Protein AF-0000000066030050 (afdb_homodimer)

Nearest PDB structures (foldseek):
  6dao-assembly2_A  TM=9.920E-01  e=2.640E-52  Pseudomonas putida
  6daq-assembly1_B  TM=9.754E-01  e=1.242E-34  Mycolicibacterium vanbaalenii
  6daq-assembly1_D  TM=9.740E-01  e=4.116E-34  Mycolicibacterium vanbaalenii
  4bwl-assembly1_D  TM=8.558E-01  e=8.511E-13  Escherichia coli
  3lch-assembly1_C  TM=8.508E-01  e=1.086E-11  Escherichia coli K-12

Foldseek 3Di:
DPPPPPLPAQDFLVLFFAEEEEDAFAFAQCQADPPDPLGGPLVLLLVLLLVCVVLPGAEYEALDVLNPVPFDDLVNLQSSLLSNQVSCVVVHAYAYAQEDQDLVSSLVSQVVSVVSPHSAYAYEHRAPDQDDLVVRLVSVVSSCVSCVRHAYEYEQDCLVRVYNCDLVSLLSLLVRRSDHEYADEDCPCVVSSCVSRVGYQYAYELLCLLVNCVVPVVRSRYHYYLLCLLPVLLSNLLNVLSPVCSVPVDCPVNVVSSVLLCVLCVLLDVVVDVSNCVLQVNVLSQLLSVLSPPGHRHADHPPNRDDDPSNSVSSSSSSVSSNVSNVVRVD/DPPPPPLPAQDFLVLFFAEEEEDAFAFAQCQADPPDPLGGPLVLLLVLLLVCVVLPGAEYEALDVLNPVPFDDLVNLQSSLLSNQVSCVPVHAYAYAQEDQDLVSSLVSQVVSVVSPHSAYAYEHRAPDQDDLVVRLVSVVSSCVSCVRHAYEYEQDCLVRVYNCDLVSLLSLLVRRSDHEYADEDCPCVVSSCVSRVGYQYAYELLCLLVNCVVPVVRSRYHYYLLCLLPVLLSNLLNVLSVVCSVPVDCPVNVVSSVLLCVLCVLLDVVVDVSNCVLQVNVLSQLLSVLSPPGHRHADYPPNRDDDPSNSVSSSSSSVSSNVSNVVRVD

Organism: Pseudomonas putida (NCBI:txid303)

pLDDT: mean 96.38, std 9.46, range [27.38, 98.94]

Secondary structure (DSSP, 8-state):
--------PPP-GGG--EEEEEE---B-TTTTSTT--S-B-HHHHHHHHHHHHHHT-SEEEESSTTTTTTTS-HHHHHHHHHHHHHHHTTSS-EEEE---SSHHHHHHHHHHHHHHT-SEEEE----SSPPPHHHHHHHHHHHHHH-TT-EEEEE--HHHHS----HHHHHHHTT-TTEEEEE----TTHHHHHHH-TT-EEE-BHHHHHHHHHH-TTT--EEEESGGGG-THHHHHHHHHHHHHHHH---HHHHHHHHHHHHHHTTTSGGG-HHHHHHSHHHHHHHHHHHH-SS---PPPTTS----HHHHHHHHHHHHHHHHHHHHH--/------------GGG--EEEEEE---B-TTTTSTT--S-B-HHHHHHHHHHHHHHT-SEEEESSTTTTTTTS-HHHHHHHHHHHHHHHTTSS-EEEE---SSHHHHHHHHHHHHHHT-SEEEE----SSPPPHHHHHHHHHHHHHH-TT-EEEEE--HHHHS----HHHHHHHTT-TTEEEEEE---TTHHHHHHH-TT-EEEEBHHHHHHHHHH-TTT--EEEESGGGG-THHHHHHHHHHHHHHHH---HHHHHHHHHHHHHHTTTSGGG-HHHHHHSHHHHHHHHHHHH-SS---PPPTTS----HHHHHHHHHHHHHHHHHHHHH--

Sequence (662 aa):
MLNKVIKTTRLTAEDINGAWTIMPTPSTPDASDWRSTNTVDLDETARIVEELIAAGVNGILSMGTFGECATLTWEEKRDYVSTVVETIRGRVPYFCGTTALNTREVIRQTRELIDIGANGTMLGVPMWVKMDLPTAVQFYRDVAGAVPEAAIAIYANPEAFKFDFPRPFWAEMSKIPQVVTAKYLGIGMLDLDLKLAPNIRFLPHEDDYYAAARINPERITAFWSSGAMCGPATAIMLRDEVERAKSTGDWIKAKAISDDMRAADSTLFPRGDFSEFSKYNIGLEKARMDAAGWLKAGPCRPPYNLVPEDYLVGAQKSGKAWAALHAKYSKMLNKVIKTTRLTAEDINGAWTIMPTPSTPDASDWRSTNTVDLDETARIVEELIAAGVNGILSMGTFGECATLTWEEKRDYVSTVVETIRGRVPYFCGTTALNTREVIRQTRELIDIGANGTMLGVPMWVKMDLPTAVQFYRDVAGAVPEAAIAIYANPEAFKFDFPRPFWAEMSKIPQVVTAKYLGIGMLDLDLKLAPNIRFLPHEDDYYAAARINPERITAFWSSGAMCGPATAIMLRDEVERAKSTGDWIKAKAISDDMRAADSTLFPRGDFSEFSKYNIGLEKARMDAAGWLKAGPCRPPYNLVPEDYLVGAQKSGKAWAALHAKYSK

Solvent-accessible surface area (backbone atoms only — not comparable to full-atom values): 32807 Å² total; per-residue (Å²): 129,77,75,70,72,73,79,74,78,59,56,45,29,88,70,58,46,38,40,24,36,45,39,64,55,23,23,29,89,55,23,50,41,74,85,56,70,78,37,57,28,59,69,57,44,36,52,52,53,51,52,41,52,73,68,60,51,42,27,40,37,32,28,48,74,54,19,34,43,57,49,50,50,70,68,45,49,53,53,50,50,48,43,48,39,64,59,47,64,78,74,48,55,35,26,41,35,38,55,45,55,20,49,51,59,24,42,54,47,43,49,53,46,43,70,68,54,38,46,24,32,34,35,51,60,43,40,54,48,39,56,54,71,70,36,51,53,48,43,53,51,50,42,43,68,74,35,70,66,38,18,32,26,37,40,58,45,40,84,48,24,55,41,81,76,51,69,70,49,43,37,56,45,44,73,38,76,36,36,15,31,25,52,40,64,79,70,89,56,41,72,60,46,47,69,47,13,76,57,38,31,53,20,31,41,53,80,43,34,61,63,46,25,69,75,37,53,86,66,37,52,32,25,32,27,62,63,33,50,18,32,50,30,42,50,50,47,40,46,54,34,45,56,49,16,68,75,69,68,58,48,64,65,26,48,51,48,39,51,50,51,49,61,27,46,60,42,48,30,47,94,74,29,64,73,60,26,52,48,35,40,42,44,33,51,30,41,12,20,40,50,23,56,64,42,68,30,50,49,37,43,34,52,55,58,69,68,62,66,72,50,43,52,24,9,28,51,18,11,43,41,35,27,51,42,18,60,64,46,64,108,128,81,76,70,72,74,80,74,78,60,58,44,29,87,70,58,46,39,40,24,36,45,40,63,53,23,23,29,88,56,23,52,40,73,85,56,69,79,37,57,27,60,68,57,42,36,51,51,53,50,51,42,54,73,70,61,51,42,28,42,37,31,28,48,71,53,19,34,41,58,50,49,50,69,68,46,49,52,52,50,50,47,44,48,38,65,58,46,67,78,75,46,56,34,27,40,35,37,57,44,55,19,49,50,60,24,41,54,46,42,50,53,44,43,71,69,54,38,46,23,30,35,35,50,61,44,39,55,48,40,55,52,71,70,36,52,51,49,42,54,49,50,43,44,69,74,36,70,67,39,18,31,26,39,41,57,46,41,83,47,25,54,41,82,75,52,71,70,50,43,38,57,46,44,73,38,77,35,38,15,31,23,52,40,64,78,70,88,56,43,73,61,46,46,69,48,12,75,56,38,30,52,19,31,40,54,80,42,32,63,64,47,26,68,73,37,52,87,66,37,52,31,24,33,27,62,64,33,51,17,30,49,31,43,51,50,48,40,45,54,35,45,56,50,15,69,76,69,69,58,48,64,65,24,48,51,49,40,51,49,51,49,62,26,46,60,43,46,29,49,94,73,30,64,74,60,26,50,49,35,41,42,43,34,51,30,41,12,21,40,49,23,55,64,43,69,29,50,48,38,44,36,51,56,58,70,68,61,65,72,50,44,51,23,8,29,51,18,10,43,41,36,27,50,42,17,60,64,46,64,108

Radius of gyration: 26.34 Å; Cα contacts (8 Å, |Δi|>4): 1370; chains: 2; bounding box: 46×82×76 Å

GO terms:
  GO:0016832 aldehyde-lyase activity (F, IDA)
  GO:1901170 naphthalene catabolic process (P, IMP)

InterPro domains:
  IPR002220 DapA-like [PF00701] (35-183)
  IPR002220 DapA-like [PIRSF001365] (19-325)
  IPR002220 DapA-like [PR00146] (56-77)
  IPR002220 DapA-like [PR00146] (92-110)
  IPR002220 DapA-like [PTHR12128] (15-312)
  IPR002220 DapA-like [SM01130] (15-323)
  IPR013785 Aldolase-type TIM barrel [G3DSA:3.20.20.70] (3-314)
  IPR048038 HBPHA/CBPHA [cd00952] (15-325)

Structure (mmCIF, N/CA/C/O backbone):
data_AF-0000000066030050-model_v1
#
loop_
_entity.id
_entity.type
_entity.pdbx_description
1 polymer 'Trans-O-hydroxybenzylidenepyruvate hydratase-aldolase'
#
loop_
_atom_site.group_PDB
_atom_site.id
_atom_site.type_symbol
_atom_site.label_atom_id
_atom_site.label_alt_id
_atom_site.label_comp_id
_atom_site.label_asym_id
_atom_site.label_entity_id
_atom_site.label_seq_id
_atom_site.pdbx_PDB_ins_code
_atom_site.Cartn_x
_atom_site.Cartn_y
_atom_site.Cartn_z
_atom_site.occupancy
_atom_site.B_iso_or_equiv
_atom_site.auth_seq_id
_atom_site.auth_comp_id
_atom_site.auth_asym_id
_atom_site.auth_atom_id
_atom_site.pdbx_PDB_model_num
ATOM 1 N N . MET A 1 1 ? 19.469 -35 19.375 1 28.48 1 MET A N 1
ATOM 2 C CA . MET A 1 1 ? 20.047 -34.812 18.047 1 28.48 1 MET A CA 1
ATOM 3 C C . MET A 1 1 ? 19.078 -34.031 17.156 1 28.48 1 MET A C 1
ATOM 5 O O . MET A 1 1 ? 17.984 -34.531 16.844 1 28.48 1 MET A O 1
ATOM 9 N N . LEU A 1 2 ? 18.938 -32.75 17.359 1 29.72 2 LEU A N 1
ATOM 10 C CA . LEU A 1 2 ? 17.953 -31.922 16.656 1 29.72 2 LEU A CA 1
ATOM 11 C C . LEU A 1 2 ? 18.094 -32.094 15.141 1 29.72 2 LEU A C 1
ATOM 13 O O . LEU A 1 2 ? 19.188 -31.969 14.602 1 29.72 2 LEU A O 1
ATOM 17 N N . ASN A 1 3 ? 17.375 -33.094 14.586 1 27.38 3 ASN A N 1
ATOM 18 C CA . ASN A 1 3 ? 17.453 -33.344 13.148 1 27.38 3 ASN A CA 1
ATOM 19 C C . ASN A 1 3 ? 17.609 -32.062 12.367 1 27.38 3 ASN A C 1
ATOM 21 O O . ASN A 1 3 ? 16.719 -31.203 12.367 1 27.38 3 ASN A O 1
ATOM 25 N N . LYS A 1 4 ? 18.859 -31.594 12.344 1 37.72 4 LYS A N 1
ATOM 26 C CA . LYS A 1 4 ? 19.172 -30.469 11.469 1 37.72 4 LYS A CA 1
ATOM 27 C C . LYS A 1 4 ? 18.469 -30.594 10.125 1 37.72 4 LYS A C 1
ATOM 29 O O . LYS A 1 4 ? 18.703 -31.562 9.383 1 37.72 4 LYS A O 1
ATOM 34 N N . VAL A 1 5 ? 17.234 -30.094 9.953 1 39.41 5 VAL A N 1
ATOM 35 C CA . VAL A 1 5 ? 16.516 -30.078 8.688 1 39.41 5 VAL A CA 1
ATOM 36 C C . VAL A 1 5 ? 17.5 -29.828 7.539 1 39.41 5 VAL A C 1
ATOM 38 O O . VAL A 1 5 ? 18.297 -28.891 7.59 1 39.41 5 VAL A O 1
ATOM 41 N N . ILE A 1 6 ? 18.047 -30.719 6.84 1 40.03 6 ILE A N 1
ATOM 42 C CA . ILE A 1 6 ? 18.844 -30.672 5.621 1 40.03 6 ILE A CA 1
ATOM 43 C C . ILE A 1 6 ? 18.469 -29.422 4.824 1 40.03 6 ILE A C 1
ATOM 45 O O . ILE A 1 6 ? 17.312 -29.234 4.434 1 40.03 6 ILE A O 1
ATOM 49 N N . LYS A 1 7 ? 19.219 -28.406 5.09 1 49.75 7 LYS A N 1
ATOM 50 C CA . LYS A 1 7 ? 19.047 -27.125 4.402 1 49.75 7 LYS A CA 1
ATOM 51 C C . LYS A 1 7 ? 18.812 -27.328 2.91 1 49.75 7 LYS A C 1
ATOM 53 O O . LYS A 1 7 ? 19.688 -27.844 2.203 1 49.75 7 LYS A O 1
ATOM 58 N N . THR A 1 8 ? 17.594 -27.578 2.346 1 60.38 8 THR A N 1
ATOM 59 C CA . THR A 1 8 ? 17.234 -27.703 0.936 1 60.38 8 THR A CA 1
ATOM 60 C C . THR A 1 8 ? 17.891 -26.594 0.12 1 60.38 8 THR A C 1
ATOM 62 O O . THR A 1 8 ? 17.984 -25.453 0.58 1 60.38 8 THR A O 1
ATOM 65 N N . THR A 1 9 ? 18.75 -26.891 -0.955 1 83.19 9 THR A N 1
ATOM 66 C CA . THR A 1 9 ? 19.344 -25.984 -1.932 1 83.19 9 THR A CA 1
ATOM 67 C C . THR A 1 9 ? 18.297 -25.031 -2.488 1 83.19 9 THR A C 1
ATOM 69 O O . THR A 1 9 ? 17.156 -25.438 -2.752 1 83.19 9 THR A O 1
ATOM 72 N N . ARG A 1 10 ? 18.656 -23.719 -2.523 1 94.75 10 ARG A N 1
ATOM 73 C CA . ARG A 1 10 ? 17.75 -22.719 -3.059 1 94.75 10 ARG A CA 1
ATOM 74 C C . ARG A 1 10 ? 17.312 -23.062 -4.477 1 94.75 10 ARG A C 1
ATOM 76 O O . ARG A 1 10 ? 18.141 -23.469 -5.301 1 94.75 10 ARG A O 1
ATOM 83 N N . LEU A 1 11 ? 16.094 -22.938 -4.727 1 97.69 11 LEU A N 1
ATOM 84 C CA . LEU A 1 11 ? 15.555 -23.188 -6.062 1 97.69 11 LEU A CA 1
ATOM 85 C C . LEU A 1 11 ? 16.219 -22.266 -7.086 1 97.69 11 LEU A C 1
ATOM 87 O O . LEU A 1 11 ? 16.625 -21.156 -6.758 1 97.69 11 LEU A O 1
ATOM 91 N N . THR A 1 12 ? 16.359 -22.766 -8.281 1 97.5 12 THR A N 1
ATOM 92 C CA . THR A 1 12 ? 16.812 -21.984 -9.438 1 97.5 12 THR A CA 1
ATOM 93 C C . THR A 1 12 ? 15.727 -21.969 -10.516 1 97.5 12 THR A C 1
ATOM 95 O O . THR A 1 12 ? 14.68 -22.594 -10.375 1 97.5 12 THR A O 1
ATOM 98 N N . ALA A 1 13 ? 15.961 -21.203 -11.547 1 97.75 13 ALA A N 1
ATOM 99 C CA . ALA A 1 13 ? 15.008 -21.109 -12.648 1 97.75 13 ALA A CA 1
ATOM 100 C C . ALA A 1 13 ? 14.734 -22.5 -13.242 1 97.75 13 ALA A C 1
ATOM 102 O O . ALA A 1 13 ? 13.625 -22.766 -13.711 1 97.75 13 ALA A O 1
ATOM 103 N N . GLU A 1 14 ? 15.68 -23.422 -13.172 1 96.56 14 GLU A N 1
ATOM 104 C CA . GLU A 1 14 ? 15.562 -24.75 -13.742 1 96.56 14 GLU A CA 1
ATOM 105 C C . GLU A 1 14 ? 14.562 -25.594 -12.953 1 96.56 14 GLU A C 1
ATOM 107 O O . GLU A 1 14 ? 14.008 -26.562 -13.484 1 96.56 14 GLU A O 1
ATOM 112 N N . ASP A 1 15 ? 14.328 -25.188 -11.766 1 97.5 15 ASP A N 1
ATOM 113 C CA . ASP A 1 15 ? 13.422 -25.922 -10.898 1 97.5 15 ASP A CA 1
ATOM 114 C C . ASP A 1 15 ? 11.969 -25.516 -11.141 1 97.5 15 ASP A C 1
ATOM 116 O O . ASP A 1 15 ? 11.039 -26.141 -10.641 1 97.5 15 ASP A O 1
ATOM 120 N N . ILE A 1 16 ? 11.734 -24.422 -11.883 1 98.31 16 ILE A N 1
ATOM 121 C CA . ILE A 1 16 ? 10.406 -23.875 -12.148 1 98.31 16 ILE A CA 1
ATOM 122 C C . ILE A 1 16 ? 9.852 -24.484 -13.438 1 98.31 16 ILE A C 1
ATOM 124 O O . ILE A 1 16 ? 10.203 -24.047 -14.531 1 98.31 16 ILE A O 1
ATOM 128 N N . ASN A 1 17 ? 8.984 -25.484 -13.297 1 97.56 17 ASN A N 1
ATOM 129 C CA . ASN A 1 17 ? 8.414 -26.172 -14.453 1 97.56 17 ASN A CA 1
ATOM 130 C C . ASN A 1 17 ? 6.945 -26.516 -14.234 1 97.56 17 ASN A C 1
ATOM 132 O O . ASN A 1 17 ? 6.5 -26.656 -13.094 1 97.56 17 ASN A O 1
ATOM 136 N N . GLY A 1 18 ? 6.199 -26.562 -15.281 1 98.62 18 GLY A N 1
ATOM 137 C CA . GLY A 1 18 ? 4.855 -27.109 -15.266 1 98.62 18 GLY A CA 1
ATOM 138 C C . GLY A 1 18 ? 3.812 -26.125 -14.773 1 98.62 18 GLY A C 1
ATOM 139 O O . GLY A 1 18 ? 3.852 -24.953 -15.133 1 98.62 18 GLY A O 1
ATOM 140 N N . ALA A 1 19 ? 2.812 -26.656 -14.117 1 98.88 19 ALA A N 1
ATOM 141 C CA . ALA A 1 19 ? 1.649 -25.875 -13.695 1 98.88 19 ALA A CA 1
ATOM 142 C C . ALA A 1 19 ? 1.814 -25.375 -12.258 1 98.88 19 ALA A C 1
ATOM 144 O O . ALA A 1 19 ? 1.861 -26.172 -11.32 1 98.88 19 ALA A O 1
ATOM 145 N N . TRP A 1 20 ? 1.909 -24.125 -12.094 1 98.88 20 TRP A N 1
ATOM 146 C CA . TRP A 1 20 ? 1.937 -23.469 -10.789 1 98.88 20 TRP A CA 1
ATOM 147 C C . TRP A 1 20 ? 0.581 -22.844 -10.461 1 98.88 20 TRP A C 1
ATOM 149 O O . TRP A 1 20 ? 0.034 -22.078 -11.258 1 98.88 20 TRP A O 1
ATOM 159 N N . THR A 1 21 ? 0.054 -23.266 -9.367 1 98.81 21 THR A N 1
ATOM 160 C CA . THR A 1 21 ? -1.244 -22.719 -8.977 1 98.81 21 THR A CA 1
ATOM 161 C C . THR A 1 21 ? -1.08 -21.609 -7.953 1 98.81 21 THR A C 1
ATOM 163 O O . THR A 1 21 ? -0.087 -21.562 -7.223 1 98.81 21 THR A O 1
ATOM 166 N N . ILE A 1 22 ? -1.966 -20.672 -7.93 1 98.75 22 ILE A N 1
ATOM 167 C CA . ILE A 1 22 ? -2.018 -19.641 -6.895 1 98.75 22 ILE A CA 1
ATOM 168 C C . ILE A 1 22 ? -3.301 -19.797 -6.082 1 98.75 22 ILE A C 1
ATOM 170 O O . ILE A 1 22 ? -4.398 -19.812 -6.645 1 98.75 22 ILE A O 1
ATOM 174 N N . MET A 1 23 ? -3.131 -19.859 -4.809 1 98.75 23 MET A N 1
ATOM 175 C CA . MET A 1 23 ? -4.242 -20.203 -3.93 1 98.75 23 MET A CA 1
ATOM 176 C C . MET A 1 23 ? -4.855 -18.938 -3.312 1 98.75 23 MET A C 1
ATOM 178 O O . MET A 1 23 ? -4.145 -17.984 -3.021 1 98.75 23 MET A O 1
ATOM 182 N N . PRO A 1 24 ? -6.227 -18.984 -3.113 1 98.81 24 PRO A N 1
ATOM 183 C CA . PRO A 1 24 ? -6.789 -18.031 -2.143 1 98.81 24 PRO A CA 1
ATOM 184 C C . PRO A 1 24 ? -6.375 -18.359 -0.707 1 98.81 24 PRO A C 1
ATOM 186 O O . PRO A 1 24 ? -5.668 -19.344 -0.465 1 98.81 24 PRO A O 1
ATOM 189 N N . THR A 1 25 ? -6.688 -17.547 0.166 1 98.94 25 THR A N 1
ATOM 190 C CA . THR A 1 25 ? -6.664 -17.875 1.587 1 98.94 25 THR A CA 1
ATOM 191 C C . THR A 1 25 ? -8.07 -18.125 2.107 1 98.94 25 THR A C 1
ATOM 193 O O . THR A 1 25 ? -8.828 -17.188 2.373 1 98.94 25 THR A O 1
ATOM 196 N N . PRO A 1 26 ? -8.367 -19.406 2.23 1 98.94 26 PRO A N 1
ATOM 197 C CA . PRO A 1 26 ? -9.727 -19.719 2.66 1 98.94 26 PRO A CA 1
ATOM 198 C C . PRO A 1 26 ? -10.117 -19.047 3.971 1 98.94 26 PRO A C 1
ATOM 200 O O . PRO A 1 26 ? -9.289 -18.938 4.887 1 98.94 26 PRO A O 1
ATOM 203 N N . SER A 1 27 ? -11.352 -18.641 4.004 1 98.88 27 SER A N 1
ATOM 204 C CA . SER A 1 27 ? -11.773 -17.812 5.129 1 98.88 27 SER A CA 1
ATOM 205 C C . SER A 1 27 ? -12.812 -18.531 5.98 1 98.88 27 SER A C 1
ATOM 207 O O . SER A 1 27 ? -13.602 -19.328 5.469 1 98.88 27 SER A O 1
ATOM 209 N N . THR A 1 28 ? -12.836 -18.188 7.262 1 98.81 28 THR A N 1
ATOM 210 C CA . THR A 1 28 ? -13.984 -18.547 8.094 1 98.81 28 THR A CA 1
ATOM 211 C C . THR A 1 28 ? -15.203 -17.703 7.727 1 98.81 28 THR A C 1
ATOM 213 O O . THR A 1 28 ? -15.078 -16.672 7.066 1 98.81 28 THR A O 1
ATOM 216 N N . PRO A 1 29 ? -16.375 -18.172 8.148 1 98.5 29 PRO A N 1
ATOM 217 C CA . PRO A 1 29 ? -17.609 -17.516 7.695 1 98.5 29 PRO A CA 1
ATOM 218 C C . PRO A 1 29 ? -17.719 -16.078 8.195 1 98.5 29 PRO A C 1
ATOM 220 O O . PRO A 1 29 ? -18.422 -15.266 7.59 1 98.5 29 PRO A O 1
ATOM 223 N N . ASP A 1 30 ? -16.984 -15.672 9.227 1 98.62 30 ASP A N 1
ATOM 224 C CA . ASP A 1 30 ? -17.125 -14.352 9.836 1 98.62 30 ASP A CA 1
ATOM 225 C C . ASP A 1 30 ? -15.992 -13.43 9.406 1 98.62 30 ASP A C 1
ATOM 227 O O . ASP A 1 30 ? -15.812 -12.352 9.977 1 98.62 30 ASP A O 1
ATOM 231 N N . ALA A 1 31 ? -15.289 -13.828 8.391 1 98.81 31 ALA A N 1
ATOM 232 C CA . ALA A 1 31 ? -14.031 -13.18 8.039 1 98.81 31 ALA A CA 1
ATOM 233 C C . ALA A 1 31 ? -14.258 -11.75 7.551 1 98.81 31 ALA A C 1
ATOM 235 O O . ALA A 1 31 ? -13.336 -10.938 7.539 1 98.81 31 ALA A O 1
ATOM 236 N N . SER A 1 32 ? -15.484 -11.398 7.176 1 98.69 32 SER A N 1
ATOM 237 C CA . SER A 1 32 ? -15.75 -10.055 6.664 1 98.69 32 SER A CA 1
ATOM 238 C C . SER A 1 32 ? -15.977 -9.07 7.805 1 98.69 32 SER A C 1
ATOM 240 O O . SER A 1 32 ? -16.062 -7.859 7.574 1 98.69 32 SER A O 1
ATOM 242 N N . ASP A 1 33 ? -16.125 -9.594 9.055 1 98.62 33 ASP A N 1
ATOM 243 C CA . ASP A 1 33 ? -16.234 -8.75 10.242 1 98.62 33 ASP A CA 1
ATOM 244 C C . ASP A 1 33 ? -14.852 -8.312 10.734 1 98.62 33 ASP A C 1
ATOM 246 O O . ASP A 1 33 ? -14.016 -9.156 11.086 1 98.62 33 ASP A O 1
ATOM 250 N N . TRP A 1 34 ? -14.695 -6.969 10.844 1 98.25 34 TRP A N 1
ATOM 251 C CA . TRP A 1 34 ? -13.383 -6.473 11.258 1 98.25 34 TRP A CA 1
ATOM 252 C C . TRP A 1 34 ? -13.07 -6.887 12.695 1 98.25 34 TRP A C 1
ATOM 254 O O . TRP A 1 34 ? -11.922 -6.797 13.133 1 98.25 34 TRP A O 1
ATOM 264 N N . ARG A 1 35 ? -14.07 -7.391 13.469 1 98.5 35 ARG A N 1
ATOM 265 C CA . ARG A 1 35 ? -13.875 -7.82 14.844 1 98.5 35 ARG A CA 1
ATOM 266 C C . ARG A 1 35 ? -13.344 -9.25 14.906 1 98.5 35 ARG A C 1
ATOM 268 O O . ARG A 1 35 ? -12.852 -9.695 15.945 1 98.5 35 ARG A O 1
ATOM 275 N N . SER A 1 36 ? -13.414 -9.953 13.805 1 98.38 36 SER A N 1
ATOM 276 C CA . SER A 1 36 ? -13.055 -11.367 13.797 1 98.38 36 SER A CA 1
ATOM 277 C C . SER A 1 36 ? -11.539 -11.555 13.805 1 98.38 36 SER A C 1
ATOM 279 O O . SER A 1 36 ? -10.812 -10.758 13.211 1 98.38 36 SER A O 1
ATOM 281 N N . THR A 1 37 ? -11.031 -12.523 14.492 1 97.94 37 THR A N 1
ATOM 282 C CA . THR A 1 37 ? -9.633 -12.938 14.531 1 97.94 37 THR A CA 1
ATOM 283 C C . THR A 1 37 ? -9.492 -14.398 14.102 1 97.94 37 THR A C 1
ATOM 285 O O . THR A 1 37 ? -10.461 -15.156 14.141 1 97.94 37 THR A O 1
ATOM 288 N N . ASN A 1 38 ? -8.281 -14.742 13.664 1 98.5 38 ASN A N 1
ATOM 289 C CA . ASN A 1 38 ? -8.047 -16.109 13.211 1 98.5 38 ASN A CA 1
ATOM 290 C C . ASN A 1 38 ? -9.055 -16.531 12.148 1 98.5 38 ASN A C 1
ATOM 292 O O . ASN A 1 38 ? -9.711 -17.562 12.281 1 98.5 38 ASN A O 1
ATOM 296 N N . THR A 1 39 ? -9.094 -15.758 11.133 1 98.88 39 THR A N 1
ATOM 297 C CA . THR A 1 39 ? -10.18 -15.875 10.164 1 98.88 39 THR A CA 1
ATOM 298 C C . THR A 1 39 ? -9.789 -16.812 9.016 1 98.88 39 THR A C 1
ATOM 300 O O . THR A 1 39 ? -10.492 -16.891 8.008 1 98.88 39 THR A O 1
ATOM 303 N N . VAL A 1 40 ? -8.68 -17.5 9.086 1 98.94 40 VAL A N 1
ATOM 304 C CA . VAL A 1 40 ? -8.258 -18.422 8.039 1 98.94 40 VAL A CA 1
ATOM 305 C C . VAL A 1 40 ? -8.852 -19.812 8.297 1 98.94 40 VAL A C 1
ATOM 307 O O . VAL A 1 40 ? -8.773 -20.328 9.414 1 98.94 40 VAL A O 1
ATOM 310 N N . ASP A 1 41 ? -9.484 -20.359 7.34 1 98.94 41 ASP A N 1
ATOM 311 C CA . ASP A 1 41 ? -9.922 -21.75 7.395 1 98.94 41 ASP A CA 1
ATOM 312 C C . ASP A 1 41 ? -8.758 -22.703 7.098 1 98.94 41 ASP A C 1
ATOM 314 O O . ASP A 1 41 ? -8.531 -23.078 5.945 1 98.94 41 ASP A O 1
ATOM 318 N N . LEU A 1 42 ? -8.117 -23.141 8.164 1 98.94 42 LEU A N 1
ATOM 319 C CA . LEU A 1 42 ? -6.895 -23.922 8.031 1 98.94 42 LEU A CA 1
ATOM 320 C C . LEU A 1 42 ? -7.199 -25.328 7.523 1 98.94 42 LEU A C 1
ATOM 322 O O . LEU A 1 42 ? -6.402 -25.906 6.781 1 98.94 42 LEU A O 1
ATOM 326 N N . ASP A 1 43 ? -8.32 -25.906 7.891 1 98.94 43 ASP A N 1
ATOM 327 C CA . ASP A 1 43 ? -8.711 -27.219 7.391 1 98.94 43 ASP A CA 1
ATOM 328 C C . ASP A 1 43 ? -8.914 -27.188 5.879 1 98.94 43 ASP A C 1
ATOM 330 O O . ASP A 1 43 ? -8.438 -28.078 5.168 1 98.94 43 ASP A O 1
ATOM 334 N N . GLU A 1 44 ? -9.617 -26.234 5.445 1 98.94 44 GLU A N 1
ATOM 335 C CA . GLU A 1 44 ? -9.828 -26.078 4.012 1 98.94 44 GLU A CA 1
ATOM 336 C C . GLU A 1 44 ? -8.508 -25.828 3.283 1 98.94 44 GLU A C 1
ATOM 338 O O . GLU A 1 44 ? -8.312 -26.312 2.164 1 98.94 44 GLU A O 1
ATOM 343 N N . THR A 1 45 ? -7.656 -25.062 3.92 1 98.94 45 THR A N 1
ATOM 344 C CA . THR A 1 45 ? -6.328 -24.828 3.361 1 98.94 45 THR A CA 1
ATOM 345 C C . THR A 1 45 ? -5.594 -26.141 3.129 1 98.94 45 THR A C 1
ATOM 347 O O . THR A 1 45 ? -5.082 -26.391 2.035 1 98.94 45 THR A O 1
ATOM 350 N N . ALA A 1 46 ? -5.566 -26.938 4.098 1 98.94 46 ALA A N 1
ATOM 351 C CA . ALA A 1 46 ? -4.887 -28.234 3.998 1 98.94 46 ALA A CA 1
ATOM 352 C C . ALA A 1 46 ? -5.523 -29.109 2.922 1 98.94 46 ALA A C 1
ATOM 354 O O . ALA A 1 46 ? -4.82 -29.766 2.15 1 98.94 46 ALA A O 1
ATOM 355 N N . ARG A 1 47 ? -6.797 -29.125 2.893 1 98.94 47 ARG A N 1
ATOM 356 C CA . ARG A 1 47 ? -7.504 -29.938 1.911 1 98.94 47 ARG A CA 1
ATOM 357 C C . ARG A 1 47 ? -7.145 -29.516 0.489 1 98.94 47 ARG A C 1
ATOM 359 O O . ARG A 1 47 ? -6.879 -30.359 -0.366 1 98.94 47 ARG A O 1
ATOM 366 N N . ILE A 1 48 ? -7.172 -28.234 0.211 1 98.94 48 ILE A N 1
ATOM 367 C CA . ILE A 1 48 ? -6.867 -27.703 -1.113 1 98.94 48 ILE A CA 1
ATOM 368 C C . ILE A 1 48 ? -5.461 -28.141 -1.527 1 98.94 48 ILE A C 1
ATOM 370 O O . ILE A 1 48 ? -5.258 -28.625 -2.639 1 98.94 48 ILE A O 1
ATOM 374 N N . VAL A 1 49 ? -4.527 -27.938 -0.611 1 98.94 49 VAL A N 1
ATOM 375 C CA . VAL A 1 49 ? -3.127 -28.234 -0.902 1 98.94 49 VAL A CA 1
ATOM 376 C C . VAL A 1 49 ? -2.973 -29.719 -1.234 1 98.94 49 VAL A C 1
ATOM 378 O O . VAL A 1 49 ? -2.342 -30.078 -2.232 1 98.94 49 VAL A O 1
ATOM 381 N N . GLU A 1 50 ? -3.551 -30.547 -0.448 1 98.88 50 GLU A N 1
ATOM 382 C CA . GLU A 1 50 ? -3.465 -31.984 -0.684 1 98.88 50 GLU A CA 1
ATOM 383 C C . GLU A 1 50 ? -4.062 -32.344 -2.039 1 98.88 50 GLU A C 1
ATOM 385 O O . GLU A 1 50 ? -3.482 -33.156 -2.779 1 98.88 50 GLU A O 1
ATOM 390 N N . GLU A 1 51 ? -5.164 -31.812 -2.332 1 98.75 51 GLU A N 1
ATOM 391 C CA . GLU A 1 51 ? -5.852 -32.156 -3.576 1 98.75 51 GLU A CA 1
ATOM 392 C C . GLU A 1 51 ? -5.09 -31.609 -4.785 1 98.75 51 GLU A C 1
ATOM 394 O O . GLU A 1 51 ? -5.105 -32.219 -5.855 1 98.75 51 GLU A O 1
ATOM 399 N N . LEU A 1 52 ? -4.496 -30.422 -4.652 1 98.88 52 LEU A N 1
ATOM 400 C CA . LEU A 1 52 ? -3.676 -29.891 -5.734 1 98.88 52 LEU A CA 1
ATOM 401 C C . LEU A 1 52 ? -2.492 -30.812 -6.023 1 98.88 52 LEU A C 1
ATOM 403 O O . LEU A 1 52 ? -2.188 -31.094 -7.184 1 98.88 52 LEU A O 1
ATOM 407 N N . ILE A 1 53 ? -1.852 -31.266 -4.973 1 98.81 53 ILE A N 1
ATOM 408 C CA . ILE A 1 53 ? -0.7 -32.125 -5.129 1 98.81 53 ILE A CA 1
ATOM 409 C C . ILE A 1 53 ? -1.143 -33.469 -5.762 1 98.81 53 ILE A C 1
ATOM 411 O O . ILE A 1 53 ? -0.486 -33.969 -6.676 1 98.81 53 ILE A O 1
ATOM 415 N N . ALA A 1 54 ? -2.246 -33.969 -5.32 1 98.5 54 ALA A N 1
ATOM 416 C CA . ALA A 1 54 ? -2.785 -35.188 -5.887 1 98.5 54 ALA A CA 1
ATOM 417 C C . ALA A 1 54 ? -3.092 -35.031 -7.375 1 98.5 54 ALA A C 1
ATOM 419 O O . ALA A 1 54 ? -2.939 -35.969 -8.156 1 98.5 54 ALA A O 1
ATOM 420 N N . ALA A 1 55 ? -3.51 -33.844 -7.762 1 98.38 55 ALA A N 1
ATOM 421 C CA . ALA A 1 55 ? -3.869 -33.562 -9.148 1 98.38 55 ALA A CA 1
ATOM 422 C C . ALA A 1 55 ? -2.625 -33.406 -10.023 1 98.38 55 ALA A C 1
ATOM 424 O O . ALA A 1 55 ? -2.715 -33.469 -11.25 1 98.38 55 ALA A O 1
ATOM 425 N N . GLY A 1 56 ? -1.477 -33.219 -9.391 1 98.5 56 GLY A N 1
ATOM 426 C CA . GLY A 1 56 ? -0.233 -33.219 -10.141 1 98.5 56 GLY A CA 1
ATOM 427 C C . GLY A 1 56 ? 0.304 -31.844 -10.43 1 98.5 56 GLY A C 1
ATOM 428 O O . GLY A 1 56 ? 1.062 -31.641 -11.383 1 98.5 56 GLY A O 1
ATOM 429 N N . VAL A 1 57 ? -0.091 -30.859 -9.656 1 98.69 57 VAL A N 1
ATOM 430 C CA . VAL A 1 57 ? 0.468 -29.531 -9.836 1 98.69 57 VAL A CA 1
ATOM 431 C C . VAL A 1 57 ? 1.964 -29.547 -9.531 1 98.69 57 VAL A C 1
ATOM 433 O O . VAL A 1 57 ? 2.441 -30.422 -8.789 1 98.69 57 VAL A O 1
ATOM 436 N N . ASN A 1 58 ? 2.691 -28.594 -10.125 1 98.88 58 ASN A N 1
ATOM 437 C CA . ASN A 1 58 ? 4.148 -28.625 -10.031 1 98.88 58 ASN A CA 1
ATOM 438 C C . ASN A 1 58 ? 4.664 -27.625 -9 1 98.88 58 ASN A C 1
ATOM 440 O O . ASN A 1 58 ? 5.82 -27.703 -8.586 1 98.88 58 ASN A O 1
ATOM 444 N N . GLY A 1 59 ? 3.904 -26.688 -8.57 1 98.81 59 GLY A N 1
ATOM 445 C CA . GLY A 1 59 ? 4.258 -25.672 -7.582 1 98.81 59 GLY A CA 1
ATOM 446 C C . GLY A 1 59 ? 3.059 -24.891 -7.078 1 98.81 59 GLY A C 1
ATOM 447 O O . GLY A 1 59 ? 2 -24.891 -7.711 1 98.81 59 GLY A O 1
ATOM 448 N N . ILE A 1 60 ? 3.217 -24.281 -5.957 1 98.94 60 ILE A N 1
ATOM 449 C CA . ILE A 1 60 ? 2.119 -23.547 -5.34 1 98.94 60 ILE A CA 1
ATOM 450 C C . ILE A 1 60 ? 2.586 -22.141 -4.965 1 98.94 60 ILE A C 1
ATOM 452 O O . ILE A 1 60 ? 3.66 -21.984 -4.383 1 98.94 60 ILE A O 1
ATOM 456 N N . LEU A 1 61 ? 1.884 -21.172 -5.406 1 98.88 61 LEU A N 1
ATOM 457 C CA . LEU A 1 61 ? 1.983 -19.781 -4.973 1 98.88 61 LEU A CA 1
ATOM 458 C C . LEU A 1 61 ? 0.824 -19.406 -4.055 1 98.88 61 LEU A C 1
ATOM 460 O O . LEU A 1 61 ? -0.281 -19.938 -4.199 1 98.88 61 LEU A O 1
ATOM 464 N N . SER A 1 62 ? 1.06 -18.547 -3.127 1 98.88 62 SER A N 1
ATOM 465 C CA . SER A 1 62 ? -0.02 -18.047 -2.277 1 98.88 62 SER A CA 1
ATOM 466 C C . SER A 1 62 ? 0.232 -16.609 -1.846 1 98.88 62 SER A C 1
ATOM 468 O O . SER A 1 62 ? 1.3 -16.062 -2.111 1 98.88 62 SER A O 1
ATOM 470 N N . MET A 1 63 ? -0.788 -16.031 -1.305 1 98.75 63 MET A N 1
ATOM 471 C CA . MET A 1 63 ? -0.736 -14.695 -0.699 1 98.75 63 MET A CA 1
ATOM 472 C C . MET A 1 63 ? -0.342 -13.641 -1.729 1 98.75 63 MET A C 1
ATOM 474 O O . MET A 1 63 ? 0.6 -12.883 -1.511 1 98.75 63 MET A O 1
ATOM 478 N N . GLY A 1 64 ? -0.96 -13.734 -2.922 1 98 64 GLY A N 1
ATOM 479 C CA . GLY A 1 64 ? -1.036 -12.625 -3.861 1 98 64 GLY A CA 1
ATOM 480 C C . GLY A 1 64 ? -2.16 -11.656 -3.549 1 98 64 GLY A C 1
ATOM 481 O O . GLY A 1 64 ? -2.449 -11.391 -2.383 1 98 64 GLY A O 1
ATOM 482 N N . THR A 1 65 ? -2.807 -11.18 -4.566 1 97.88 65 THR A N 1
ATOM 483 C CA . THR A 1 65 ? -3.902 -10.242 -4.355 1 97.88 65 THR A CA 1
ATOM 484 C C . THR A 1 65 ? -5.141 -10.961 -3.834 1 97.88 65 THR A C 1
ATOM 486 O O . THR A 1 65 ? -5.578 -10.719 -2.709 1 97.88 65 THR A O 1
ATOM 489 N N . PHE A 1 66 ? -5.672 -11.961 -4.57 1 98.06 66 PHE A N 1
ATOM 490 C CA . PHE A 1 66 ? -6.863 -12.633 -4.059 1 98.06 66 PHE A CA 1
ATOM 491 C C . PHE A 1 66 ? -6.496 -13.617 -2.953 1 98.06 66 PHE A C 1
ATOM 493 O O . PHE A 1 66 ? -7.371 -14.109 -2.238 1 98.06 66 PHE A O 1
ATOM 500 N N . GLY A 1 67 ? -5.18 -13.922 -2.812 1 98.69 67 GLY A N 1
ATOM 501 C CA . GLY A 1 67 ? -4.695 -14.625 -1.637 1 98.69 67 GLY A CA 1
ATOM 502 C C . GLY A 1 67 ? -4.648 -13.758 -0.395 1 98.69 67 GLY A C 1
ATOM 503 O O . GLY A 1 67 ? -4.297 -14.227 0.688 1 98.69 67 GLY A O 1
ATOM 504 N N . GLU A 1 68 ? -4.945 -12.469 -0.573 1 98.81 68 GLU A N 1
ATOM 505 C CA . GLU A 1 68 ? -5.23 -11.516 0.499 1 98.81 68 GLU A CA 1
ATOM 506 C C . GLU A 1 68 ? -4 -11.273 1.365 1 98.81 68 GLU A C 1
ATOM 508 O O . GLU A 1 68 ? -4.105 -11.156 2.588 1 98.81 68 GLU A O 1
ATOM 513 N N . CYS A 1 69 ? -2.855 -11.219 0.689 1 98.75 69 CYS A N 1
ATOM 514 C CA . CYS A 1 69 ? -1.63 -10.844 1.387 1 98.75 69 CYS A CA 1
ATOM 515 C C . CYS A 1 69 ? -1.817 -9.539 2.156 1 98.75 69 CYS A C 1
ATOM 517 O O . CYS A 1 69 ? -1.349 -9.414 3.289 1 98.75 69 CYS A O 1
ATOM 519 N N . ALA A 1 70 ? -2.555 -8.625 1.675 1 98.44 70 ALA A N 1
ATOM 520 C CA . ALA A 1 70 ? -2.701 -7.27 2.201 1 98.44 70 ALA A CA 1
ATOM 521 C C . ALA A 1 70 ? -3.637 -7.246 3.404 1 98.44 70 ALA A C 1
ATOM 523 O O . ALA A 1 70 ? -3.551 -6.352 4.25 1 98.44 70 ALA A O 1
ATOM 524 N N . THR A 1 71 ? -4.539 -8.242 3.516 1 98.69 71 THR A N 1
ATOM 525 C CA . THR A 1 71 ? -5.602 -8.086 4.5 1 98.69 71 THR A CA 1
ATOM 526 C C . THR A 1 71 ? -5.434 -9.078 5.645 1 98.69 71 THR A C 1
ATOM 528 O O . THR A 1 71 ? -6.117 -8.984 6.668 1 98.69 71 THR A O 1
ATOM 531 N N . LEU A 1 72 ? -4.539 -9.992 5.5 1 98.81 72 LEU A N 1
ATOM 532 C CA . LEU A 1 72 ? -4.246 -10.93 6.578 1 98.81 72 LEU A CA 1
ATOM 533 C C . LEU A 1 72 ? -3.41 -10.266 7.664 1 98.81 72 LEU A C 1
ATOM 535 O O . LEU A 1 72 ? -2.516 -9.469 7.367 1 98.81 72 LEU A O 1
ATOM 539 N N . THR A 1 73 ? -3.727 -10.602 8.93 1 98 73 THR A N 1
ATOM 540 C CA . THR A 1 73 ? -2.824 -10.234 10.016 1 98 73 THR A CA 1
ATOM 541 C C . THR A 1 73 ? -1.582 -11.117 10.016 1 98 73 THR A C 1
ATOM 543 O O . THR A 1 73 ? -1.554 -12.156 9.344 1 98 73 THR A O 1
ATOM 546 N N . TRP A 1 74 ? -0.605 -10.664 10.695 1 97.69 74 TRP A N 1
ATOM 547 C CA . TRP A 1 74 ? 0.635 -11.438 10.711 1 97.69 74 TRP A CA 1
ATOM 548 C C . TRP A 1 74 ? 0.394 -12.836 11.258 1 97.69 74 TRP A C 1
ATOM 550 O O . TRP A 1 74 ? 0.903 -13.82 10.711 1 97.69 74 TRP A O 1
ATOM 560 N N . GLU A 1 75 ? -0.364 -12.938 12.328 1 98.25 75 GLU A N 1
ATOM 561 C CA . GLU A 1 75 ? -0.66 -14.234 12.922 1 98.25 75 GLU A CA 1
ATOM 562 C C . GLU A 1 75 ? -1.383 -15.141 11.93 1 98.25 75 GLU A C 1
ATOM 564 O O . GLU A 1 75 ? -1.087 -16.328 11.844 1 98.25 75 GLU A O 1
ATOM 569 N N . GLU A 1 76 ? -2.254 -14.586 11.227 1 98.88 76 GLU A N 1
ATOM 570 C CA . GLU A 1 76 ? -3.002 -15.344 10.227 1 98.88 76 GLU A CA 1
ATOM 571 C C . GLU A 1 76 ? -2.094 -15.805 9.086 1 98.88 76 GLU A C 1
ATOM 573 O O . GLU A 1 76 ? -2.213 -16.938 8.609 1 98.88 76 GLU A O 1
ATOM 578 N N . LYS A 1 77 ? -1.162 -14.898 8.625 1 98.75 77 LYS A N 1
ATOM 579 C CA . LYS A 1 77 ? -0.194 -15.266 7.594 1 98.75 77 LYS A CA 1
ATOM 580 C C . LYS A 1 77 ? 0.651 -16.453 8.039 1 98.75 77 LYS A C 1
ATOM 582 O O . LYS A 1 77 ? 0.841 -17.406 7.273 1 98.75 77 LYS A O 1
ATOM 587 N N . ARG A 1 78 ? 1.13 -16.344 9.266 1 98.69 78 ARG A N 1
ATOM 588 C CA . ARG A 1 78 ? 2.006 -17.391 9.805 1 98.69 78 ARG A CA 1
ATOM 589 C C . ARG A 1 78 ? 1.283 -18.719 9.891 1 98.69 78 ARG A C 1
ATOM 591 O O . ARG A 1 78 ? 1.827 -19.75 9.484 1 98.69 78 ARG A O 1
ATOM 598 N N . ASP A 1 79 ? 0.072 -18.719 10.422 1 98.88 79 ASP A N 1
ATOM 599 C CA . ASP A 1 79 ? -0.704 -19.953 10.547 1 98.88 79 ASP A CA 1
ATOM 600 C C . ASP A 1 79 ? -1.012 -20.547 9.18 1 98.88 79 ASP A C 1
ATOM 602 O O . ASP A 1 79 ? -0.943 -21.766 9 1 98.88 79 ASP A O 1
ATOM 606 N N . TYR A 1 80 ? -1.368 -19.719 8.281 1 98.94 80 TYR A N 1
ATOM 607 C CA . TYR A 1 80 ? -1.671 -20.156 6.926 1 98.94 80 TYR A CA 1
ATOM 608 C C . TYR A 1 80 ? -0.465 -20.844 6.289 1 98.94 80 TYR A C 1
ATOM 610 O O . TYR A 1 80 ? -0.571 -21.953 5.785 1 98.94 80 TYR A O 1
ATOM 618 N N . VAL A 1 81 ? 0.692 -20.156 6.32 1 98.94 81 VAL A N 1
ATOM 619 C CA . VAL A 1 81 ? 1.9 -20.672 5.68 1 98.94 81 VAL A CA 1
ATOM 620 C C . VAL A 1 81 ? 2.355 -21.953 6.375 1 98.94 81 VAL A C 1
ATOM 622 O O . VAL A 1 81 ? 2.775 -22.906 5.715 1 98.94 81 VAL A O 1
ATOM 625 N N . SER A 1 82 ? 2.268 -21.953 7.688 1 98.94 82 SER A N 1
ATOM 626 C CA . SER A 1 82 ? 2.609 -23.172 8.43 1 98.94 82 SER A CA 1
ATOM 627 C C . SER A 1 82 ? 1.764 -24.344 7.977 1 98.94 82 SER A C 1
ATOM 629 O O . SER A 1 82 ? 2.281 -25.453 7.785 1 98.94 82 SER A O 1
ATOM 631 N N . THR A 1 83 ? 0.484 -24.109 7.816 1 98.94 83 THR A N 1
ATOM 632 C CA . THR A 1 83 ? -0.432 -25.156 7.383 1 98.94 83 THR A CA 1
ATOM 633 C C . THR A 1 83 ? -0.072 -25.656 5.98 1 98.94 83 THR A C 1
ATOM 635 O O . THR A 1 83 ? -0.058 -26.859 5.719 1 98.94 83 THR A O 1
ATOM 638 N N . VAL A 1 84 ? 0.212 -24.734 5.094 1 98.94 84 VAL A N 1
ATOM 639 C CA . VAL A 1 84 ? 0.566 -25.078 3.721 1 98.94 84 VAL A CA 1
ATOM 640 C C . VAL A 1 84 ? 1.844 -25.906 3.713 1 98.94 84 VAL A C 1
ATOM 642 O O . VAL A 1 84 ? 1.896 -26.969 3.078 1 98.94 84 VAL A O 1
ATOM 645 N N . VAL A 1 85 ? 2.861 -25.453 4.441 1 98.88 85 VAL A N 1
ATOM 646 C CA . VAL A 1 85 ? 4.16 -26.125 4.477 1 98.88 85 VAL A CA 1
ATOM 647 C C . VAL A 1 85 ? 4.016 -27.516 5.07 1 98.88 85 VAL A C 1
ATOM 649 O O . VAL A 1 85 ? 4.559 -28.484 4.531 1 98.88 85 VAL A O 1
ATOM 652 N N . GLU A 1 86 ? 3.262 -27.594 6.125 1 98.88 86 GLU A N 1
ATOM 653 C CA . GLU A 1 86 ? 3.053 -28.875 6.789 1 98.88 86 GLU A CA 1
ATOM 654 C C . GLU A 1 86 ? 2.326 -29.859 5.875 1 98.88 86 GLU A C 1
ATOM 656 O O . GLU A 1 86 ? 2.574 -31.062 5.93 1 98.88 86 GLU A O 1
ATOM 661 N N . THR A 1 87 ? 1.434 -29.344 5.113 1 98.94 87 THR A N 1
ATOM 662 C CA . THR A 1 87 ? 0.659 -30.188 4.219 1 98.94 87 THR A CA 1
ATOM 663 C C . THR A 1 87 ? 1.495 -30.609 3.012 1 98.94 87 THR A C 1
ATOM 665 O O . THR A 1 87 ? 1.43 -31.766 2.572 1 98.94 87 THR A O 1
ATOM 668 N N . ILE A 1 88 ? 2.262 -29.703 2.439 1 98.81 88 ILE A N 1
ATOM 669 C CA . ILE A 1 88 ? 3.078 -29.969 1.26 1 98.81 88 ILE A CA 1
ATOM 670 C C . ILE A 1 88 ? 4.121 -31.031 1.579 1 98.81 88 ILE A C 1
ATOM 672 O O . ILE A 1 88 ? 4.375 -31.922 0.766 1 98.81 88 ILE A O 1
ATOM 676 N N . ARG A 1 89 ? 4.785 -30.891 2.744 1 97.94 89 ARG A N 1
ATOM 677 C CA . ARG A 1 89 ? 5.82 -31.812 3.209 1 97.94 89 ARG A CA 1
ATOM 678 C C . ARG A 1 89 ? 6.914 -31.969 2.162 1 97.94 89 ARG A C 1
ATOM 680 O O . ARG A 1 89 ? 7.316 -33.094 1.851 1 97.94 89 ARG A O 1
ATOM 687 N N . GLY A 1 90 ? 7.207 -30.953 1.475 1 97.5 90 GLY A N 1
ATOM 688 C CA . GLY A 1 90 ? 8.352 -30.922 0.576 1 97.5 90 GLY A CA 1
ATOM 689 C C . GLY A 1 90 ? 8.07 -31.578 -0.766 1 97.5 90 GLY A C 1
ATOM 690 O O . GLY A 1 90 ? 8.969 -31.719 -1.595 1 97.5 90 GLY A O 1
ATOM 691 N N . ARG A 1 91 ? 6.855 -31.906 -1.103 1 98.31 91 ARG A N 1
ATOM 692 C CA . ARG A 1 91 ? 6.523 -32.656 -2.309 1 98.31 91 ARG A CA 1
ATOM 693 C C . ARG A 1 91 ? 6.566 -31.75 -3.541 1 98.31 91 ARG A C 1
ATOM 695 O O . ARG A 1 91 ? 6.863 -32.219 -4.645 1 98.31 91 ARG A O 1
ATOM 702 N N . VAL A 1 92 ? 6.18 -30.5 -3.4 1 98.56 92 VAL A N 1
ATOM 703 C CA . VAL A 1 92 ? 6.285 -29.5 -4.469 1 98.56 92 VAL A CA 1
ATOM 704 C C . VAL A 1 92 ? 6.82 -28.188 -3.904 1 98.56 92 VAL A C 1
ATOM 706 O O . VAL A 1 92 ? 6.695 -27.922 -2.707 1 98.56 92 VAL A O 1
ATOM 709 N N . PRO A 1 93 ? 7.473 -27.344 -4.762 1 98.69 93 PRO A N 1
ATOM 710 C CA . PRO A 1 93 ? 7.926 -26.031 -4.289 1 98.69 93 PRO A CA 1
ATOM 711 C C . PRO A 1 93 ? 6.77 -25.109 -3.908 1 98.69 93 PRO A C 1
ATOM 713 O O . PRO A 1 93 ? 5.695 -25.188 -4.512 1 98.69 93 PRO A O 1
ATOM 716 N N . TYR A 1 94 ? 7.07 -24.281 -2.93 1 98.81 94 TYR A N 1
ATOM 717 C CA . TYR A 1 94 ? 6.059 -23.375 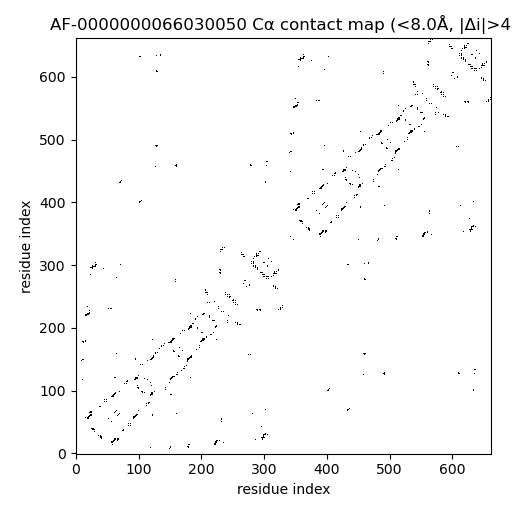-2.408 1 98.81 94 TYR A CA 1
ATOM 718 C C . TYR A 1 94 ? 6.637 -21.969 -2.209 1 98.81 94 TYR A C 1
ATOM 720 O O . TYR A 1 94 ? 7.625 -21.797 -1.494 1 98.81 94 TYR A O 1
ATOM 728 N N . PHE A 1 95 ? 6.027 -20.938 -2.918 1 98.88 95 PHE A N 1
ATOM 729 C CA . PHE A 1 95 ? 6.316 -19.531 -2.697 1 98.88 95 PHE A CA 1
ATOM 730 C C . PHE A 1 95 ? 5.152 -18.844 -1.993 1 98.88 95 PHE A C 1
ATOM 732 O O . PHE A 1 95 ? 4.02 -18.875 -2.479 1 98.88 95 PHE A O 1
ATOM 739 N N . CYS A 1 96 ? 5.379 -18.219 -0.886 1 98.75 96 CYS A N 1
ATOM 740 C CA . CYS A 1 96 ? 4.363 -17.438 -0.197 1 98.75 96 CYS A CA 1
ATOM 741 C C . CYS A 1 96 ? 4.621 -15.938 -0.361 1 98.75 96 CYS A C 1
ATOM 743 O O . CYS A 1 96 ? 5.77 -15.523 -0.54 1 98.75 96 CYS A O 1
ATOM 745 N N . GLY A 1 97 ? 3.559 -15.109 -0.338 1 98.81 97 GLY A N 1
ATOM 746 C CA . GLY A 1 97 ? 3.719 -13.672 -0.459 1 98.81 97 GLY A CA 1
ATOM 747 C C . GLY A 1 97 ? 4.164 -13.008 0.83 1 98.81 97 GLY A C 1
ATOM 748 O O . GLY A 1 97 ? 3.678 -13.352 1.91 1 98.81 97 GLY A O 1
ATOM 749 N N . THR A 1 98 ? 5.098 -12.047 0.696 1 98.88 98 THR A N 1
ATOM 750 C CA . THR A 1 98 ? 5.551 -11.297 1.862 1 98.88 98 THR A CA 1
ATOM 751 C C . THR A 1 98 ? 5.555 -9.805 1.574 1 98.88 98 THR A C 1
ATOM 753 O O . THR A 1 98 ? 6.215 -9.031 2.273 1 98.88 98 THR A O 1
ATOM 756 N N . THR A 1 99 ? 4.855 -9.398 0.515 1 98.88 99 THR A N 1
ATOM 757 C CA . THR A 1 99 ? 4.809 -7.988 0.139 1 98.88 99 THR A CA 1
ATOM 758 C C . THR A 1 99 ? 4.25 -7.145 1.278 1 98.88 99 THR A C 1
ATOM 760 O O . THR A 1 99 ? 3.254 -7.52 1.904 1 98.88 99 THR A O 1
ATOM 763 N N . ALA A 1 100 ? 4.891 -6.086 1.578 1 98.62 100 ALA A N 1
ATOM 764 C CA . ALA A 1 100 ? 4.516 -5.117 2.607 1 98.62 100 ALA A CA 1
ATOM 765 C C . ALA A 1 100 ? 4.891 -3.699 2.188 1 98.62 100 ALA A C 1
ATOM 767 O O . ALA A 1 100 ? 5.137 -3.439 1.007 1 98.62 100 ALA A O 1
ATOM 768 N N . LEU A 1 101 ? 4.875 -2.773 3.137 1 98.62 101 LEU A N 1
ATOM 769 C CA . LEU A 1 101 ? 4.984 -1.367 2.768 1 98.62 101 LEU A CA 1
ATOM 770 C C . LEU A 1 101 ? 6.434 -0.899 2.834 1 98.62 101 LEU A C 1
ATOM 772 O O . LEU A 1 101 ? 6.746 0.222 2.428 1 98.62 101 LEU A O 1
ATOM 776 N N . ASN A 1 102 ? 7.301 -1.707 3.387 1 98.62 102 ASN A N 1
ATOM 777 C CA . ASN A 1 102 ? 8.688 -1.271 3.461 1 98.62 102 ASN A CA 1
ATOM 778 C C . ASN A 1 102 ? 9.648 -2.457 3.475 1 98.62 102 ASN A C 1
ATOM 780 O O . ASN A 1 102 ? 9.234 -3.594 3.699 1 98.62 102 ASN A O 1
ATOM 784 N N . THR A 1 103 ? 10.953 -2.17 3.254 1 98.88 103 THR A N 1
ATOM 785 C CA . THR A 1 103 ? 12 -3.176 3.088 1 98.88 103 THR A CA 1
ATOM 786 C C . THR A 1 103 ? 12.164 -4 4.359 1 98.88 103 THR A C 1
ATOM 788 O O . THR A 1 103 ? 12.273 -5.227 4.301 1 98.88 103 THR A O 1
ATOM 791 N N . ARG A 1 104 ? 12.18 -3.367 5.48 1 98.81 104 ARG A N 1
ATOM 792 C CA . ARG A 1 104 ? 12.477 -4.039 6.738 1 98.81 104 ARG A CA 1
ATOM 793 C C . ARG A 1 104 ? 11.375 -5.023 7.109 1 98.81 104 ARG A C 1
ATOM 795 O O . ARG A 1 104 ? 11.648 -6.133 7.57 1 98.81 104 ARG A O 1
ATOM 802 N N . GLU A 1 105 ? 10.156 -4.59 6.883 1 98.62 105 GLU A N 1
ATOM 803 C CA . GLU A 1 105 ? 9.031 -5.48 7.16 1 98.62 105 GLU A CA 1
ATOM 804 C C . GLU A 1 105 ? 9.016 -6.668 6.199 1 98.62 105 GLU A C 1
ATOM 806 O O . GLU A 1 105 ? 8.742 -7.797 6.605 1 98.62 105 GLU A O 1
ATOM 811 N N . VAL A 1 106 ? 9.289 -6.469 4.945 1 98.88 106 VAL A N 1
ATOM 812 C CA . VAL A 1 106 ? 9.359 -7.539 3.955 1 98.88 106 VAL A CA 1
ATOM 813 C C . VAL A 1 106 ? 10.43 -8.547 4.359 1 98.88 106 VAL A C 1
ATOM 815 O O . VAL A 1 106 ? 10.211 -9.758 4.309 1 98.88 106 VAL A O 1
ATOM 818 N N . ILE A 1 107 ? 11.578 -7.996 4.762 1 98.88 107 ILE A N 1
ATOM 819 C CA . ILE A 1 107 ? 12.688 -8.859 5.16 1 98.88 107 ILE A CA 1
ATOM 820 C C . ILE A 1 107 ? 12.289 -9.68 6.387 1 98.88 107 ILE A C 1
ATOM 822 O O . ILE A 1 107 ? 12.508 -10.891 6.426 1 98.88 107 ILE A O 1
ATOM 826 N N . ARG A 1 108 ? 11.68 -9.031 7.379 1 98.75 108 ARG A N 1
ATOM 827 C CA . ARG A 1 108 ? 11.258 -9.734 8.594 1 98.75 108 ARG A CA 1
ATOM 828 C C . ARG A 1 108 ? 10.297 -10.867 8.258 1 98.75 108 ARG A C 1
ATOM 830 O O . ARG A 1 108 ? 10.484 -12 8.703 1 98.75 108 ARG A O 1
ATOM 837 N N . GLN A 1 109 ? 9.289 -10.594 7.465 1 98.81 109 GLN A N 1
ATOM 838 C CA . GLN A 1 109 ? 8.305 -11.609 7.086 1 98.81 109 GLN A CA 1
ATOM 839 C C . GLN A 1 109 ? 8.961 -12.742 6.305 1 98.81 109 GLN A C 1
ATOM 841 O O . GLN A 1 109 ? 8.695 -13.914 6.566 1 98.81 109 GLN A O 1
ATOM 846 N N . THR A 1 110 ? 9.758 -12.352 5.344 1 98.88 110 THR A N 1
ATOM 847 C CA . THR A 1 110 ? 10.383 -13.344 4.477 1 98.88 110 THR A CA 1
ATOM 848 C C . THR A 1 110 ? 11.266 -14.289 5.281 1 98.88 110 THR A C 1
ATOM 850 O O . THR A 1 110 ? 11.195 -15.508 5.105 1 98.88 110 THR A O 1
ATOM 853 N N . ARG A 1 111 ? 12.078 -13.727 6.199 1 98.69 111 ARG A N 1
ATOM 854 C CA . ARG A 1 111 ? 12.938 -14.547 7.039 1 98.69 111 ARG A CA 1
ATOM 855 C C . ARG A 1 111 ? 12.125 -15.57 7.828 1 98.69 111 ARG A C 1
ATOM 857 O O . ARG A 1 111 ? 12.453 -16.766 7.832 1 98.69 111 ARG A O 1
ATOM 864 N N . GLU A 1 112 ? 11.117 -15.125 8.414 1 98.69 112 GLU A N 1
ATOM 865 C CA . GLU A 1 112 ? 10.328 -16 9.273 1 98.69 112 GLU A CA 1
ATOM 866 C C . GLU A 1 112 ? 9.609 -17.078 8.461 1 98.69 112 GLU A C 1
ATOM 868 O O . GLU A 1 112 ? 9.531 -18.234 8.883 1 98.69 112 GLU A O 1
ATOM 873 N N . LEU A 1 113 ? 9.078 -16.734 7.348 1 98.56 113 LEU A N 1
ATOM 874 C CA . LEU A 1 113 ? 8.305 -17.688 6.566 1 98.56 113 LEU A CA 1
ATOM 875 C C . LEU A 1 113 ? 9.219 -18.703 5.879 1 98.56 113 LEU A C 1
ATOM 877 O O . LEU A 1 113 ? 8.844 -19.859 5.695 1 98.56 113 LEU A O 1
ATOM 881 N N . ILE A 1 114 ? 10.445 -18.266 5.547 1 98.56 114 ILE A N 1
ATOM 882 C CA . ILE A 1 114 ? 11.453 -19.188 5.047 1 98.56 114 ILE A CA 1
ATOM 883 C C . ILE A 1 114 ? 11.852 -20.156 6.156 1 98.56 114 ILE A C 1
ATOM 885 O O . ILE A 1 114 ? 12.016 -21.359 5.914 1 98.56 114 ILE A O 1
ATOM 889 N N . ASP A 1 115 ? 11.93 -19.672 7.387 1 98.25 115 ASP A N 1
ATOM 890 C CA . ASP A 1 115 ? 12.258 -20.5 8.539 1 98.25 115 ASP A CA 1
ATOM 891 C C . ASP A 1 115 ? 11.164 -21.547 8.781 1 98.25 115 ASP A C 1
ATOM 893 O O . ASP A 1 115 ? 11.453 -22.656 9.234 1 98.25 115 ASP A O 1
ATOM 897 N N . ILE A 1 116 ? 9.953 -21.203 8.484 1 98.31 116 ILE A N 1
ATOM 898 C CA . ILE A 1 116 ? 8.828 -22.109 8.656 1 98.31 116 ILE A CA 1
ATOM 899 C C . ILE A 1 116 ? 8.906 -23.234 7.613 1 98.31 116 ILE A C 1
ATOM 901 O O . ILE A 1 116 ? 8.469 -24.359 7.859 1 98.31 116 ILE A O 1
ATOM 905 N N . GLY A 1 117 ? 9.414 -22.891 6.367 1 98.31 117 GLY A N 1
ATOM 906 C CA . GLY A 1 117 ? 9.641 -23.969 5.426 1 98.31 117 GLY A CA 1
ATOM 907 C C . GLY A 1 117 ? 9.289 -23.609 3.994 1 98.31 117 GLY A C 1
ATOM 908 O O . GLY A 1 117 ? 9.438 -24.438 3.086 1 98.31 117 GLY A O 1
ATOM 909 N N . ALA A 1 118 ? 8.828 -22.391 3.744 1 98.62 118 ALA A N 1
ATOM 910 C CA . ALA A 1 118 ? 8.609 -21.984 2.361 1 98.62 118 ALA A CA 1
ATOM 911 C C . ALA A 1 118 ? 9.914 -21.984 1.574 1 98.62 118 ALA A C 1
ATOM 913 O O . ALA A 1 118 ? 10.984 -21.734 2.133 1 98.62 118 ALA A O 1
ATOM 914 N N . ASN A 1 119 ? 9.844 -22.281 0.298 1 98.62 119 ASN A N 1
ATOM 915 C CA . ASN A 1 119 ? 11.031 -22.297 -0.55 1 98.62 119 ASN A CA 1
ATOM 916 C C . ASN A 1 119 ? 11.43 -20.891 -0.996 1 98.62 119 ASN A C 1
ATOM 918 O O . ASN A 1 119 ? 12.586 -20.656 -1.335 1 98.62 119 ASN A O 1
ATOM 922 N N . GLY A 1 120 ? 10.461 -20.047 -1.063 1 98.62 120 GLY A N 1
ATOM 923 C CA . GLY A 1 120 ? 10.695 -18.688 -1.521 1 98.62 120 GLY A CA 1
ATOM 924 C C . GLY A 1 120 ? 9.508 -17.766 -1.293 1 98.62 120 GLY A C 1
ATOM 925 O O . GLY A 1 120 ? 8.562 -18.141 -0.588 1 98.62 120 GLY A O 1
ATOM 926 N N . THR A 1 121 ? 9.641 -16.531 -1.809 1 98.88 121 THR A N 1
ATOM 927 C CA . THR A 1 121 ? 8.578 -15.547 -1.685 1 98.88 121 THR A CA 1
ATOM 928 C C . THR A 1 121 ? 8.141 -15.047 -3.059 1 98.88 121 THR A C 1
ATOM 930 O O . THR A 1 121 ? 8.977 -14.891 -3.957 1 98.88 121 THR A O 1
ATOM 933 N N . MET A 1 122 ? 6.812 -14.938 -3.266 1 98.88 122 MET A N 1
ATOM 934 C CA . MET A 1 122 ? 6.273 -14.125 -4.352 1 98.88 122 MET A CA 1
ATOM 935 C C . MET A 1 122 ? 6.176 -12.656 -3.936 1 98.88 122 MET A C 1
ATOM 937 O O . MET A 1 122 ? 5.355 -12.305 -3.082 1 98.88 122 MET A O 1
ATOM 941 N N . LEU A 1 123 ? 6.902 -11.828 -4.574 1 98.94 123 LEU A N 1
ATOM 942 C CA . LEU A 1 123 ? 7.188 -10.539 -3.949 1 98.94 123 LEU A CA 1
ATOM 943 C C . LEU A 1 123 ? 6.953 -9.391 -4.934 1 98.94 123 LEU A C 1
ATOM 945 O O . LEU A 1 123 ? 7.539 -9.375 -6.02 1 98.94 123 LEU A O 1
ATOM 949 N N . GLY A 1 124 ? 6.023 -8.516 -4.582 1 98.69 124 GLY A N 1
ATOM 950 C CA . GLY A 1 124 ? 5.906 -7.23 -5.246 1 98.69 124 GLY A CA 1
ATOM 951 C C . GLY A 1 124 ? 6.715 -6.137 -4.578 1 98.69 124 GLY A C 1
ATOM 952 O O . GLY A 1 124 ? 7.516 -6.41 -3.684 1 98.69 124 GLY A O 1
ATOM 953 N N . VAL A 1 125 ? 6.598 -4.871 -5.016 1 98.75 125 VAL A N 1
ATOM 954 C CA . VAL A 1 125 ? 7.32 -3.752 -4.422 1 98.75 125 VAL A CA 1
ATOM 955 C C . VAL A 1 125 ? 6.402 -2.998 -3.461 1 98.75 125 VAL A C 1
ATOM 957 O O . VAL A 1 125 ? 5.18 -2.986 -3.641 1 98.75 125 VAL A O 1
ATOM 960 N N . PRO A 1 126 ? 6.992 -2.398 -2.391 1 98.62 126 PRO A N 1
ATOM 961 C CA . PRO A 1 126 ? 6.191 -1.467 -1.595 1 98.62 126 PRO A CA 1
ATOM 962 C C . PRO A 1 126 ? 5.555 -0.364 -2.439 1 98.62 126 PRO A C 1
ATOM 964 O O . PRO A 1 126 ? 6.18 0.139 -3.375 1 98.62 126 PRO A O 1
ATOM 967 N N . MET A 1 127 ? 4.27 0.056 -2.1 1 98.12 127 MET A N 1
ATOM 968 C CA . MET A 1 127 ? 3.562 0.82 -3.123 1 98.12 127 MET A CA 1
ATOM 969 C C . MET A 1 127 ? 2.951 2.084 -2.531 1 98.12 127 MET A C 1
ATOM 971 O O . MET A 1 127 ? 2.051 2.68 -3.125 1 98.12 127 MET A O 1
ATOM 975 N N . TRP A 1 128 ? 3.455 2.484 -1.346 1 98.12 128 TRP A N 1
ATOM 976 C CA . TRP A 1 128 ? 2.984 3.777 -0.86 1 98.12 128 TRP A CA 1
ATOM 977 C C . TRP A 1 128 ? 3.395 4.898 -1.811 1 98.12 128 TRP A C 1
ATOM 979 O O . TRP A 1 128 ? 2.553 5.684 -2.252 1 98.12 128 TRP A O 1
ATOM 989 N N . VAL A 1 129 ? 4.664 4.965 -2.074 1 97.88 129 VAL A N 1
ATOM 990 C CA . VAL A 1 129 ? 5.23 5.895 -3.047 1 97.88 129 VAL A CA 1
ATOM 991 C C . VAL A 1 129 ? 5.586 5.145 -4.328 1 97.88 129 VAL A C 1
ATOM 993 O O . VAL A 1 129 ? 6.148 4.047 -4.277 1 97.88 129 VAL A O 1
ATOM 996 N N . LYS A 1 130 ? 5.168 5.742 -5.453 1 97.5 130 LYS A N 1
ATOM 997 C CA . LYS A 1 130 ? 5.59 5.16 -6.723 1 97.5 130 LYS A CA 1
ATOM 998 C C . LYS A 1 130 ? 7.113 5.09 -6.816 1 97.5 130 LYS A C 1
ATOM 1000 O O . LYS A 1 130 ? 7.805 6.059 -6.508 1 97.5 130 LYS A O 1
ATOM 1005 N N . MET A 1 131 ? 7.602 3.984 -7.277 1 97.31 131 MET A N 1
ATOM 1006 C CA . MET A 1 131 ? 9.055 3.807 -7.301 1 97.31 131 MET A CA 1
ATOM 1007 C C . MET A 1 131 ? 9.602 4.023 -8.703 1 97.31 131 MET A C 1
ATOM 1009 O O . MET A 1 131 ? 8.953 3.678 -9.695 1 97.31 131 MET A O 1
ATOM 1013 N N . ASP A 1 132 ? 10.773 4.551 -8.758 1 97.06 132 ASP A N 1
ATOM 1014 C CA . ASP A 1 132 ? 11.555 4.52 -9.984 1 97.06 132 ASP A CA 1
ATOM 1015 C C . ASP A 1 132 ? 12.375 3.234 -10.086 1 97.06 132 ASP A C 1
ATOM 1017 O O . ASP A 1 132 ? 12.375 2.42 -9.164 1 97.06 132 ASP A O 1
ATOM 1021 N N . LEU A 1 133 ? 13.016 3.031 -11.234 1 98.25 133 LEU A N 1
ATOM 1022 C CA . LEU A 1 133 ? 13.727 1.787 -11.508 1 98.25 133 LEU A CA 1
ATOM 1023 C C . LEU A 1 133 ? 14.844 1.561 -10.5 1 98.25 133 LEU A C 1
ATOM 1025 O O . LEU A 1 133 ? 14.938 0.487 -9.898 1 98.25 133 LEU A O 1
ATOM 1029 N N . PRO A 1 134 ? 15.742 2.58 -10.141 1 98.44 134 PRO A N 1
ATOM 1030 C CA . PRO A 1 134 ? 16.828 2.336 -9.18 1 98.44 134 PRO A CA 1
ATOM 1031 C C . PRO A 1 134 ? 16.312 1.928 -7.805 1 98.44 134 PRO A C 1
ATOM 1033 O O . PRO A 1 134 ? 16.891 1.05 -7.16 1 98.44 134 PRO A O 1
ATOM 1036 N N . THR A 1 135 ? 15.242 2.531 -7.383 1 98.69 135 THR A N 1
ATOM 1037 C CA . THR A 1 135 ? 14.68 2.234 -6.07 1 98.69 135 THR A CA 1
ATOM 1038 C C . THR A 1 135 ? 14.133 0.812 -6.023 1 98.69 135 THR A C 1
ATOM 1040 O O . THR A 1 135 ? 14.367 0.081 -5.059 1 98.69 135 THR A O 1
ATOM 1043 N N . ALA A 1 136 ? 13.414 0.422 -7.059 1 98.88 136 ALA A N 1
ATOM 1044 C CA . ALA A 1 136 ? 12.867 -0.929 -7.129 1 98.88 136 ALA A CA 1
ATOM 1045 C C . ALA A 1 136 ? 13.977 -1.975 -7.145 1 98.88 136 ALA A C 1
ATOM 1047 O O . ALA A 1 136 ? 13.891 -2.994 -6.453 1 98.88 136 ALA A O 1
ATOM 1048 N N . VAL A 1 137 ? 15 -1.718 -7.93 1 98.88 137 VAL A N 1
ATOM 1049 C CA . VAL A 1 137 ? 16.125 -2.646 -8.047 1 98.88 137 VAL A CA 1
ATOM 1050 C C . VAL A 1 137 ? 16.812 -2.791 -6.688 1 98.88 137 VAL A C 1
ATOM 1052 O O . VAL A 1 137 ? 17.094 -3.906 -6.246 1 98.88 137 VAL A O 1
ATOM 1055 N N . GLN A 1 138 ? 17.031 -1.662 -6.02 1 98.88 138 GLN A N 1
ATOM 1056 C CA . GLN A 1 138 ? 17.703 -1.698 -4.719 1 98.88 138 GLN A CA 1
ATOM 1057 C C . GLN A 1 138 ? 16.859 -2.455 -3.697 1 98.88 138 GLN A C 1
ATOM 1059 O O . GLN A 1 138 ? 17.391 -3.182 -2.859 1 98.88 138 GLN A O 1
ATOM 1064 N N . PHE A 1 139 ? 15.578 -2.305 -3.742 1 98.94 139 PHE A N 1
ATOM 1065 C CA . PHE A 1 139 ? 14.664 -3.02 -2.863 1 98.94 139 PHE A CA 1
ATOM 1066 C C . PHE A 1 139 ? 14.875 -4.527 -2.975 1 98.94 139 PHE A C 1
ATOM 1068 O O . PHE A 1 139 ? 15.078 -5.207 -1.968 1 98.94 139 PHE A O 1
ATOM 1075 N N . TYR A 1 140 ? 14.859 -5.047 -4.168 1 98.94 140 TYR A N 1
ATOM 1076 C CA . TYR A 1 140 ? 15.023 -6.484 -4.371 1 98.94 140 TYR A CA 1
ATOM 1077 C C . TYR A 1 140 ? 16.422 -6.938 -3.994 1 98.94 140 TYR A C 1
ATOM 1079 O O . TYR A 1 140 ? 16.609 -8.031 -3.461 1 98.94 140 TYR A O 1
ATOM 1087 N N . ARG A 1 141 ? 17.406 -6.09 -4.277 1 98.88 141 ARG A N 1
ATOM 1088 C CA . ARG A 1 141 ? 18.766 -6.406 -3.861 1 98.88 141 ARG A CA 1
ATOM 1089 C C . ARG A 1 141 ? 18.859 -6.535 -2.344 1 98.88 141 ARG A C 1
ATOM 1091 O O . ARG A 1 141 ? 19.516 -7.449 -1.832 1 98.88 141 ARG A O 1
ATOM 1098 N N . ASP A 1 142 ? 18.219 -5.613 -1.63 1 98.88 142 ASP A N 1
ATOM 1099 C CA . ASP A 1 142 ? 18.234 -5.641 -0.17 1 98.88 142 ASP A CA 1
ATOM 1100 C C . ASP A 1 142 ? 17.578 -6.91 0.363 1 98.88 142 ASP A C 1
ATOM 1102 O O . ASP A 1 142 ? 18.109 -7.559 1.268 1 98.88 142 ASP A O 1
ATOM 1106 N N . VAL A 1 143 ? 16.438 -7.281 -0.183 1 98.94 143 VAL A N 1
ATOM 1107 C CA . VAL A 1 143 ? 15.727 -8.469 0.271 1 98.94 143 VAL A CA 1
ATOM 1108 C C . VAL A 1 143 ? 16.562 -9.719 -0.022 1 98.94 143 VAL A C 1
ATOM 1110 O O . VAL A 1 143 ? 16.719 -10.586 0.84 1 98.94 143 VAL A O 1
ATOM 1113 N N . ALA A 1 144 ? 17.109 -9.82 -1.245 1 98.88 144 ALA A N 1
ATOM 1114 C CA . ALA A 1 144 ? 17.938 -10.953 -1.635 1 98.88 144 ALA A CA 1
ATOM 1115 C C . ALA A 1 144 ? 19.172 -11.078 -0.731 1 98.88 144 ALA A C 1
ATOM 1117 O O . ALA A 1 144 ? 19.562 -12.18 -0.359 1 98.88 144 ALA A O 1
ATOM 1118 N N . GLY A 1 145 ? 19.766 -9.938 -0.435 1 98.56 145 GLY A N 1
ATOM 1119 C CA . GLY A 1 145 ? 20.922 -9.922 0.447 1 98.56 145 GLY A CA 1
ATOM 1120 C C . GLY A 1 145 ? 20.594 -10.305 1.875 1 98.56 145 GLY A C 1
ATOM 1121 O O . GLY A 1 145 ? 21.391 -10.969 2.549 1 98.56 145 GLY A O 1
ATOM 1122 N N . ALA A 1 146 ? 19.438 -9.961 2.354 1 98.75 146 ALA A N 1
ATOM 1123 C CA . ALA A 1 146 ? 19.047 -10.164 3.742 1 98.75 146 ALA A CA 1
ATOM 1124 C C . ALA A 1 146 ? 18.609 -11.609 3.982 1 98.75 146 ALA A C 1
ATOM 1126 O O . ALA A 1 146 ? 18.766 -12.133 5.09 1 98.75 146 ALA A O 1
ATOM 1127 N N . VAL A 1 147 ? 18.016 -12.234 2.934 1 98.56 147 VAL A N 1
ATOM 1128 C CA . VAL A 1 147 ? 17.531 -13.609 3.047 1 98.56 147 VAL A CA 1
ATOM 1129 C C . VAL A 1 147 ? 18.078 -14.445 1.896 1 98.56 147 VAL A C 1
ATOM 1131 O O . VAL A 1 147 ? 17.312 -14.898 1.034 1 98.56 147 VAL A O 1
ATOM 1134 N N . PRO A 1 148 ? 19.25 -14.781 1.932 1 97.62 148 PRO A N 1
ATOM 1135 C CA . PRO A 1 148 ? 19.922 -15.406 0.782 1 97.62 148 PRO A CA 1
ATOM 1136 C C . PRO A 1 148 ? 19.359 -16.797 0.465 1 97.62 148 PRO A C 1
ATOM 1138 O O . PRO A 1 148 ? 19.531 -17.281 -0.653 1 97.62 148 PRO A O 1
ATOM 1141 N N . GLU A 1 149 ? 18.719 -17.391 1.402 1 97.12 149 GLU A N 1
ATOM 1142 C CA . GLU A 1 149 ? 18.203 -18.734 1.211 1 97.12 149 GLU A CA 1
ATOM 1143 C C . GLU A 1 149 ? 16.875 -18.719 0.477 1 97.12 149 GLU A C 1
ATOM 1145 O O . GLU A 1 149 ? 16.391 -19.766 0.03 1 97.12 149 GLU A O 1
ATOM 1150 N N . ALA A 1 150 ? 16.312 -17.594 0.326 1 98.31 150 ALA A N 1
ATOM 1151 C CA . ALA A 1 150 ? 14.984 -17.5 -0.273 1 98.31 150 ALA A CA 1
ATOM 1152 C C . ALA A 1 150 ? 15.07 -17.375 -1.791 1 98.31 150 ALA A C 1
ATOM 1154 O O . ALA A 1 150 ? 15.836 -16.547 -2.309 1 98.31 150 ALA A O 1
ATOM 1155 N N . ALA A 1 151 ? 14.344 -18.234 -2.486 1 98.88 151 ALA A N 1
ATOM 1156 C CA . ALA A 1 151 ? 14.062 -17.938 -3.887 1 98.88 151 ALA A CA 1
ATOM 1157 C C . ALA A 1 151 ? 13.016 -16.844 -4.012 1 98.88 151 ALA A C 1
ATOM 1159 O O . ALA A 1 151 ? 12.141 -16.703 -3.152 1 98.88 151 ALA A O 1
ATOM 1160 N N . ILE A 1 152 ? 13.117 -16.016 -5.055 1 98.94 152 ILE A N 1
ATOM 1161 C CA . ILE A 1 152 ? 12.203 -14.898 -5.227 1 98.94 152 ILE A CA 1
ATOM 1162 C C . ILE A 1 152 ? 11.445 -15.039 -6.547 1 98.94 152 ILE A C 1
ATOM 1164 O O . ILE A 1 152 ? 12.062 -15.219 -7.602 1 98.94 152 ILE A O 1
ATOM 1168 N N . ALA A 1 153 ? 10.164 -15.102 -6.461 1 98.94 153 ALA A N 1
ATOM 1169 C CA . ALA A 1 153 ? 9.266 -14.914 -7.598 1 98.94 153 ALA A CA 1
ATOM 1170 C C . ALA A 1 153 ? 8.773 -13.469 -7.672 1 98.94 153 ALA A C 1
ATOM 1172 O O . ALA A 1 153 ? 8.031 -13.016 -6.793 1 98.94 153 ALA A O 1
ATOM 1173 N N . ILE A 1 154 ? 9.125 -12.789 -8.742 1 98.88 154 ILE A N 1
ATOM 1174 C CA . ILE A 1 154 ? 8.664 -11.414 -8.898 1 98.88 154 ILE A CA 1
ATOM 1175 C C . ILE A 1 154 ? 7.156 -11.406 -9.148 1 98.88 154 ILE A C 1
ATOM 1177 O O . ILE A 1 154 ? 6.66 -12.109 -10.031 1 98.88 154 ILE A O 1
ATOM 1181 N N . TYR A 1 155 ? 6.484 -10.688 -8.312 1 98.69 155 TYR A N 1
ATOM 1182 C CA . TYR A 1 155 ? 5.062 -10.445 -8.516 1 98.69 155 TYR A CA 1
ATOM 1183 C C . TYR A 1 155 ? 4.836 -9.195 -9.352 1 98.69 155 TYR A C 1
ATOM 1185 O O . TYR A 1 155 ? 4.629 -8.102 -8.812 1 98.69 155 TYR A O 1
ATOM 1193 N N . ALA A 1 156 ? 4.766 -9.344 -10.656 1 97.75 156 ALA A N 1
ATOM 1194 C CA . ALA A 1 156 ? 4.711 -8.211 -11.57 1 97.75 156 ALA A CA 1
ATOM 1195 C C . ALA A 1 156 ? 3.268 -7.773 -11.82 1 97.75 156 ALA A C 1
ATOM 1197 O O . ALA A 1 156 ? 2.693 -8.086 -12.867 1 97.75 156 ALA A O 1
ATOM 1198 N N . ASN A 1 157 ? 2.729 -7.07 -10.891 1 96.5 157 ASN A N 1
ATOM 1199 C CA . ASN A 1 157 ? 1.368 -6.547 -10.953 1 96.5 157 ASN A CA 1
ATOM 1200 C C . ASN A 1 157 ? 1.354 -5.02 -10.898 1 96.5 157 ASN A C 1
ATOM 1202 O O . ASN A 1 157 ? 1.307 -4.434 -9.82 1 96.5 157 ASN A O 1
ATOM 1206 N N . PRO A 1 158 ? 1.314 -4.348 -12.07 1 95.38 158 PRO A N 1
ATOM 1207 C CA . PRO A 1 158 ? 1.403 -2.887 -12.094 1 95.38 158 PRO A CA 1
ATOM 1208 C C . PRO A 1 158 ? 0.242 -2.213 -11.367 1 95.38 158 PRO A C 1
ATOM 1210 O O . PRO A 1 158 ? 0.427 -1.172 -10.734 1 95.38 158 PRO A O 1
ATOM 1213 N N . GLU A 1 159 ? -0.927 -2.764 -11.438 1 93.94 159 GLU A N 1
ATOM 1214 C CA . GLU A 1 159 ? -2.096 -2.172 -10.797 1 93.94 159 GLU A CA 1
ATOM 1215 C C . GLU A 1 159 ? -1.939 -2.143 -9.273 1 93.94 159 GLU A C 1
ATOM 1217 O O . GLU A 1 159 ? -2.279 -1.148 -8.633 1 93.94 159 GLU A O 1
ATOM 1222 N N . ALA A 1 160 ? -1.395 -3.217 -8.734 1 96.19 160 ALA A N 1
ATOM 1223 C CA . ALA A 1 160 ? -1.239 -3.312 -7.285 1 96.19 160 ALA A CA 1
ATOM 1224 C C . ALA A 1 160 ? -0.08 -2.449 -6.801 1 96.19 160 ALA A C 1
ATOM 1226 O O . ALA A 1 160 ? -0.163 -1.826 -5.738 1 96.19 160 ALA A O 1
ATOM 1227 N N . PHE A 1 161 ? 1.016 -2.346 -7.625 1 97.69 161 PHE A N 1
ATOM 1228 C CA . PHE A 1 161 ? 2.271 -1.905 -7.031 1 97.69 161 PHE A CA 1
ATOM 1229 C C . PHE A 1 161 ? 2.707 -0.568 -7.613 1 97.69 161 PHE A C 1
ATOM 1231 O O . PHE A 1 161 ? 3.766 -0.044 -7.258 1 97.69 161 PHE A O 1
ATOM 1238 N N . LYS A 1 162 ? 1.96 0.064 -8.484 1 96.25 162 LYS A N 1
ATOM 1239 C CA . LYS A 1 162 ? 2.25 1.36 -9.094 1 96.25 162 LYS A CA 1
ATOM 1240 C C . LYS A 1 162 ? 3.619 1.358 -9.766 1 96.25 162 LYS A C 1
ATOM 1242 O O . LYS A 1 162 ? 4.355 2.342 -9.688 1 96.25 162 LYS A O 1
ATOM 1247 N N . PHE A 1 163 ? 4.016 0.27 -10.297 1 97.62 163 PHE A N 1
ATOM 1248 C CA . PHE A 1 163 ? 5.297 0.076 -10.961 1 97.62 163 PHE A CA 1
ATOM 1249 C C . PHE A 1 163 ? 5.133 -0.769 -12.219 1 97.62 163 PHE A C 1
ATOM 1251 O O . PHE A 1 163 ? 4.52 -1.836 -12.18 1 97.62 163 PHE A O 1
ATOM 1258 N N . ASP A 1 164 ? 5.672 -0.37 -13.328 1 95.38 164 ASP A N 1
ATOM 1259 C CA . ASP A 1 164 ? 5.348 -0.947 -14.633 1 95.38 164 ASP A CA 1
ATOM 1260 C C . ASP A 1 164 ? 6.242 -2.143 -14.938 1 95.38 164 ASP A C 1
ATOM 1262 O O . ASP A 1 164 ? 6.016 -2.861 -15.914 1 95.38 164 ASP A O 1
ATOM 1266 N N . PHE A 1 165 ? 7.285 -2.375 -14.125 1 97.56 165 PHE A N 1
ATOM 1267 C CA . PHE A 1 165 ? 8.242 -3.447 -14.359 1 97.56 165 PHE A CA 1
ATOM 1268 C C . PHE A 1 165 ? 8.82 -3.359 -15.766 1 97.56 165 PHE A C 1
ATOM 1270 O O . PHE A 1 165 ? 8.695 -4.297 -16.547 1 97.56 165 PHE A O 1
ATOM 1277 N N . PRO A 1 166 ? 9.5 -2.242 -16.062 1 97 166 PRO A N 1
ATOM 1278 C CA . PRO A 1 166 ? 9.992 -2.021 -17.422 1 97 166 PRO A CA 1
ATOM 1279 C C . PRO A 1 166 ? 11.094 -2.998 -17.812 1 97 166 PRO A C 1
ATOM 1281 O O . PRO A 1 166 ? 11.672 -3.668 -16.953 1 97 166 PRO A O 1
ATOM 1284 N N . ARG A 1 167 ? 11.477 -3.057 -19.078 1 97.12 167 ARG A N 1
ATOM 1285 C CA . ARG A 1 167 ? 12.422 -4.016 -19.625 1 97.12 167 ARG A CA 1
ATOM 1286 C C . ARG A 1 167 ? 13.758 -3.947 -18.906 1 97.12 167 ARG A C 1
ATOM 1288 O O . ARG A 1 167 ? 14.344 -4.98 -18.562 1 97.12 167 ARG A O 1
ATOM 1295 N N . PRO A 1 168 ? 14.289 -2.723 -18.625 1 98.25 168 PRO A N 1
ATOM 1296 C CA . PRO A 1 168 ? 15.555 -2.672 -17.891 1 98.25 168 PRO A CA 1
ATOM 1297 C C . PRO A 1 168 ? 15.469 -3.307 -16.516 1 98.25 168 PRO A C 1
ATOM 1299 O O . PRO A 1 168 ? 16.469 -3.805 -15.992 1 98.25 168 PRO A O 1
ATOM 1302 N N . PHE A 1 169 ? 14.297 -3.291 -15.922 1 98.69 169 PHE A N 1
ATOM 1303 C CA . PHE A 1 169 ? 14.07 -3.947 -14.641 1 98.69 169 PHE A CA 1
ATOM 1304 C C . PHE A 1 169 ? 14.406 -5.434 -14.727 1 98.69 169 PHE A C 1
ATOM 1306 O O . PHE A 1 169 ? 15.094 -5.969 -13.852 1 98.69 169 PHE A O 1
ATOM 1313 N N . TRP A 1 170 ? 13.953 -6.102 -15.75 1 98.56 170 TRP A N 1
ATOM 1314 C CA . TRP A 1 170 ? 14.195 -7.531 -15.93 1 98.56 170 TRP A CA 1
ATOM 1315 C C . T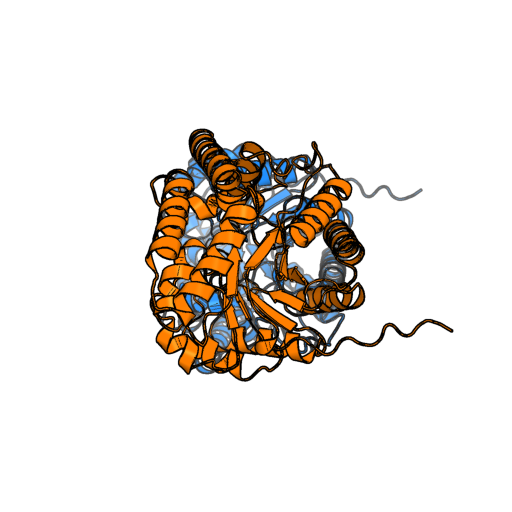RP A 1 170 ? 15.68 -7.812 -16.094 1 98.56 170 TRP A C 1
ATOM 1317 O O . TRP A 1 170 ? 16.188 -8.805 -15.57 1 98.56 170 TRP A O 1
ATOM 1327 N N . ALA A 1 171 ? 16.344 -6.93 -16.812 1 98.75 171 ALA A N 1
ATOM 1328 C CA . ALA A 1 171 ? 17.797 -7.066 -16.953 1 98.75 171 ALA A CA 1
ATOM 1329 C C . ALA A 1 171 ? 18.484 -6.984 -15.586 1 98.75 171 ALA A C 1
ATOM 1331 O O . ALA A 1 171 ? 19.406 -7.758 -15.305 1 98.75 171 ALA A O 1
ATOM 1332 N N . GLU A 1 172 ? 18.047 -6.074 -14.758 1 98.88 172 GLU A N 1
ATOM 1333 C CA . GLU A 1 172 ? 18.641 -5.914 -13.43 1 98.88 172 GLU A CA 1
ATOM 1334 C C . GLU A 1 172 ? 18.297 -7.105 -12.531 1 98.88 172 GLU A C 1
ATOM 1336 O O . GLU A 1 172 ? 19.156 -7.578 -11.773 1 98.88 172 GLU A O 1
ATOM 1341 N N . MET A 1 173 ? 17.031 -7.57 -12.609 1 98.81 173 MET A N 1
ATOM 1342 C CA . MET A 1 173 ? 16.625 -8.711 -11.789 1 98.81 173 MET A CA 1
ATOM 1343 C C . MET A 1 173 ? 17.406 -9.961 -12.156 1 98.81 173 MET A C 1
ATOM 1345 O O . MET A 1 173 ? 17.672 -10.805 -11.305 1 98.81 173 MET A O 1
ATOM 1349 N N . SER A 1 174 ? 17.797 -10.062 -13.422 1 98.38 174 SER A N 1
ATOM 1350 C CA . SER A 1 174 ? 18.547 -11.219 -13.898 1 98.38 174 SER A CA 1
ATOM 1351 C C . SER A 1 174 ? 19.906 -11.32 -13.219 1 98.38 174 SER A C 1
ATOM 1353 O O . SER A 1 174 ? 20.516 -12.398 -13.188 1 98.38 174 SER A O 1
ATOM 1355 N N . LYS A 1 175 ? 20.406 -10.227 -12.641 1 98.56 175 LYS A N 1
ATOM 1356 C CA . LYS A 1 175 ? 21.703 -10.195 -11.977 1 98.56 175 LYS A CA 1
ATOM 1357 C C . LYS A 1 175 ? 21.594 -10.664 -10.531 1 98.56 175 LYS A C 1
ATOM 1359 O O . LYS A 1 175 ? 22.609 -10.859 -9.859 1 98.56 175 LYS A O 1
ATOM 1364 N N . ILE A 1 176 ? 20.422 -10.891 -10 1 98.75 176 ILE A N 1
ATOM 1365 C CA . ILE A 1 176 ? 20.172 -11.375 -8.641 1 98.75 176 ILE A CA 1
ATOM 1366 C C . ILE A 1 176 ? 19.844 -12.867 -8.68 1 98.75 176 ILE A C 1
ATOM 1368 O O . ILE A 1 176 ? 18.719 -13.258 -8.992 1 98.75 176 ILE A O 1
ATOM 1372 N N . PRO A 1 177 ? 20.734 -13.711 -8.273 1 98 177 PRO A N 1
ATOM 1373 C CA . PRO A 1 177 ? 20.562 -15.156 -8.438 1 98 177 PRO A CA 1
ATOM 1374 C C . PRO A 1 177 ? 19.312 -15.688 -7.738 1 98 177 PRO A C 1
ATOM 1376 O O . PRO A 1 177 ? 18.75 -16.688 -8.164 1 98 177 PRO A O 1
ATOM 1379 N N . GLN A 1 178 ? 18.891 -14.969 -6.719 1 98.75 178 GLN A N 1
ATOM 1380 C CA . GLN A 1 178 ? 17.734 -15.414 -5.949 1 98.75 178 GLN A CA 1
ATOM 1381 C C . GLN A 1 178 ? 16.438 -15.234 -6.742 1 98.75 178 GLN A C 1
ATOM 1383 O O . GLN A 1 178 ? 15.422 -15.859 -6.426 1 98.75 178 GLN A O 1
ATOM 1388 N N . VAL A 1 179 ? 16.422 -14.359 -7.707 1 98.88 179 VAL A N 1
ATOM 1389 C CA . VAL A 1 179 ? 15.242 -14.164 -8.547 1 98.88 179 VAL A CA 1
ATOM 1390 C C . VAL A 1 179 ? 15.164 -15.281 -9.586 1 98.88 179 VAL A C 1
ATOM 1392 O O . VAL A 1 179 ? 15.898 -15.266 -10.578 1 98.88 179 VAL A O 1
ATOM 1395 N N . VAL A 1 180 ? 14.211 -16.188 -9.391 1 98.81 180 VAL A N 1
ATOM 1396 C CA . VAL A 1 180 ? 14.281 -17.391 -10.195 1 98.81 180 VAL A CA 1
ATOM 1397 C C . VAL A 1 180 ? 13.07 -17.469 -11.125 1 98.81 180 VAL A C 1
ATOM 1399 O O . VAL A 1 180 ? 13.078 -18.203 -12.109 1 98.81 180 VAL A O 1
ATOM 1402 N N . THR A 1 181 ? 12.016 -16.734 -10.781 1 98.81 181 THR A N 1
ATOM 1403 C CA . THR A 1 181 ? 10.797 -16.766 -11.586 1 98.81 181 THR A CA 1
ATOM 1404 C C . THR A 1 181 ? 10 -15.477 -11.406 1 98.81 181 THR A C 1
ATOM 1406 O O . THR A 1 181 ? 10.414 -14.586 -10.664 1 98.81 181 THR A O 1
ATOM 1409 N N . ALA A 1 182 ? 8.945 -15.305 -12.211 1 98.62 182 ALA A N 1
ATOM 1410 C CA . ALA A 1 182 ? 8.094 -14.117 -12.164 1 98.62 182 ALA A CA 1
ATOM 1411 C C . ALA A 1 182 ? 6.664 -14.453 -12.57 1 98.62 182 ALA A C 1
ATOM 1413 O O . ALA A 1 182 ? 6.438 -15.109 -13.594 1 98.62 182 ALA A O 1
ATOM 1414 N N . LYS A 1 183 ? 5.766 -14.148 -11.641 1 98 183 LYS A N 1
ATOM 1415 C CA . LYS A 1 183 ? 4.383 -14.047 -12.102 1 98 183 LYS A CA 1
ATOM 1416 C C . LYS A 1 183 ? 4.223 -12.914 -13.117 1 98 183 LYS A C 1
ATOM 1418 O O . LYS A 1 183 ? 3.984 -11.766 -12.734 1 98 183 LYS A O 1
ATOM 1423 N N . TYR A 1 184 ? 4.242 -13.266 -14.32 1 94.56 184 TYR A N 1
ATOM 1424 C CA . TYR A 1 184 ? 4.426 -12.375 -15.461 1 94.56 184 TYR A CA 1
ATOM 1425 C C . TYR A 1 184 ? 3.09 -12.07 -16.125 1 94.56 184 TYR A C 1
ATOM 1427 O O . TYR A 1 184 ? 2.271 -12.969 -16.344 1 94.56 184 TYR A O 1
ATOM 1435 N N . LEU A 1 185 ? 2.812 -10.734 -16.266 1 87 185 LEU A N 1
ATOM 1436 C CA . LEU A 1 185 ? 1.559 -10.336 -16.906 1 87 185 LEU A CA 1
ATOM 1437 C C . LEU A 1 185 ? 1.808 -9.789 -18.297 1 87 185 LEU A C 1
ATOM 1439 O O . LEU A 1 185 ? 2.752 -9.023 -18.516 1 87 185 LEU A O 1
ATOM 1443 N N . GLY A 1 186 ? 1.03 -10.125 -19.266 1 86.56 186 GLY A N 1
ATOM 1444 C CA . GLY A 1 186 ? 1.137 -9.648 -20.641 1 86.56 186 GLY A CA 1
ATOM 1445 C C . GLY A 1 186 ? 2.355 -10.188 -21.375 1 86.56 186 GLY A C 1
ATOM 1446 O O . GLY A 1 186 ? 3.48 -10.055 -20.875 1 86.56 186 GLY A O 1
ATOM 1447 N N . ILE A 1 187 ? 2.168 -10.82 -22.516 1 93.06 187 ILE A N 1
ATOM 1448 C CA . ILE A 1 187 ? 3.281 -11.5 -23.172 1 93.06 187 ILE A CA 1
ATOM 1449 C C . ILE A 1 187 ? 3.688 -10.734 -24.422 1 93.06 187 ILE A C 1
ATOM 1451 O O . ILE A 1 187 ? 4.352 -11.281 -25.312 1 93.06 187 ILE A O 1
ATOM 1455 N N . GLY A 1 188 ? 3.262 -9.438 -24.484 1 92.75 188 GLY A N 1
ATOM 1456 C CA . GLY A 1 188 ? 3.557 -8.641 -25.672 1 92.75 188 GLY A CA 1
ATOM 1457 C C . GLY A 1 188 ? 5.043 -8.438 -25.906 1 92.75 188 GLY A C 1
ATOM 1458 O O . GLY A 1 188 ? 5.488 -8.312 -27.047 1 92.75 188 GLY A O 1
ATOM 1459 N N . MET A 1 189 ? 5.809 -8.406 -24.828 1 94.75 189 MET A N 1
ATOM 1460 C CA . MET A 1 189 ? 7.246 -8.172 -24.938 1 94.75 189 MET A CA 1
ATOM 1461 C C . MET A 1 189 ? 8.031 -9.359 -24.391 1 94.75 189 MET A C 1
ATOM 1463 O O . MET A 1 189 ? 9.172 -9.203 -23.953 1 94.75 189 MET A O 1
ATOM 1467 N N . LEU A 1 190 ? 7.426 -10.492 -24.406 1 96.38 190 LEU A N 1
ATOM 1468 C CA . LEU A 1 190 ? 7.984 -11.695 -23.781 1 96.38 190 LEU A CA 1
ATOM 1469 C C . LEU A 1 190 ? 9.336 -12.039 -24.391 1 96.38 190 LEU A C 1
ATOM 1471 O O . LEU A 1 190 ? 10.297 -12.328 -23.672 1 96.38 190 LEU A O 1
ATOM 1475 N N . ASP A 1 191 ? 9.438 -11.977 -25.703 1 95.69 191 ASP A N 1
ATOM 1476 C CA . ASP A 1 191 ? 10.672 -12.359 -26.391 1 95.69 191 ASP A CA 1
ATOM 1477 C C . ASP A 1 191 ? 11.844 -11.492 -25.922 1 95.69 191 ASP A C 1
ATOM 1479 O O . ASP A 1 191 ? 12.938 -12 -25.672 1 95.69 191 ASP A O 1
ATOM 1483 N N . LEU A 1 192 ? 11.625 -10.242 -25.828 1 96.38 192 LEU A N 1
ATOM 1484 C CA . LEU A 1 192 ? 12.664 -9.312 -25.375 1 96.38 192 LEU A CA 1
ATOM 1485 C C . LEU A 1 192 ? 13.016 -9.547 -23.922 1 96.38 192 LEU A C 1
ATOM 1487 O O . LEU A 1 192 ? 14.188 -9.531 -23.547 1 96.38 192 LEU A O 1
ATOM 1491 N N . ASP A 1 193 ? 12.016 -9.734 -23.094 1 97.38 193 ASP A N 1
ATOM 1492 C CA . ASP A 1 193 ? 12.25 -9.945 -21.672 1 97.38 193 ASP A CA 1
ATOM 1493 C C . ASP A 1 193 ? 13.023 -11.242 -21.422 1 97.38 193 ASP A C 1
ATOM 1495 O O . ASP A 1 193 ? 13.883 -11.297 -20.547 1 97.38 193 ASP A O 1
ATOM 1499 N N . LEU A 1 194 ? 12.75 -12.273 -22.25 1 97.56 194 LEU A N 1
ATOM 1500 C CA . LEU A 1 194 ? 13.461 -13.547 -22.141 1 97.56 194 LEU A CA 1
ATOM 1501 C C . LEU A 1 194 ? 14.938 -13.367 -22.469 1 97.56 194 LEU A C 1
ATOM 1503 O O . LEU A 1 194 ? 15.797 -14.023 -21.859 1 97.56 194 LEU A O 1
ATOM 1507 N N . LYS A 1 195 ? 15.219 -12.516 -23.391 1 97.62 195 LYS A N 1
ATOM 1508 C CA . LYS A 1 195 ? 16.609 -12.25 -23.75 1 97.62 195 LYS A CA 1
ATOM 1509 C C . LYS A 1 195 ? 17.328 -11.477 -22.656 1 97.62 195 LYS A C 1
ATOM 1511 O O . LYS A 1 195 ? 18.5 -11.719 -22.391 1 97.62 195 LYS A O 1
ATOM 1516 N N . LEU A 1 196 ? 16.641 -10.586 -22.031 1 98 196 LEU A N 1
ATOM 1517 C CA . LEU A 1 196 ? 17.219 -9.719 -21.016 1 98 196 LEU A CA 1
ATOM 1518 C C . LEU A 1 196 ? 17.422 -10.477 -19.703 1 98 196 LEU A C 1
ATOM 1520 O O . LEU A 1 196 ? 18.297 -10.133 -18.906 1 98 196 LEU A O 1
ATOM 1524 N N . ALA A 1 197 ? 16.625 -11.492 -19.469 1 98.19 197 ALA A N 1
ATOM 1525 C CA . ALA A 1 197 ? 16.641 -12.227 -18.219 1 98.19 197 ALA A CA 1
ATOM 1526 C C . ALA A 1 197 ? 16.703 -13.734 -18.453 1 98.19 197 ALA A C 1
ATOM 1528 O O . ALA A 1 197 ? 15.766 -14.461 -18.109 1 98.19 197 ALA A O 1
ATOM 1529 N N . PRO A 1 198 ? 17.797 -14.234 -18.906 1 96.81 198 PRO A N 1
ATOM 1530 C CA . PRO A 1 198 ? 17.906 -15.641 -19.297 1 96.81 198 PRO A CA 1
ATOM 1531 C C . PRO A 1 198 ? 17.812 -16.594 -18.109 1 96.81 198 PRO A C 1
ATOM 1533 O O . PRO A 1 198 ? 17.516 -17.781 -18.281 1 96.81 198 PRO A O 1
ATOM 1536 N N . ASN A 1 199 ? 18.016 -16.125 -16.938 1 97.31 199 ASN A N 1
ATOM 1537 C CA . ASN A 1 199 ? 18.031 -17.016 -15.773 1 97.31 199 ASN A CA 1
ATOM 1538 C C . ASN A 1 199 ? 16.766 -16.844 -14.938 1 97.31 199 ASN A C 1
ATOM 1540 O O . ASN A 1 199 ? 16.75 -17.188 -13.75 1 97.31 199 ASN A O 1
ATOM 1544 N N . ILE A 1 200 ? 15.742 -16.25 -15.469 1 98.5 200 ILE A N 1
ATOM 1545 C CA . ILE A 1 200 ? 14.438 -16.125 -14.828 1 98.5 200 ILE A CA 1
ATOM 1546 C C . ILE A 1 200 ? 13.391 -16.906 -15.625 1 98.5 200 ILE A C 1
ATOM 1548 O O . ILE A 1 200 ? 13.289 -16.734 -16.844 1 98.5 200 ILE A O 1
ATOM 1552 N N . ARG A 1 201 ? 12.695 -17.828 -14.992 1 98.31 201 ARG A N 1
ATOM 1553 C CA . ARG A 1 201 ? 11.555 -18.484 -15.609 1 98.31 201 ARG A CA 1
ATOM 1554 C C . ARG A 1 201 ? 10.305 -17.625 -15.531 1 98.31 201 ARG A C 1
ATOM 1556 O O . ARG A 1 201 ? 9.711 -17.484 -14.453 1 98.31 201 ARG A O 1
ATOM 1563 N N . PHE A 1 202 ? 9.883 -17.078 -16.641 1 98.25 202 PHE A N 1
ATOM 1564 C CA . PHE A 1 202 ? 8.656 -16.281 -16.641 1 98.25 202 PHE A CA 1
ATOM 1565 C C . PHE A 1 202 ? 7.43 -17.203 -16.656 1 98.25 202 PHE A C 1
ATOM 1567 O O . PHE A 1 202 ? 7.34 -18.125 -17.469 1 98.25 202 PHE A O 1
ATOM 1574 N N . LEU A 1 203 ? 6.547 -16.953 -15.734 1 98.56 203 LEU A N 1
ATOM 1575 C CA . LEU A 1 203 ? 5.27 -17.656 -15.68 1 98.56 203 LEU A CA 1
ATOM 1576 C C . LEU A 1 203 ? 4.16 -16.812 -16.312 1 98.56 203 LEU A C 1
ATOM 1578 O O . LEU A 1 203 ? 3.564 -15.969 -15.633 1 98.56 203 LEU A O 1
ATOM 1582 N N . PRO A 1 204 ? 3.822 -17.125 -17.562 1 98.19 204 PRO A N 1
ATOM 1583 C CA . PRO A 1 204 ? 2.621 -16.453 -18.078 1 98.19 204 PRO A CA 1
ATOM 1584 C C . PRO A 1 204 ? 1.341 -16.953 -17.406 1 98.19 204 PRO A C 1
ATOM 1586 O O . PRO A 1 204 ? 1.312 -18.062 -16.859 1 98.19 204 PRO A O 1
ATOM 1589 N N . HIS A 1 205 ? 0.328 -16.125 -17.422 1 97.56 205 HIS A N 1
ATOM 1590 C CA . HIS A 1 205 ? -0.993 -16.578 -17 1 97.56 205 HIS A CA 1
ATOM 1591 C C . HIS A 1 205 ? -1.464 -17.75 -17.844 1 97.56 205 HIS A C 1
ATOM 1593 O O . HIS A 1 205 ? -1.099 -17.859 -19.031 1 97.56 205 HIS A O 1
ATOM 1599 N N . GLU A 1 206 ? -2.271 -18.547 -17.328 1 98.12 206 GLU A N 1
ATOM 1600 C CA . GLU A 1 206 ? -2.75 -19.75 -18.016 1 98.12 206 GLU A CA 1
ATOM 1601 C C . GLU A 1 206 ? -3.412 -19.391 -19.344 1 98.12 206 GLU A C 1
ATOM 1603 O O . GLU A 1 206 ? -3.297 -20.125 -20.328 1 98.12 206 GLU A O 1
ATOM 1608 N N . ASP A 1 207 ? -4.062 -18.219 -19.406 1 96.56 207 ASP A N 1
ATOM 1609 C CA . ASP A 1 207 ? -4.727 -17.781 -20.625 1 96.56 207 ASP A CA 1
ATOM 1610 C C . ASP A 1 207 ? -3.709 -17.5 -21.734 1 96.56 207 ASP A C 1
ATOM 1612 O O . ASP A 1 207 ? -4.047 -17.516 -22.922 1 96.56 207 ASP A O 1
ATOM 1616 N N . ASP A 1 208 ? -2.51 -17.25 -21.328 1 97.69 208 ASP A N 1
ATOM 1617 C CA . ASP A 1 208 ? -1.494 -16.828 -22.281 1 97.69 208 ASP A CA 1
ATOM 1618 C C . ASP A 1 208 ? -0.457 -17.922 -22.5 1 97.69 208 ASP A C 1
ATOM 1620 O O . ASP A 1 208 ? 0.445 -17.781 -23.328 1 97.69 208 ASP A O 1
ATOM 1624 N N . TYR A 1 209 ? -0.586 -19.047 -21.828 1 98.56 209 TYR A N 1
ATOM 1625 C CA . TYR A 1 209 ? 0.468 -20.047 -21.812 1 98.56 209 TYR A CA 1
ATOM 1626 C C . TYR A 1 209 ? 0.646 -20.672 -23.188 1 98.56 209 TYR A C 1
ATOM 1628 O O . TYR A 1 209 ? 1.772 -20.828 -23.672 1 98.56 209 TYR A O 1
ATOM 1636 N N . TYR A 1 210 ? -0.476 -21.016 -23.891 1 98.31 210 TYR A N 1
ATOM 1637 C CA . TYR A 1 210 ? -0.419 -21.594 -25.234 1 98.31 210 TYR A CA 1
ATOM 1638 C C . TYR A 1 210 ? 0.348 -20.672 -26.172 1 98.31 210 TYR A C 1
ATOM 1640 O O . TYR A 1 210 ? 1.3 -21.094 -26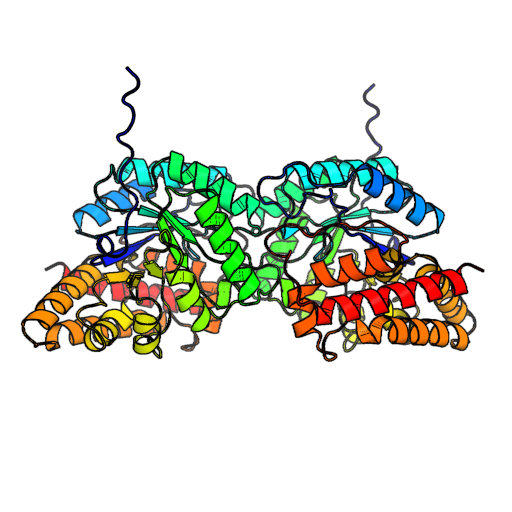.828 1 98.31 210 TYR A O 1
ATOM 1648 N N . ALA A 1 211 ? -0.019 -19.453 -26.203 1 98.06 211 ALA A N 1
ATOM 1649 C CA . ALA A 1 211 ? 0.61 -18.484 -27.094 1 98.06 211 ALA A CA 1
ATOM 1650 C C . ALA A 1 211 ? 2.066 -18.234 -26.703 1 98.06 211 ALA A C 1
ATOM 1652 O O . ALA A 1 211 ? 2.941 -18.172 -27.578 1 98.06 211 ALA A O 1
ATOM 1653 N N . ALA A 1 212 ? 2.324 -18.125 -25.406 1 98.44 212 ALA A N 1
ATOM 1654 C CA . ALA A 1 212 ? 3.68 -17.875 -24.922 1 98.44 212 ALA A CA 1
ATOM 1655 C C . ALA A 1 212 ? 4.605 -19.031 -25.266 1 98.44 212 ALA A C 1
ATOM 1657 O O . ALA A 1 212 ? 5.754 -18.828 -25.672 1 98.44 212 ALA A O 1
ATOM 1658 N N . ALA A 1 213 ? 4.09 -20.25 -25.078 1 98 213 ALA A N 1
ATOM 1659 C CA . ALA A 1 213 ? 4.883 -21.438 -25.359 1 98 213 ALA A CA 1
ATOM 1660 C C . ALA A 1 213 ? 5.23 -21.531 -26.844 1 98 213 ALA A C 1
ATOM 1662 O O . ALA A 1 213 ? 6.289 -22.047 -27.219 1 98 213 ALA A O 1
ATOM 1663 N N . ARG A 1 214 ? 4.406 -21.047 -27.688 1 97 214 ARG A N 1
ATOM 1664 C CA . ARG A 1 214 ? 4.684 -21.016 -29.125 1 97 214 ARG A CA 1
ATOM 1665 C C . ARG A 1 214 ? 5.746 -19.984 -29.453 1 97 214 ARG A C 1
ATOM 1667 O O . ARG A 1 214 ? 6.52 -20.156 -30.406 1 97 214 ARG A O 1
ATOM 1674 N N . ILE A 1 215 ? 5.754 -18.891 -28.719 1 95.94 215 ILE A N 1
ATOM 1675 C CA . ILE A 1 215 ? 6.758 -17.859 -28.906 1 95.94 215 ILE A CA 1
ATOM 1676 C C . ILE A 1 215 ? 8.141 -18.406 -28.578 1 95.94 215 ILE A C 1
ATOM 1678 O O . ILE A 1 215 ? 9.102 -18.172 -29.312 1 95.94 215 ILE A O 1
ATOM 1682 N N . ASN A 1 216 ? 8.242 -19.062 -27.5 1 96.44 216 ASN A N 1
ATOM 1683 C CA . ASN A 1 216 ? 9.508 -19.641 -27.078 1 96.44 216 ASN A CA 1
ATOM 1684 C C . ASN A 1 216 ? 9.297 -20.953 -26.328 1 96.44 216 ASN A C 1
ATOM 1686 O O . ASN A 1 216 ? 9.336 -20.984 -25.094 1 96.44 216 ASN A O 1
ATOM 1690 N N . PRO A 1 217 ? 9.18 -22.047 -27.031 1 95.69 217 PRO A N 1
ATOM 1691 C CA . PRO A 1 217 ? 8.844 -23.328 -26.422 1 95.69 217 PRO A CA 1
ATOM 1692 C C . PRO A 1 217 ? 9.922 -23.828 -25.469 1 95.69 217 PRO A C 1
ATOM 1694 O O . PRO A 1 217 ? 9.625 -24.578 -24.531 1 95.69 217 PRO A O 1
ATOM 1697 N N . GLU A 1 218 ? 11.148 -23.438 -25.641 1 94.56 218 GLU A N 1
ATOM 1698 C CA . GLU A 1 218 ? 12.258 -23.938 -24.828 1 94.56 218 GLU A CA 1
ATOM 1699 C C . GLU A 1 218 ? 12.289 -23.25 -23.469 1 94.56 218 GLU A C 1
ATOM 1701 O O . GLU A 1 218 ? 12.609 -23.891 -22.453 1 94.56 218 GLU A O 1
ATOM 1706 N N . ARG A 1 219 ? 11.859 -21.969 -23.438 1 96.31 219 ARG A N 1
ATOM 1707 C CA . ARG A 1 219 ? 12.008 -21.203 -22.203 1 96.31 219 ARG A CA 1
ATOM 1708 C C . ARG A 1 219 ? 10.688 -21.078 -21.469 1 96.31 219 ARG A C 1
ATOM 1710 O O . ARG A 1 219 ? 10.664 -20.828 -20.266 1 96.31 219 ARG A O 1
ATOM 1717 N N . ILE A 1 220 ? 9.625 -21.156 -22.25 1 97.81 220 ILE A N 1
ATOM 1718 C CA . ILE A 1 220 ? 8.312 -21.125 -21.609 1 97.81 220 ILE A CA 1
ATOM 1719 C C . ILE A 1 220 ? 7.863 -22.547 -21.297 1 97.81 220 ILE A C 1
ATOM 1721 O O . ILE A 1 220 ? 7.227 -23.203 -22.125 1 97.81 220 ILE A O 1
ATOM 1725 N N . THR A 1 221 ? 8.203 -23.016 -20.078 1 97.06 221 THR A N 1
ATOM 1726 C CA . THR A 1 221 ? 7.969 -24.391 -19.688 1 97.06 221 THR A CA 1
ATOM 1727 C C . THR A 1 221 ? 7.059 -24.469 -18.469 1 97.06 221 THR A C 1
ATOM 1729 O O . THR A 1 221 ? 6.844 -25.547 -17.922 1 97.06 221 THR A O 1
ATOM 1732 N N . ALA A 1 222 ? 6.578 -23.328 -18.016 1 98.56 222 ALA A N 1
ATOM 1733 C CA . ALA A 1 222 ? 5.715 -23.234 -16.844 1 98.56 222 ALA A CA 1
ATOM 1734 C C . ALA A 1 222 ? 4.75 -22.062 -16.953 1 98.56 222 ALA A C 1
ATOM 1736 O O . ALA A 1 222 ? 4.973 -21.141 -17.766 1 98.56 222 ALA A O 1
ATOM 1737 N N . PHE A 1 223 ? 3.691 -22.094 -16.25 1 98.81 223 PHE A N 1
ATOM 1738 C CA . PHE A 1 223 ? 2.688 -21.031 -16.188 1 98.81 223 PHE A CA 1
ATOM 1739 C C . PHE A 1 223 ? 2.006 -21 -14.82 1 98.81 223 PHE A C 1
ATOM 1741 O O . PHE A 1 223 ? 2.145 -21.953 -14.039 1 98.81 223 PHE A O 1
ATOM 1748 N N . TRP A 1 224 ? 1.424 -19.891 -14.492 1 98.62 224 TRP A N 1
ATOM 1749 C CA . TRP A 1 224 ? 0.619 -19.844 -13.281 1 98.62 224 TRP A CA 1
ATOM 1750 C C . TRP A 1 224 ? -0.87 -19.891 -13.609 1 98.62 224 TRP A C 1
ATOM 1752 O O . TRP A 1 224 ? -1.283 -19.453 -14.688 1 98.62 224 TRP A O 1
ATOM 1762 N N . SER A 1 225 ? -1.646 -20.422 -12.68 1 98.5 225 SER A N 1
ATOM 1763 C CA . SER A 1 225 ? -3.066 -20.641 -12.945 1 98.5 225 SER A CA 1
ATOM 1764 C C . SER A 1 225 ? -3.914 -20.266 -11.727 1 98.5 225 SER A C 1
ATOM 1766 O O . SER A 1 225 ? -3.732 -20.828 -10.648 1 98.5 225 SER A O 1
ATOM 1768 N N . SER A 1 226 ? -4.785 -19.344 -11.898 1 97.62 226 SER A N 1
ATOM 1769 C CA . SER A 1 226 ? -5.836 -19.094 -10.914 1 97.62 226 SER A CA 1
ATOM 1770 C C . SER A 1 226 ? -7.047 -19.984 -11.156 1 97.62 226 SER A C 1
ATOM 1772 O O . SER A 1 226 ? -7.766 -20.344 -10.219 1 97.62 226 SER A O 1
ATOM 1774 N N . GLY A 1 227 ? -7.25 -20.375 -12.406 1 98.25 227 GLY A N 1
ATOM 1775 C CA . GLY A 1 227 ? -8.367 -21.219 -12.773 1 98.25 227 GLY A CA 1
ATOM 1776 C C . GLY A 1 227 ? -8.297 -22.594 -12.133 1 98.25 227 GLY A C 1
ATOM 1777 O O . GLY A 1 227 ? -9.328 -23.25 -11.945 1 98.25 227 GLY A O 1
ATOM 1778 N N . ALA A 1 228 ? -7.105 -23.062 -11.844 1 98.62 228 ALA A N 1
ATOM 1779 C CA . ALA A 1 228 ? -6.922 -24.344 -11.172 1 98.62 228 ALA A CA 1
ATOM 1780 C C . ALA A 1 228 ? -7.672 -24.391 -9.844 1 98.62 228 ALA A C 1
ATOM 1782 O O . ALA A 1 228 ? -8.016 -25.453 -9.352 1 98.62 228 ALA A O 1
ATOM 1783 N N . MET A 1 229 ? -7.977 -23.219 -9.266 1 98.75 229 MET A N 1
ATOM 1784 C CA . MET A 1 229 ? -8.695 -23.141 -7.996 1 98.75 229 MET A CA 1
ATOM 1785 C C . MET A 1 229 ? -10.188 -23.391 -8.203 1 98.75 229 MET A C 1
ATOM 1787 O O . MET A 1 229 ? -10.93 -23.547 -7.23 1 98.75 229 MET A O 1
ATOM 1791 N N . CYS A 1 230 ? -10.602 -23.484 -9.438 1 98.81 230 CYS A N 1
ATOM 1792 C CA . CYS A 1 230 ? -11.961 -23.891 -9.781 1 98.81 230 CYS A CA 1
ATOM 1793 C C . CYS A 1 230 ? -12 -25.375 -10.156 1 98.81 230 CYS A C 1
ATOM 1795 O O . CYS A 1 230 ? -13.055 -25.891 -10.539 1 98.81 230 CYS A O 1
ATOM 1797 N N . GLY A 1 231 ? -10.938 -26.047 -10.039 1 98.5 231 GLY A N 1
ATOM 1798 C CA . GLY A 1 231 ? -10.656 -27.406 -10.461 1 98.5 231 GLY A CA 1
ATOM 1799 C C . GLY A 1 231 ? -9.391 -27.531 -11.281 1 98.5 231 GLY A C 1
ATOM 1800 O O . GLY A 1 231 ? -9.266 -26.922 -12.344 1 98.5 231 GLY A O 1
ATOM 1801 N N . PRO A 1 232 ? -8.461 -28.375 -10.852 1 98.56 232 PRO A N 1
ATOM 1802 C CA . PRO A 1 232 ? -7.109 -28.312 -11.406 1 98.56 232 PRO A CA 1
ATOM 1803 C C . PRO A 1 232 ? -6.984 -29.047 -12.742 1 98.56 232 PRO A C 1
ATOM 1805 O O . PRO A 1 232 ? -5.977 -28.906 -13.438 1 98.56 232 PRO A O 1
ATOM 1808 N N . ALA A 1 233 ? -7.984 -29.797 -13.211 1 98.75 233 ALA A N 1
ATOM 1809 C CA . ALA A 1 233 ? -7.852 -30.703 -14.359 1 98.75 233 ALA A CA 1
ATOM 1810 C C . ALA A 1 233 ? -7.535 -29.922 -15.633 1 98.75 233 ALA A C 1
ATOM 1812 O O . ALA A 1 233 ? -6.734 -30.375 -16.453 1 98.75 233 ALA A O 1
ATOM 1813 N N . THR A 1 234 ? -8.219 -28.828 -15.812 1 98.75 234 THR A N 1
ATOM 1814 C CA . THR A 1 234 ? -8.047 -28.031 -17.031 1 98.75 234 THR A CA 1
ATOM 1815 C C . THR A 1 234 ? -6.605 -27.547 -17.156 1 98.75 234 THR A C 1
ATOM 1817 O O . THR A 1 234 ? -6 -27.656 -18.219 1 98.75 234 THR A O 1
ATOM 1820 N N . ALA A 1 235 ? -6.066 -27.016 -16.062 1 98.69 235 ALA A N 1
ATOM 1821 C CA . ALA A 1 235 ? -4.691 -26.531 -16.062 1 98.69 235 ALA A CA 1
ATOM 1822 C C . ALA A 1 235 ? -3.699 -27.656 -16.297 1 98.69 235 ALA A C 1
ATOM 1824 O O . ALA A 1 235 ? -2.719 -27.5 -17.031 1 98.69 235 ALA A O 1
ATOM 1825 N N . ILE A 1 236 ? -3.977 -28.812 -15.688 1 98.75 236 ILE A N 1
ATOM 1826 C CA . ILE A 1 236 ? -3.098 -29.969 -15.836 1 98.75 236 ILE A CA 1
ATOM 1827 C C . ILE A 1 236 ? -3.125 -30.469 -17.281 1 98.75 236 ILE A C 1
ATOM 1829 O O . ILE A 1 236 ? -2.08 -30.781 -17.859 1 98.75 236 ILE A O 1
ATOM 1833 N N . MET A 1 237 ? -4.293 -30.5 -17.859 1 98.75 237 MET A N 1
ATOM 1834 C CA . MET A 1 237 ? -4.422 -30.922 -19.25 1 98.75 237 MET A CA 1
ATOM 1835 C C . MET A 1 237 ? -3.715 -29.953 -20.188 1 98.75 237 MET A C 1
ATOM 1837 O O . MET A 1 237 ? -3.057 -30.359 -21.141 1 98.75 237 MET A O 1
ATOM 1841 N N . LEU A 1 238 ? -3.891 -28.641 -19.938 1 98.88 238 LEU A N 1
ATOM 1842 C CA . LEU A 1 238 ? -3.184 -27.656 -20.734 1 98.88 238 LEU A CA 1
ATOM 1843 C C . LEU A 1 238 ? -1.677 -27.875 -20.688 1 98.88 238 LEU A C 1
ATOM 1845 O O . LEU A 1 238 ? -0.999 -27.844 -21.703 1 98.88 238 LEU A O 1
ATOM 1849 N N . ARG A 1 239 ? -1.175 -28.062 -19.453 1 98.75 239 ARG A N 1
ATOM 1850 C CA . ARG A 1 239 ? 0.244 -28.328 -19.266 1 98.75 239 ARG A CA 1
ATOM 1851 C C . ARG A 1 239 ? 0.707 -29.484 -20.141 1 98.75 239 ARG A C 1
ATOM 1853 O O . ARG A 1 239 ? 1.67 -29.344 -20.906 1 98.75 239 ARG A O 1
ATOM 1860 N N . ASP A 1 240 ? 0.001 -30.609 -20.094 1 98.5 240 ASP A N 1
ATOM 1861 C CA . ASP A 1 240 ? 0.4 -31.844 -20.781 1 98.5 240 ASP A CA 1
ATOM 1862 C C . ASP A 1 240 ? 0.32 -31.672 -22.297 1 98.5 240 ASP A C 1
ATOM 1864 O O . ASP A 1 240 ? 1.211 -32.125 -23.016 1 98.5 240 ASP A O 1
ATOM 1868 N N . GLU A 1 241 ? -0.716 -31.016 -22.75 1 98.56 241 GLU A N 1
ATOM 1869 C CA . GLU A 1 241 ? -0.916 -30.875 -24.188 1 98.56 241 GLU A CA 1
ATOM 1870 C C . GLU A 1 241 ? 0.069 -29.859 -24.781 1 98.56 241 GLU A C 1
ATOM 1872 O O . GLU A 1 241 ? 0.498 -30.016 -25.938 1 98.56 241 GLU A O 1
ATOM 1877 N N . VAL A 1 242 ? 0.427 -28.797 -24.031 1 98.69 242 VAL A N 1
ATOM 1878 C CA . VAL A 1 242 ? 1.456 -27.875 -24.5 1 98.69 242 VAL A CA 1
ATOM 1879 C C . VAL A 1 242 ? 2.795 -28.609 -24.609 1 98.69 242 VAL A C 1
ATOM 1881 O O . VAL A 1 242 ? 3.529 -28.438 -25.578 1 98.69 242 VAL A O 1
ATOM 1884 N N . GLU A 1 243 ? 3.137 -29.438 -23.562 1 98.06 243 GLU A N 1
ATOM 1885 C CA . GLU A 1 243 ? 4.379 -30.203 -23.594 1 98.06 243 GLU A CA 1
ATOM 1886 C C . GLU A 1 243 ? 4.406 -31.141 -24.797 1 98.06 243 GLU A C 1
ATOM 1888 O O . GLU A 1 243 ? 5.418 -31.234 -25.5 1 98.06 243 GLU A O 1
ATOM 1893 N N . ARG A 1 244 ? 3.34 -31.828 -25.047 1 98.12 244 ARG A N 1
ATOM 1894 C CA . ARG A 1 244 ? 3.229 -32.719 -26.203 1 98.12 244 ARG A CA 1
ATOM 1895 C C . ARG A 1 244 ? 3.404 -31.938 -27.5 1 98.12 244 ARG A C 1
ATOM 1897 O O . ARG A 1 244 ? 4.109 -32.375 -28.406 1 98.12 244 ARG A O 1
ATOM 1904 N N . ALA A 1 245 ? 2.736 -30.781 -27.531 1 98.25 245 ALA A N 1
ATOM 1905 C CA . ALA A 1 245 ? 2.768 -29.969 -28.734 1 98.25 245 ALA A CA 1
ATOM 1906 C C . ALA A 1 245 ? 4.188 -29.5 -29.047 1 98.25 245 ALA A C 1
ATOM 1908 O O . ALA A 1 245 ? 4.574 -29.406 -30.219 1 98.25 245 ALA A O 1
ATOM 1909 N N . LYS A 1 246 ? 4.934 -29.203 -28.031 1 97.19 246 LYS A N 1
ATOM 1910 C CA . LYS A 1 246 ? 6.316 -28.781 -28.219 1 97.19 246 LYS A CA 1
ATOM 1911 C C . LYS A 1 246 ? 7.145 -29.859 -28.891 1 97.19 246 LYS A C 1
ATOM 1913 O O . LYS A 1 246 ? 8.031 -29.562 -29.688 1 97.19 246 LYS A O 1
ATOM 1918 N N . SER A 1 247 ? 6.852 -31.094 -28.578 1 96.06 247 SER A N 1
ATOM 1919 C CA . SER A 1 247 ? 7.633 -32.219 -29.109 1 96.06 247 SER A CA 1
ATOM 1920 C C . SER A 1 247 ? 7.102 -32.688 -30.453 1 96.06 247 SER A C 1
ATOM 1922 O O . SER A 1 247 ? 7.867 -33.125 -31.312 1 96.06 247 SER A O 1
ATOM 1924 N N . THR A 1 248 ? 5.863 -32.5 -30.75 1 97.5 248 THR A N 1
ATOM 1925 C CA . THR A 1 248 ? 5.242 -33.094 -31.922 1 97.5 248 THR A CA 1
ATOM 1926 C C . THR A 1 248 ? 4.957 -32.031 -32.969 1 97.5 248 THR A C 1
ATOM 1928 O O . THR A 1 248 ? 4.73 -32.344 -34.156 1 97.5 248 THR A O 1
ATOM 1931 N N . GLY A 1 249 ? 4.773 -30.766 -32.531 1 97.19 249 GLY A N 1
ATOM 1932 C CA . GLY A 1 249 ? 4.395 -29.703 -33.438 1 97.19 249 GLY A CA 1
ATOM 1933 C C . GLY A 1 249 ? 2.893 -29.562 -33.594 1 97.19 249 GLY A C 1
ATOM 1934 O O . GLY A 1 249 ? 2.416 -28.625 -34.219 1 97.19 249 GLY A O 1
ATOM 1935 N N . ASP A 1 250 ? 2.164 -30.5 -33.062 1 98.12 250 ASP A N 1
ATOM 1936 C CA . ASP A 1 250 ? 0.709 -30.469 -33.156 1 98.12 250 ASP A CA 1
ATOM 1937 C C . ASP A 1 250 ? 0.096 -29.703 -31.984 1 98.12 250 ASP A C 1
ATOM 1939 O O . ASP A 1 250 ? -0.061 -30.234 -30.891 1 98.12 250 ASP A O 1
ATOM 1943 N N . TRP A 1 251 ? -0.356 -28.484 -32.219 1 98.44 251 TRP A N 1
ATOM 1944 C CA . TRP A 1 251 ? -0.804 -27.562 -31.203 1 98.44 251 TRP A CA 1
ATOM 1945 C C . TRP A 1 251 ? -2.326 -27.531 -31.109 1 98.44 251 TRP A C 1
ATOM 1947 O O . TRP A 1 251 ? -2.898 -26.766 -30.328 1 98.44 251 TRP A O 1
ATOM 1957 N N . ILE A 1 252 ? -3.043 -28.344 -31.812 1 98.56 252 ILE A N 1
ATOM 1958 C CA . ILE A 1 252 ? -4.488 -28.266 -32 1 98.56 252 ILE A CA 1
ATOM 1959 C C . ILE A 1 252 ? -5.191 -28.422 -30.641 1 98.56 252 ILE A C 1
ATOM 1961 O O . ILE A 1 252 ? -6.035 -27.609 -30.281 1 98.56 252 ILE A O 1
ATOM 1965 N N . LYS A 1 253 ? -4.816 -29.422 -29.922 1 98.44 253 LYS A N 1
ATOM 1966 C CA . LYS A 1 253 ? -5.473 -29.688 -28.641 1 98.44 253 LYS A CA 1
ATOM 1967 C C . LYS A 1 253 ? -5.145 -28.594 -27.625 1 98.44 253 LYS A C 1
ATOM 1969 O O . LYS A 1 253 ? -6.016 -28.156 -26.859 1 98.44 253 LYS A O 1
ATOM 1974 N N . ALA A 1 254 ? -3.896 -28.203 -27.562 1 98.62 254 ALA A N 1
ATOM 1975 C CA . ALA A 1 254 ? -3.496 -27.125 -26.672 1 98.62 254 ALA A CA 1
ATOM 1976 C C . ALA A 1 254 ? -4.289 -25.859 -26.953 1 98.62 254 ALA A C 1
ATOM 1978 O O . ALA A 1 254 ? -4.734 -25.172 -26.016 1 98.62 254 ALA A O 1
ATOM 1979 N N . LYS A 1 255 ? -4.457 -25.516 -28.203 1 98.69 255 LYS A N 1
ATOM 1980 C CA . LYS A 1 255 ? -5.23 -24.344 -28.594 1 98.69 255 LYS A CA 1
ATOM 1981 C C . LYS A 1 255 ? -6.691 -24.484 -28.156 1 98.69 255 LYS A C 1
ATOM 1983 O O . LYS A 1 255 ? -7.305 -23.516 -27.719 1 98.69 255 LYS A O 1
ATOM 1988 N N . ALA A 1 256 ? -7.238 -25.656 -28.359 1 98.69 256 ALA A N 1
ATOM 1989 C CA . ALA A 1 256 ? -8.633 -25.891 -28 1 98.69 256 ALA A CA 1
ATOM 1990 C C . ALA A 1 256 ? -8.867 -25.672 -26.5 1 98.69 256 ALA A C 1
ATOM 1992 O O . ALA A 1 256 ? -9.867 -25.062 -26.109 1 98.69 256 ALA A O 1
ATOM 1993 N N . ILE A 1 257 ? -7.957 -26.172 -25.688 1 98.69 257 ILE A N 1
ATOM 1994 C CA . ILE A 1 257 ? -8.055 -25.984 -24.234 1 98.69 257 ILE A CA 1
ATOM 1995 C C . ILE A 1 257 ? -7.941 -24.516 -23.891 1 98.69 257 ILE A C 1
ATOM 1997 O O . ILE A 1 257 ? -8.719 -23.984 -23.094 1 98.69 257 ILE A O 1
ATOM 2001 N N . SER A 1 258 ? -6.965 -23.844 -24.5 1 98.56 258 SER A N 1
ATOM 2002 C CA . SER A 1 258 ? -6.773 -22.406 -24.297 1 98.56 258 SER A CA 1
ATOM 2003 C C . SER A 1 258 ? -8.031 -21.625 -24.656 1 98.56 258 SER A C 1
ATOM 2005 O O . S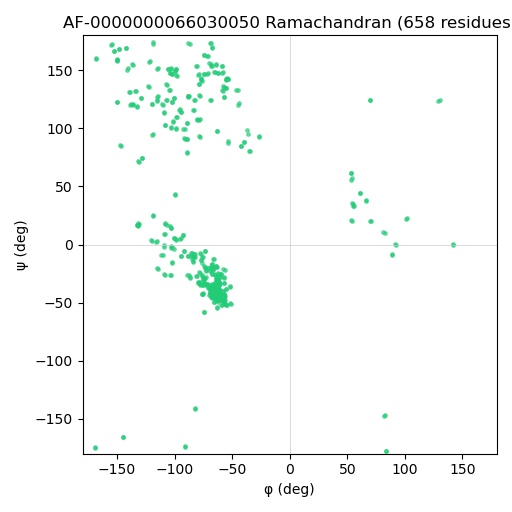ER A 1 258 ? -8.422 -20.703 -23.953 1 98.56 258 SER A O 1
ATOM 2007 N N . ASP A 1 259 ? -8.672 -21.953 -25.781 1 98.62 259 ASP A N 1
ATOM 2008 C CA . ASP A 1 259 ? -9.906 -21.297 -26.219 1 98.62 259 ASP A CA 1
ATOM 2009 C C . ASP A 1 259 ? -11.039 -21.531 -25.219 1 98.62 259 ASP A C 1
ATOM 2011 O O . ASP A 1 259 ? -11.828 -20.625 -24.938 1 98.62 259 ASP A O 1
ATOM 2015 N N . ASP A 1 260 ? -11.125 -22.766 -24.719 1 98.62 260 ASP A N 1
ATOM 2016 C CA . ASP A 1 260 ? -12.125 -23.094 -23.719 1 98.62 260 ASP A CA 1
ATOM 2017 C C . ASP A 1 260 ? -11.938 -22.25 -22.453 1 98.62 260 ASP A C 1
ATOM 2019 O O . ASP A 1 260 ? -12.914 -21.75 -21.891 1 98.62 260 ASP A O 1
ATOM 2023 N N . MET A 1 261 ? -10.711 -22.141 -22.047 1 98.31 261 MET A N 1
ATOM 2024 C CA . MET A 1 261 ? -10.391 -21.359 -20.859 1 98.31 261 MET A CA 1
ATOM 2025 C C . MET A 1 261 ? -10.789 -19.891 -21.062 1 98.31 261 MET A C 1
ATOM 2027 O O . MET A 1 261 ? -11.391 -19.297 -20.172 1 98.31 261 MET A O 1
ATOM 2031 N N . ARG A 1 262 ? -10.461 -19.312 -22.172 1 97.12 262 ARG A N 1
ATOM 2032 C CA . ARG A 1 262 ? -10.797 -17.922 -22.469 1 97.12 262 ARG A CA 1
ATOM 2033 C C . ARG A 1 262 ? -12.305 -17.719 -22.469 1 97.12 262 ARG A C 1
ATOM 2035 O O . ARG A 1 262 ? -12.797 -16.688 -21.984 1 97.12 262 ARG A O 1
ATOM 2042 N N . ALA A 1 263 ? -13.008 -18.672 -23.047 1 97.88 263 ALA A N 1
ATOM 2043 C CA . ALA A 1 263 ? -14.469 -18.609 -23.062 1 97.88 263 ALA A CA 1
ATOM 2044 C C . ALA A 1 263 ? -15.023 -18.641 -21.641 1 97.88 263 ALA A C 1
ATOM 2046 O O . ALA A 1 263 ? -15.961 -17.906 -21.312 1 97.88 263 ALA A O 1
ATOM 2047 N N . ALA A 1 264 ? -14.445 -19.469 -20.781 1 98.25 264 ALA A N 1
ATOM 2048 C CA . ALA A 1 264 ? -14.891 -19.594 -19.391 1 98.25 264 ALA A CA 1
ATOM 2049 C C . ALA A 1 264 ? -14.609 -18.312 -18.609 1 98.25 264 ALA A C 1
ATOM 2051 O O . ALA A 1 264 ? -15.328 -17.984 -17.656 1 98.25 264 ALA A O 1
ATOM 2052 N N . ASP A 1 265 ? -13.594 -17.531 -19.047 1 97.25 265 ASP A N 1
ATOM 2053 C CA . ASP A 1 265 ? -13.188 -16.328 -18.328 1 97.25 265 ASP A CA 1
ATOM 2054 C C . ASP A 1 265 ? -13.93 -15.094 -18.844 1 97.25 265 ASP A C 1
ATOM 2056 O O . ASP A 1 265 ? -13.812 -14.008 -18.281 1 97.25 265 ASP A O 1
ATOM 2060 N N . SER A 1 266 ? -14.703 -15.188 -19.875 1 95.38 266 SER A N 1
ATOM 2061 C CA . SER A 1 266 ? -15.266 -14.062 -20.625 1 95.38 266 SER A CA 1
ATOM 2062 C C . SER A 1 266 ? -16.172 -13.211 -19.734 1 95.38 266 SER A C 1
ATOM 2064 O O . SER A 1 266 ? -16.281 -12 -19.953 1 95.38 266 SER A O 1
ATOM 2066 N N . THR A 1 267 ? -16.75 -13.797 -18.672 1 96.12 267 THR A N 1
ATOM 2067 C CA . THR A 1 267 ? -17.703 -13.062 -17.844 1 96.12 267 THR A CA 1
ATOM 2068 C C . THR A 1 267 ? -17.047 -12.602 -16.547 1 96.12 267 THR A C 1
ATOM 2070 O O . THR A 1 267 ? -17.672 -11.914 -15.742 1 96.12 267 THR A O 1
ATOM 2073 N N . LEU A 1 268 ? -15.805 -12.977 -16.406 1 96.94 268 LEU A N 1
ATOM 2074 C CA . LEU A 1 268 ? -15.109 -12.672 -15.156 1 96.94 268 LEU A CA 1
ATOM 2075 C C . LEU A 1 268 ? -14.734 -11.195 -15.094 1 96.94 268 LEU A C 1
ATOM 2077 O O . LEU A 1 268 ? -14.656 -10.617 -14 1 96.94 268 LEU A O 1
ATOM 2081 N N . PHE A 1 269 ? -14.508 -10.586 -16.234 1 95.19 269 PHE A N 1
ATOM 2082 C CA . PHE A 1 269 ? -14.047 -9.203 -16.344 1 95.19 269 PHE A CA 1
ATOM 2083 C C . PHE A 1 269 ? -15.219 -8.266 -16.609 1 95.19 269 PHE A C 1
ATOM 2085 O O . PHE A 1 269 ? -15.742 -8.227 -17.719 1 95.19 269 PHE A O 1
ATOM 2092 N N . PRO A 1 270 ? -15.508 -7.512 -15.609 1 91.81 270 PRO A N 1
ATOM 2093 C CA . PRO A 1 270 ? -16.625 -6.598 -15.844 1 91.81 270 PRO A CA 1
ATOM 2094 C C . PRO A 1 270 ? -16.406 -5.684 -17.047 1 91.81 270 PRO A C 1
ATOM 2096 O O . PRO A 1 270 ? -15.391 -4.98 -17.109 1 91.81 270 PRO A O 1
ATOM 2099 N N . ARG A 1 271 ? -17.391 -5.684 -17.984 1 87 271 ARG A N 1
ATOM 2100 C CA . ARG A 1 271 ? -17.375 -4.898 -19.203 1 87 271 ARG A CA 1
ATOM 2101 C C . ARG A 1 271 ? -16.094 -5.145 -20 1 87 271 ARG A C 1
ATOM 2103 O O . ARG A 1 271 ? -15.633 -4.262 -20.719 1 87 271 ARG A O 1
ATOM 2110 N N . GLY A 1 272 ? -15.453 -6.262 -19.719 1 86.62 272 GLY A N 1
ATOM 2111 C CA . GLY A 1 272 ? -14.227 -6.629 -20.406 1 86.62 272 GLY A CA 1
ATOM 2112 C C . GLY A 1 272 ? -13.039 -5.758 -20.016 1 86.62 272 GLY A C 1
ATOM 2113 O O . GLY A 1 272 ? -12.055 -5.68 -20.766 1 86.62 272 GLY A O 1
ATOM 2114 N N . ASP A 1 273 ? -13.094 -5.098 -18.906 1 88.5 273 ASP A N 1
ATOM 2115 C CA . ASP A 1 273 ? -12.117 -4.105 -18.469 1 88.5 273 ASP A CA 1
ATOM 2116 C C . ASP A 1 273 ? -11.281 -4.633 -17.297 1 88.5 273 ASP A C 1
ATOM 2118 O O . ASP A 1 273 ? -11.781 -4.746 -16.172 1 88.5 273 ASP A O 1
ATOM 2122 N N . PHE A 1 274 ? -10.039 -4.812 -17.562 1 86.56 274 PHE A N 1
ATOM 2123 C CA . PHE A 1 274 ? -9.133 -5.355 -16.562 1 86.56 274 PHE A CA 1
ATOM 2124 C C . PHE A 1 274 ? -8.977 -4.387 -15.391 1 86.56 274 PHE A C 1
ATOM 2126 O O . PHE A 1 274 ? -8.844 -4.809 -14.242 1 86.56 274 PHE A O 1
ATOM 2133 N N . SER A 1 275 ? -8.953 -3.137 -15.703 1 88.81 275 SER A N 1
ATOM 2134 C CA . SER A 1 275 ? -8.812 -2.137 -14.648 1 88.81 275 SER A CA 1
ATOM 2135 C C . SER A 1 275 ? -10 -2.168 -13.695 1 88.81 275 SER A C 1
ATOM 2137 O O . SER A 1 275 ? -9.836 -1.987 -12.492 1 88.81 275 SER A O 1
ATOM 2139 N N . GLU A 1 276 ? -11.172 -2.379 -14.289 1 92.56 276 GLU A N 1
ATOM 2140 C CA . GLU A 1 276 ? -12.359 -2.498 -13.453 1 92.56 276 GLU A CA 1
ATOM 2141 C C . GLU A 1 276 ? -12.344 -3.789 -12.641 1 92.56 276 GLU A C 1
ATOM 2143 O O . GLU A 1 276 ? -12.672 -3.787 -11.453 1 92.56 276 GLU A O 1
ATOM 2148 N N . PHE A 1 277 ? -11.938 -4.863 -13.266 1 95.81 277 PHE A N 1
ATOM 2149 C CA . PHE A 1 277 ? -11.766 -6.137 -12.586 1 95.81 277 PHE A CA 1
ATOM 2150 C C . PHE A 1 277 ? -10.828 -5.992 -11.391 1 95.81 277 PHE A C 1
ATOM 2152 O O . PHE A 1 277 ? -11.094 -6.531 -10.32 1 95.81 277 PHE A O 1
ATOM 2159 N N . SER A 1 278 ? -9.812 -5.195 -11.531 1 95.06 278 SER A N 1
ATOM 2160 C CA . SER A 1 278 ? -8.742 -5.082 -10.539 1 95.06 278 SER A CA 1
ATOM 2161 C C . SER A 1 278 ? -9.25 -4.422 -9.258 1 95.06 278 SER A C 1
ATOM 2163 O O . SER A 1 278 ? -8.695 -4.645 -8.18 1 95.06 278 SER A O 1
ATOM 2165 N N . LYS A 1 279 ? -10.336 -3.656 -9.336 1 96.25 279 LYS A N 1
ATOM 2166 C CA . LYS A 1 279 ? -10.906 -2.996 -8.164 1 96.25 279 LYS A CA 1
ATOM 2167 C C . LYS A 1 279 ? -11.617 -3.998 -7.262 1 96.25 279 LYS A C 1
ATOM 2169 O O . LYS A 1 279 ? -11.812 -3.742 -6.07 1 96.25 279 LYS A O 1
ATOM 2174 N N . TYR A 1 280 ? -11.945 -5.156 -7.883 1 97.88 280 TYR A N 1
ATOM 2175 C CA . TYR A 1 280 ? -12.781 -6.109 -7.16 1 97.88 280 TYR A CA 1
ATOM 2176 C C . TYR A 1 280 ? -12.203 -7.516 -7.25 1 97.88 280 TYR A C 1
ATOM 2178 O O . TYR A 1 280 ? -12.906 -8.5 -6.988 1 97.88 280 TYR A O 1
ATOM 2186 N N . ASN A 1 281 ? -10.945 -7.633 -7.621 1 97.88 281 ASN A N 1
ATOM 2187 C CA . ASN A 1 281 ? -10.352 -8.898 -8.023 1 97.88 281 ASN A CA 1
ATOM 2188 C C . ASN A 1 281 ? -10.398 -9.922 -6.887 1 97.88 281 ASN A C 1
ATOM 2190 O O . ASN A 1 281 ? -10.602 -11.117 -7.129 1 97.88 281 ASN A O 1
ATOM 2194 N N . ILE A 1 282 ? -10.297 -9.5 -5.59 1 98.69 282 ILE A N 1
ATOM 2195 C CA . ILE A 1 282 ? -10.352 -10.438 -4.477 1 98.69 282 ILE A CA 1
ATOM 2196 C C . ILE A 1 282 ? -11.734 -11.078 -4.398 1 98.69 282 ILE A C 1
ATOM 2198 O O . ILE A 1 282 ? -11.859 -12.305 -4.402 1 98.69 282 ILE A O 1
ATOM 2202 N N . GLY A 1 283 ? -12.734 -10.227 -4.43 1 98.62 283 GLY A N 1
ATOM 2203 C CA . GLY A 1 283 ? -14.102 -10.719 -4.324 1 98.62 283 GLY A CA 1
ATOM 2204 C C . GLY A 1 283 ? -14.547 -11.508 -5.543 1 98.62 283 GLY A C 1
ATOM 2205 O O . GLY A 1 283 ? -15.25 -12.508 -5.414 1 98.62 283 GLY A O 1
ATOM 2206 N N . LEU A 1 284 ? -14.164 -11.078 -6.684 1 98.75 284 LEU A N 1
ATOM 2207 C CA . LEU A 1 284 ? -14.578 -11.742 -7.922 1 98.75 284 LEU A CA 1
ATOM 2208 C C . LEU A 1 284 ? -13.945 -13.125 -8.031 1 98.75 284 LEU A C 1
ATOM 2210 O O . LEU A 1 284 ? -14.625 -14.094 -8.391 1 98.75 284 LEU A O 1
ATOM 2214 N N . GLU A 1 285 ? -12.664 -13.227 -7.715 1 98.69 285 GLU A N 1
ATOM 2215 C CA . GLU A 1 285 ? -11.984 -14.516 -7.773 1 98.69 285 GLU A CA 1
ATOM 2216 C C . GLU A 1 285 ? -12.562 -15.484 -6.746 1 98.69 285 GLU A C 1
ATOM 2218 O O . GLU A 1 285 ? -12.805 -16.656 -7.055 1 98.69 285 GLU A O 1
ATOM 2223 N N . LYS A 1 286 ? -12.797 -15.008 -5.527 1 98.81 286 LYS A N 1
ATOM 2224 C CA . LYS A 1 286 ? -13.328 -15.891 -4.496 1 98.81 286 LYS A CA 1
ATOM 2225 C C . LYS A 1 286 ? -14.75 -16.328 -4.828 1 98.81 286 LYS A C 1
ATOM 2227 O O . LYS A 1 286 ? -15.125 -17.469 -4.586 1 98.81 286 LYS A O 1
ATOM 2232 N N . ALA A 1 287 ? -15.516 -15.414 -5.418 1 98.81 287 ALA A N 1
ATOM 2233 C CA . ALA A 1 287 ? -16.859 -15.773 -5.848 1 98.81 287 ALA A CA 1
ATOM 2234 C C . ALA A 1 287 ? -16.828 -16.828 -6.953 1 98.81 287 ALA A C 1
ATOM 2236 O O . ALA A 1 287 ? -17.641 -17.75 -6.969 1 98.81 287 ALA A O 1
ATOM 2237 N N . ARG A 1 288 ? -15.93 -16.609 -7.891 1 98.81 288 ARG A N 1
ATOM 2238 C CA . ARG A 1 288 ? -15.727 -17.562 -8.977 1 98.81 288 ARG A CA 1
ATOM 2239 C C . ARG A 1 288 ? -15.391 -18.938 -8.43 1 98.81 288 ARG A C 1
ATOM 2241 O O . ARG A 1 288 ? -15.961 -19.938 -8.867 1 98.81 288 ARG A O 1
ATOM 2248 N N . MET A 1 289 ? -14.531 -19.016 -7.484 1 98.94 289 MET A N 1
ATOM 2249 C CA . MET A 1 289 ? -14.07 -20.266 -6.898 1 98.94 289 MET A CA 1
ATOM 2250 C C . MET A 1 289 ? -15.18 -20.938 -6.109 1 98.94 289 MET A C 1
ATOM 2252 O O . MET A 1 289 ? -15.383 -22.156 -6.227 1 98.94 289 MET A O 1
ATOM 2256 N N . ASP A 1 290 ? -15.859 -20.156 -5.324 1 98.94 290 ASP A N 1
ATOM 2257 C CA . ASP A 1 290 ? -16.969 -20.703 -4.551 1 98.94 290 ASP A CA 1
ATOM 2258 C C . ASP A 1 290 ? -18.047 -21.266 -5.473 1 98.94 290 ASP A C 1
ATOM 2260 O O . ASP A 1 290 ? -18.625 -22.328 -5.191 1 98.94 290 ASP A O 1
ATOM 2264 N N . ALA A 1 291 ? -18.328 -20.578 -6.535 1 98.88 291 ALA A N 1
ATOM 2265 C CA . ALA A 1 291 ? -19.344 -21.016 -7.484 1 98.88 291 ALA A CA 1
ATOM 2266 C C . ALA A 1 291 ? -18.922 -22.297 -8.188 1 98.88 291 ALA A C 1
ATOM 2268 O O . ALA A 1 291 ? -19.75 -23.156 -8.5 1 98.88 291 ALA A O 1
ATOM 2269 N N . ALA A 1 292 ? -17.641 -22.406 -8.523 1 98.88 292 ALA A N 1
ATOM 2270 C CA . ALA A 1 292 ? -17.125 -23.625 -9.148 1 98.88 292 ALA A CA 1
ATOM 2271 C C . ALA A 1 292 ? -17.312 -24.828 -8.242 1 98.88 292 ALA A C 1
ATOM 2273 O O . ALA A 1 292 ? -17.531 -25.938 -8.719 1 98.88 292 ALA A O 1
ATOM 2274 N N . GLY A 1 293 ? -17.062 -24.562 -6.914 1 98.81 293 GLY A N 1
ATOM 2275 C CA . GLY A 1 293 ? -17.438 -25.562 -5.93 1 98.81 293 GLY A CA 1
ATOM 2276 C C . GLY A 1 293 ? -16.297 -26.531 -5.617 1 98.81 293 GLY A C 1
ATOM 2277 O O . GLY A 1 293 ? -16.453 -27.422 -4.777 1 98.81 293 GLY A O 1
ATOM 2278 N N . TRP A 1 294 ? -15.148 -26.391 -6.238 1 98.75 294 TRP A N 1
ATOM 2279 C CA . TRP A 1 294 ? -14.023 -27.281 -5.984 1 98.75 294 TRP A CA 1
ATOM 2280 C C . TRP A 1 294 ? -13.398 -27 -4.625 1 98.75 294 TRP A C 1
ATOM 2282 O O . TRP A 1 294 ? -12.852 -27.891 -3.984 1 98.75 294 TRP A O 1
ATOM 2292 N N . LEU A 1 295 ? -13.484 -25.812 -4.152 1 98.81 295 LEU A N 1
ATOM 2293 C CA . LEU A 1 295 ? -13.047 -25.375 -2.832 1 98.81 295 LEU A CA 1
ATOM 2294 C C . LEU A 1 295 ? -14.008 -24.344 -2.248 1 98.81 295 LEU A C 1
ATOM 2296 O O . LEU A 1 295 ? -14.938 -23.906 -2.93 1 98.81 295 LEU A O 1
ATOM 2300 N N . LYS A 1 296 ? -13.805 -24.078 -0.976 1 98.81 296 LYS A N 1
ATOM 2301 C CA . LYS A 1 296 ? -14.492 -22.984 -0.294 1 98.81 296 LYS A CA 1
ATOM 2302 C C . LYS A 1 296 ? -13.531 -21.844 0.013 1 98.81 296 LYS A C 1
ATOM 2304 O O . LYS A 1 296 ? -12.742 -21.922 0.96 1 98.81 296 LYS A O 1
ATOM 2309 N N . ALA A 1 297 ? -13.609 -20.781 -0.788 1 98.88 297 ALA A N 1
ATOM 2310 C CA . ALA A 1 297 ? -12.758 -19.625 -0.561 1 98.88 297 ALA A CA 1
ATOM 2311 C C . ALA A 1 297 ? -13.258 -18.797 0.619 1 98.88 297 ALA A C 1
ATOM 2313 O O . ALA A 1 297 ? -12.469 -18.391 1.479 1 98.88 297 ALA A O 1
ATOM 2314 N N . GLY A 1 298 ? -14.609 -18.625 0.652 1 98.81 298 GLY A N 1
ATOM 2315 C CA . GLY A 1 298 ? -15.227 -17.922 1.759 1 98.81 298 GLY A CA 1
ATOM 2316 C C . GLY A 1 298 ? -15.203 -16.406 1.582 1 98.81 298 GLY A C 1
ATOM 2317 O O . GLY A 1 298 ? -14.82 -15.906 0.523 1 98.81 298 GLY A O 1
ATOM 2318 N N . PRO A 1 299 ? -15.711 -15.68 2.59 1 98.69 299 PRO A N 1
ATOM 2319 C CA . PRO A 1 299 ? -15.867 -14.227 2.488 1 98.69 299 PRO A CA 1
ATOM 2320 C C . PRO A 1 299 ? -14.523 -13.492 2.447 1 98.69 299 PRO A C 1
ATOM 2322 O O . PRO A 1 299 ? -13.523 -14.008 2.947 1 98.69 299 PRO A O 1
ATOM 2325 N N . CYS A 1 300 ? -14.57 -12.336 1.84 1 98.75 300 CYS A N 1
ATOM 2326 C CA . CYS A 1 300 ? -13.391 -11.484 1.786 1 98.75 300 CYS A CA 1
ATOM 2327 C C . CYS A 1 300 ? -13.195 -10.734 3.1 1 98.75 300 CYS A C 1
ATOM 2329 O O . CYS A 1 300 ? -14.172 -10.375 3.76 1 98.75 300 CYS A O 1
ATOM 2331 N N . ARG A 1 301 ? -12.008 -10.531 3.422 1 98.88 301 ARG A N 1
ATOM 2332 C CA . ARG A 1 301 ? -11.672 -9.727 4.59 1 98.88 301 ARG A CA 1
ATOM 2333 C C . ARG A 1 301 ? -11.742 -8.234 4.262 1 98.88 301 ARG A C 1
ATOM 2335 O O . ARG A 1 301 ? -11.492 -7.836 3.123 1 98.88 301 ARG A O 1
ATOM 2342 N N . PRO A 1 302 ? -12 -7.348 5.258 1 98.75 302 PRO A N 1
ATOM 2343 C CA . PRO A 1 302 ? -12.047 -5.906 5 1 98.75 302 PRO A CA 1
ATOM 2344 C C . PRO A 1 302 ? -10.664 -5.312 4.719 1 98.75 302 PRO A C 1
ATOM 2346 O O . PRO A 1 302 ? -9.664 -5.797 5.246 1 98.75 302 PRO A O 1
ATOM 2349 N N . PRO A 1 303 ? -10.664 -4.316 3.885 1 98.69 303 PRO A N 1
ATOM 2350 C CA . PRO A 1 303 ? -11.805 -3.518 3.434 1 98.69 303 PRO A CA 1
ATOM 2351 C C . PRO A 1 303 ? -12.398 -4.02 2.119 1 98.69 303 PRO A C 1
ATOM 2353 O O . PRO A 1 303 ? -13.328 -3.416 1.587 1 98.69 303 PRO A O 1
ATOM 2356 N N . TYR A 1 304 ? -11.961 -5.117 1.565 1 98.56 304 TYR A N 1
ATOM 2357 C CA . TYR A 1 304 ? -12.281 -5.48 0.189 1 98.56 304 TYR A CA 1
ATOM 2358 C C . TYR A 1 304 ? -13.422 -6.496 0.142 1 98.56 304 TYR A C 1
ATOM 2360 O O . TYR A 1 304 ? -13.352 -7.477 -0.604 1 98.56 304 TYR A O 1
ATOM 2368 N N . ASN A 1 305 ? -14.438 -6.289 0.947 1 98 305 ASN A N 1
ATOM 2369 C CA . ASN A 1 305 ? -15.523 -7.262 1.05 1 98 305 ASN A CA 1
ATOM 2370 C C . ASN A 1 305 ? -16.797 -6.742 0.406 1 98 305 ASN A C 1
ATOM 2372 O O . ASN A 1 305 ? -17.875 -7.34 0.564 1 98 305 ASN A O 1
ATOM 2376 N N . LEU A 1 306 ? -16.781 -5.613 -0.314 1 98.19 306 LEU A N 1
ATOM 2377 C CA . LEU A 1 306 ? -17.938 -5.09 -1.046 1 98.19 306 LEU A CA 1
ATOM 2378 C C . LEU A 1 306 ? -17.719 -5.203 -2.551 1 98.19 306 LEU A C 1
ATOM 2380 O O . LEU A 1 306 ? -16.734 -4.68 -3.082 1 98.19 306 LEU A O 1
ATOM 2384 N N . VAL A 1 307 ? -18.594 -5.922 -3.271 1 97.94 307 VAL A N 1
ATOM 2385 C CA . VAL A 1 307 ? -18.531 -6.117 -4.719 1 97.94 307 VAL A CA 1
ATOM 2386 C C . VAL A 1 307 ? -19.922 -5.906 -5.32 1 97.94 307 VAL A C 1
ATOM 2388 O O . VAL A 1 307 ? -20.922 -6.391 -4.781 1 97.94 307 VAL A O 1
ATOM 2391 N N . PRO A 1 308 ? -20.016 -5.125 -6.391 1 97.38 308 PRO A N 1
ATOM 2392 C CA . PRO A 1 308 ? -21.312 -4.98 -7.039 1 97.38 308 PRO A CA 1
ATOM 2393 C C . PRO A 1 308 ? -21.938 -6.32 -7.434 1 97.38 308 PRO A C 1
ATOM 2395 O O . PRO A 1 308 ? -21.234 -7.211 -7.91 1 97.38 308 PRO A O 1
ATOM 2398 N N . GLU A 1 309 ? -23.188 -6.422 -7.312 1 97.56 309 GLU A N 1
ATOM 2399 C CA . GLU A 1 309 ? -23.906 -7.684 -7.508 1 97.56 309 GLU A CA 1
ATOM 2400 C C . GLU A 1 309 ? -23.766 -8.18 -8.945 1 97.56 309 GLU A C 1
ATOM 2402 O O . GLU A 1 309 ? -23.594 -9.375 -9.188 1 97.56 309 GLU A O 1
ATOM 2407 N N . ASP A 1 310 ? -23.906 -7.324 -9.859 1 97 310 ASP A N 1
ATOM 2408 C CA . ASP A 1 310 ? -23.812 -7.715 -11.266 1 97 310 ASP A CA 1
ATOM 2409 C C . ASP A 1 310 ? -22.438 -8.266 -11.602 1 97 310 ASP A C 1
ATOM 2411 O O . ASP A 1 310 ? -22.297 -9.164 -12.438 1 97 310 ASP A O 1
ATOM 2415 N N . TYR A 1 311 ? -21.359 -7.734 -10.984 1 98 311 TYR A N 1
ATOM 2416 C CA . TYR A 1 311 ? -20.016 -8.266 -11.18 1 98 311 TYR A CA 1
ATOM 2417 C C . TYR A 1 311 ? -19.891 -9.664 -10.586 1 98 311 TYR A C 1
ATOM 2419 O O . TYR A 1 311 ? -19.266 -10.539 -11.18 1 98 311 TYR A O 1
ATOM 2427 N N . LEU A 1 312 ? -20.562 -9.859 -9.445 1 98.25 312 LEU A N 1
ATOM 2428 C CA . LEU A 1 312 ? -20.547 -11.172 -8.805 1 98.25 312 LEU A CA 1
ATOM 2429 C C . LEU A 1 312 ? -21.219 -12.219 -9.688 1 98.25 312 LEU A C 1
ATOM 2431 O O . LEU A 1 312 ? -20.75 -13.352 -9.773 1 98.25 312 LEU A O 1
ATOM 2435 N N . VAL A 1 313 ? -22.25 -11.836 -10.32 1 98.44 313 VAL A N 1
ATOM 2436 C CA . VAL A 1 313 ? -22.969 -12.75 -11.211 1 98.44 313 VAL A CA 1
ATOM 2437 C C . VAL A 1 313 ? -22.031 -13.211 -12.328 1 98.44 313 VAL A C 1
ATOM 2439 O O . VAL A 1 313 ? -22.016 -14.391 -12.688 1 98.44 313 VAL A O 1
ATOM 2442 N N . GLY A 1 314 ? -21.297 -12.242 -12.859 1 98.31 314 GLY A N 1
ATOM 2443 C CA . GLY A 1 314 ? -20.328 -12.594 -13.883 1 98.31 314 GLY A CA 1
ATOM 2444 C C . GLY A 1 314 ? -19.266 -13.555 -13.398 1 98.31 314 GLY A C 1
ATOM 2445 O O . GLY A 1 314 ? -18.891 -14.5 -14.102 1 98.31 314 GLY A O 1
ATOM 2446 N N . ALA A 1 315 ? -18.797 -13.359 -12.203 1 98.75 315 ALA A N 1
ATOM 2447 C CA . ALA A 1 315 ? -17.766 -14.219 -11.609 1 98.75 315 ALA A CA 1
ATOM 2448 C C . ALA A 1 315 ? -18.312 -15.625 -11.367 1 98.75 315 ALA A C 1
ATOM 2450 O O . ALA A 1 315 ? -17.625 -16.609 -11.609 1 98.75 315 ALA A O 1
ATOM 2451 N N . GLN A 1 316 ? -19.547 -15.688 -10.891 1 98.81 316 GLN A N 1
ATOM 2452 C CA . GLN A 1 316 ? -20.172 -16.969 -10.617 1 98.81 316 GLN A CA 1
ATOM 2453 C C . GLN A 1 316 ? -20.391 -17.766 -11.906 1 98.81 316 GLN A C 1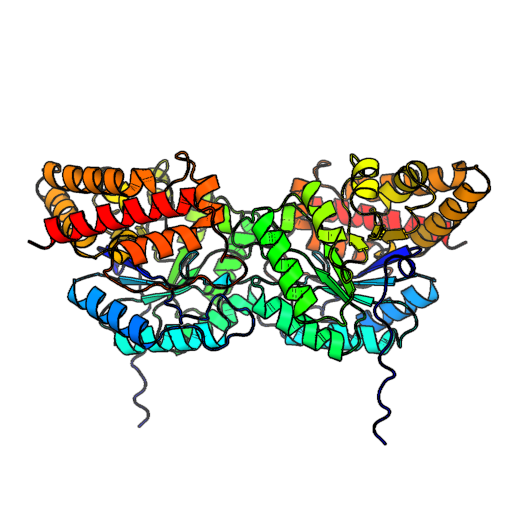
ATOM 2455 O O . GLN A 1 316 ? -20.172 -18.969 -11.938 1 98.81 316 GLN A O 1
ATOM 2460 N N . LYS A 1 317 ? -20.766 -17.047 -12.945 1 98.75 317 LYS A N 1
ATOM 2461 C CA . LYS A 1 317 ? -20.906 -17.688 -14.242 1 98.75 317 LYS A CA 1
ATOM 2462 C C . LYS A 1 317 ? -19.578 -18.25 -14.727 1 98.75 317 LYS A C 1
ATOM 2464 O O . LYS A 1 317 ? -19.516 -19.359 -15.258 1 98.75 317 LYS A O 1
ATOM 2469 N N . SER A 1 318 ? -18.547 -17.5 -14.555 1 98.69 318 SER A N 1
ATOM 2470 C CA . SER A 1 318 ? -17.219 -17.969 -14.898 1 98.69 318 SER A CA 1
ATOM 2471 C C . SER A 1 318 ? -16.844 -19.219 -14.102 1 98.69 318 SER A C 1
ATOM 2473 O O . SER A 1 318 ? -16.297 -20.172 -14.656 1 98.69 318 SER A O 1
ATOM 2475 N N . GLY A 1 319 ? -17.141 -19.203 -12.797 1 98.88 319 GLY A N 1
ATOM 2476 C CA . GLY A 1 319 ? -16.859 -20.344 -11.953 1 98.88 319 GLY A CA 1
ATOM 2477 C C . GLY A 1 319 ? -17.547 -21.609 -12.422 1 98.88 319 GLY A C 1
ATOM 2478 O O . GLY A 1 319 ? -16.938 -22.688 -12.461 1 98.88 319 GLY A O 1
ATOM 2479 N N . LYS A 1 320 ? -18.781 -21.469 -12.781 1 98.88 320 LYS A N 1
ATOM 2480 C CA . LYS A 1 320 ? -19.547 -22.625 -13.266 1 98.88 320 LYS A CA 1
ATOM 2481 C C . LYS A 1 320 ? -18.984 -23.141 -14.586 1 98.88 320 LYS A C 1
ATOM 2483 O O . LYS A 1 320 ? -18.953 -24.359 -14.812 1 98.88 320 LYS A O 1
ATOM 2488 N N . ALA A 1 321 ? -18.609 -22.203 -15.422 1 98.81 321 ALA A N 1
ATOM 2489 C CA . ALA A 1 321 ? -17.984 -22.594 -16.672 1 98.81 321 ALA A CA 1
ATOM 2490 C C . ALA A 1 321 ? -16.688 -23.359 -16.438 1 98.81 321 ALA A C 1
ATOM 2492 O O . ALA A 1 321 ? -16.406 -24.359 -17.109 1 98.81 321 ALA A O 1
ATOM 2493 N N . TRP A 1 322 ? -15.906 -22.938 -15.469 1 98.75 322 TRP A N 1
ATOM 2494 C CA . TRP A 1 322 ? -14.656 -23.594 -15.133 1 98.75 322 TRP A CA 1
ATOM 2495 C C . TRP A 1 322 ? -14.914 -24.969 -14.523 1 98.75 322 TRP A C 1
ATOM 2497 O O . TRP A 1 322 ? -14.156 -25.922 -14.758 1 98.75 322 TRP A O 1
ATOM 2507 N N . ALA A 1 323 ? -15.953 -25.062 -13.695 1 98.75 323 ALA A N 1
ATOM 2508 C CA . ALA A 1 323 ? -16.344 -26.359 -13.156 1 98.75 323 ALA A CA 1
ATOM 2509 C C . ALA A 1 323 ? -16.656 -27.344 -14.281 1 98.75 323 ALA A C 1
ATOM 2511 O O . ALA A 1 323 ? -16.297 -28.516 -14.195 1 98.75 323 ALA A O 1
ATOM 2512 N N . ALA A 1 324 ? -17.328 -26.859 -15.328 1 98.75 324 ALA A N 1
ATOM 2513 C CA . ALA A 1 324 ? -17.641 -27.703 -16.484 1 98.75 324 ALA A CA 1
ATOM 2514 C C . ALA A 1 324 ? -16.375 -28.156 -17.203 1 98.75 324 ALA A C 1
ATOM 2516 O O . ALA A 1 324 ? -16.266 -29.297 -17.641 1 98.75 324 ALA A O 1
ATOM 2517 N N . LEU A 1 325 ? -15.445 -27.234 -17.328 1 98.75 325 LEU A N 1
ATOM 2518 C CA . LEU A 1 325 ? -14.172 -27.578 -17.953 1 98.75 325 LEU A CA 1
ATOM 2519 C C . LEU A 1 325 ? -13.422 -28.625 -17.125 1 98.75 325 LEU A C 1
ATOM 2521 O O . LEU A 1 325 ? -12.805 -29.531 -17.688 1 98.75 325 LEU A O 1
ATOM 2525 N N . HIS A 1 326 ? -13.438 -28.422 -15.812 1 98.69 326 HIS A N 1
ATOM 2526 C CA . HIS A 1 326 ? -12.797 -29.391 -14.945 1 98.69 326 HIS A CA 1
ATOM 2527 C C . HIS A 1 326 ? -13.391 -30.781 -15.148 1 98.69 326 HIS A C 1
ATOM 2529 O O . HIS A 1 326 ? -12.648 -31.766 -15.219 1 98.69 326 HIS A O 1
ATOM 2535 N N . ALA A 1 327 ? -14.664 -30.875 -15.266 1 98.38 327 ALA A N 1
ATOM 2536 C CA . ALA A 1 327 ? -15.328 -32.156 -15.516 1 98.38 327 ALA A CA 1
ATOM 2537 C C . ALA A 1 327 ? -14.945 -32.719 -16.875 1 98.38 327 ALA A C 1
ATOM 2539 O O . ALA A 1 327 ? -14.695 -33.906 -17.016 1 98.38 327 ALA A O 1
ATOM 2540 N N . LYS A 1 328 ? -14.883 -31.859 -17.859 1 98.19 328 LYS A N 1
ATOM 2541 C CA . LYS A 1 328 ? -14.562 -32.25 -19.234 1 98.19 328 LYS A CA 1
ATOM 2542 C C . LYS A 1 328 ? -13.148 -32.812 -19.312 1 98.19 328 LYS A C 1
ATOM 2544 O O . LYS A 1 328 ? -12.93 -33.812 -20 1 98.19 328 LYS A O 1
ATOM 2549 N N . TYR A 1 329 ? -12.227 -32.219 -18.578 1 97.69 329 TYR A N 1
ATOM 2550 C CA . TYR A 1 329 ? -10.82 -32.531 -18.797 1 97.69 329 TYR A CA 1
ATOM 2551 C C . TYR A 1 329 ? -10.312 -33.469 -17.703 1 97.69 329 TYR A C 1
ATOM 2553 O O . TYR A 1 329 ? -9.141 -33.875 -17.703 1 97.69 329 TYR A O 1
ATOM 2561 N N . SER A 1 330 ? -11.148 -33.812 -16.703 1 92.69 330 SER A N 1
ATOM 2562 C CA . SER A 1 330 ? -10.812 -34.844 -15.711 1 92.69 330 SER A CA 1
ATOM 2563 C C . SER A 1 330 ? -10.938 -36.25 -16.281 1 92.69 330 SER A C 1
ATOM 2565 O O . SER A 1 330 ? -10.477 -37.219 -15.68 1 92.69 330 SER A O 1
ATOM 2567 N N . LYS A 1 331 ? -11.516 -36.5 -17.469 1 77.88 331 LYS A N 1
ATOM 2568 C CA . LYS A 1 331 ? -11.734 -37.781 -18.094 1 77.88 331 LYS A CA 1
ATOM 2569 C C . LYS A 1 331 ? -10.508 -38.25 -18.891 1 77.88 331 LYS A C 1
ATOM 2571 O O . LYS A 1 331 ? -9.742 -37.406 -19.375 1 77.88 331 LYS A O 1
ATOM 2576 N N . MET B 1 1 ? -4.574 5.516 43.656 1 28.31 1 MET B N 1
ATOM 2577 C CA . MET B 1 1 ? -5.648 6.188 42.938 1 28.31 1 MET B CA 1
ATOM 2578 C C . MET B 1 1 ? -5.219 6.516 41.5 1 28.31 1 MET B C 1
ATOM 2580 O O . MET B 1 1 ? -4.27 7.273 41.281 1 28.31 1 MET B O 1
ATOM 2584 N N . LEU B 1 2 ? -5.25 5.523 40.625 1 29.67 2 LEU B N 1
ATOM 2585 C CA . LEU B 1 2 ? -4.777 5.668 39.25 1 29.67 2 LEU B CA 1
ATOM 2586 C C . LEU B 1 2 ? -5.445 6.855 38.562 1 29.67 2 LEU B C 1
ATOM 2588 O O . LEU B 1 2 ? -6.672 6.969 38.562 1 29.67 2 LEU B O 1
ATOM 2592 N N . ASN B 1 3 ? -4.855 8.062 38.719 1 28.38 3 ASN B N 1
ATOM 2593 C CA . ASN B 1 3 ? -5.406 9.273 38.125 1 28.38 3 ASN B CA 1
ATOM 2594 C C . ASN B 1 3 ? -6.043 8.977 36.781 1 28.38 3 ASN B C 1
ATOM 2596 O O . ASN B 1 3 ? -5.355 8.578 35.844 1 28.38 3 ASN B O 1
ATOM 2600 N N . LYS B 1 4 ? -7.277 8.461 36.844 1 36.91 4 LYS B N 1
ATOM 2601 C CA . LYS B 1 4 ? -8.07 8.305 35.625 1 36.91 4 LYS B CA 1
ATOM 2602 C C . LYS B 1 4 ? -7.883 9.5 34.688 1 36.91 4 LYS B C 1
ATOM 2604 O O . LYS B 1 4 ? -8.211 10.633 35.062 1 36.91 4 LYS B O 1
ATOM 2609 N N . VAL B 1 5 ? -6.883 9.469 33.812 1 38.88 5 VAL B N 1
ATOM 2610 C CA . VAL B 1 5 ? -6.684 10.531 32.844 1 38.88 5 VAL B CA 1
ATOM 2611 C C . VAL B 1 5 ? -8.039 11.031 32.344 1 38.88 5 VAL B C 1
ATOM 2613 O O . VAL B 1 5 ? -8.898 10.234 31.953 1 38.88 5 VAL B O 1
ATOM 2616 N N . ILE B 1 6 ? -8.641 12.07 32.781 1 40.34 6 ILE B N 1
ATOM 2617 C CA . ILE B 1 6 ? -9.82 12.781 32.281 1 40.34 6 ILE B CA 1
ATOM 2618 C C . ILE B 1 6 ? -9.977 12.578 30.797 1 40.34 6 ILE B C 1
ATOM 2620 O O . ILE B 1 6 ? -9.086 12.922 30.016 1 40.34 6 ILE B O 1
ATOM 2624 N N . LYS B 1 7 ? -10.75 11.602 30.484 1 49.91 7 LYS B N 1
ATOM 2625 C CA . LYS B 1 7 ? -11.062 11.273 29.094 1 49.91 7 LYS B CA 1
ATOM 2626 C C . LYS B 1 7 ? -11.336 12.531 28.281 1 49.91 7 LYS B C 1
ATOM 2628 O O . LYS B 1 7 ? -12.289 13.258 28.547 1 49.91 7 LYS B O 1
ATOM 2633 N N . THR B 1 8 ? -10.352 13.297 27.688 1 60.47 8 THR B N 1
ATOM 2634 C CA . THR B 1 8 ? -10.5 14.461 26.828 1 60.47 8 THR B CA 1
ATOM 2635 C C . THR B 1 8 ? -11.578 14.219 25.766 1 60.47 8 THR B C 1
ATOM 2637 O O . THR B 1 8 ? -11.703 13.109 25.25 1 60.47 8 THR B O 1
ATOM 2640 N N . THR B 1 9 ? -12.719 15.07 25.719 1 83.44 9 THR B N 1
ATOM 2641 C CA . THR B 1 9 ? -13.766 15.094 24.703 1 83.44 9 THR B CA 1
ATOM 2642 C C . THR B 1 9 ? -13.164 15.039 23.297 1 83.44 9 THR B C 1
ATOM 2644 O O . THR B 1 9 ? -12.141 15.68 23.031 1 83.44 9 THR B O 1
ATOM 2647 N N . ARG B 1 10 ? -13.742 14.148 22.438 1 94.94 10 ARG B N 1
ATOM 2648 C CA . ARG B 1 10 ? -13.266 14.023 21.062 1 94.94 10 ARG B CA 1
ATOM 2649 C C . ARG B 1 10 ? -13.312 15.375 20.359 1 94.94 10 ARG B C 1
ATOM 2651 O O . ARG B 1 10 ? -14.297 16.109 20.469 1 94.94 10 ARG B O 1
ATOM 2658 N N . LEU B 1 11 ? -12.297 15.688 19.688 1 97.69 11 LEU B N 1
ATOM 2659 C CA . LEU B 1 11 ? -12.234 16.922 18.906 1 97.69 11 LEU B CA 1
ATOM 2660 C C . LEU B 1 11 ? -13.367 16.969 17.891 1 97.69 11 LEU B C 1
ATOM 2662 O O . LEU B 1 11 ? -13.812 15.93 17.391 1 97.69 11 LEU B O 1
ATOM 2666 N N . THR B 1 12 ? -13.828 18.141 17.609 1 97.44 12 THR B N 1
ATOM 2667 C CA . THR B 1 12 ? -14.781 18.422 16.547 1 97.44 12 THR B CA 1
ATOM 2668 C C . THR B 1 12 ? -14.172 19.375 15.516 1 97.44 12 THR B C 1
ATOM 2670 O O . THR B 1 12 ? -13.055 19.859 15.695 1 97.44 12 THR B O 1
ATOM 2673 N N . ALA B 1 13 ? -14.875 19.594 14.438 1 97.69 13 ALA B N 1
ATOM 2674 C CA . ALA B 1 13 ? -14.406 20.5 13.406 1 97.69 13 ALA B CA 1
ATOM 2675 C C . ALA B 1 13 ? -14.141 21.891 13.984 1 97.69 13 ALA B C 1
ATOM 2677 O O . ALA B 1 13 ? -13.234 22.594 13.523 1 97.69 13 ALA B O 1
ATOM 2678 N N . GLU B 1 14 ? -14.828 22.297 15.047 1 96.5 14 GLU B N 1
ATOM 2679 C CA . GLU B 1 14 ? -14.695 23.609 15.664 1 96.5 14 GLU B CA 1
ATOM 2680 C C . GLU B 1 14 ? -13.359 23.75 16.391 1 96.5 14 GLU B C 1
ATOM 2682 O O . GLU B 1 14 ? -12.867 24.859 16.594 1 96.5 14 GLU B O 1
ATOM 2687 N N . ASP B 1 15 ? -12.781 22.641 16.688 1 97.44 15 ASP B N 1
ATOM 2688 C CA . ASP B 1 15 ? -11.516 22.641 17.406 1 97.44 15 ASP B CA 1
ATOM 2689 C C . ASP 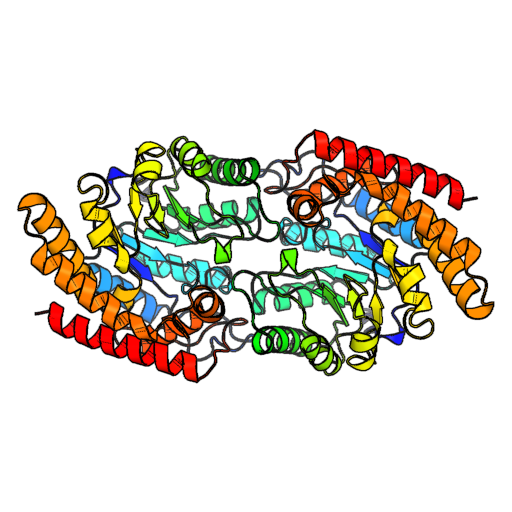B 1 15 ? -10.336 22.781 16.453 1 97.44 15 ASP B C 1
ATOM 2691 O O . ASP B 1 15 ? -9.203 22.984 16.875 1 97.44 15 ASP B O 1
ATOM 2695 N N . ILE B 1 16 ? -10.578 22.672 15.133 1 98.31 16 ILE B N 1
ATOM 2696 C CA . ILE B 1 16 ? -9.539 22.719 14.117 1 98.31 16 ILE B CA 1
ATOM 2697 C C . ILE B 1 16 ? -9.375 24.156 13.617 1 98.31 16 ILE B C 1
ATOM 2699 O O . ILE B 1 16 ? -10.148 24.609 12.781 1 98.31 16 ILE B O 1
ATOM 2703 N N . ASN B 1 17 ? -8.367 24.859 14.141 1 97.56 17 ASN B N 1
ATOM 2704 C CA . ASN B 1 17 ? -8.133 26.25 13.773 1 97.56 17 ASN B CA 1
ATOM 2705 C C . ASN B 1 17 ? -6.645 26.547 13.633 1 97.56 17 ASN B C 1
ATOM 2707 O O . ASN B 1 17 ? -5.809 25.875 14.234 1 97.56 17 ASN B O 1
ATOM 2711 N N . GLY B 1 18 ? -6.32 27.484 12.812 1 98.62 18 GLY B N 1
ATOM 2712 C CA . GLY B 1 18 ? -4.98 28.047 12.758 1 98.62 18 GLY B CA 1
ATOM 2713 C C . GLY B 1 18 ? -4.016 27.219 11.945 1 98.62 18 GLY B C 1
ATOM 2714 O O . GLY B 1 18 ? -4.371 26.703 10.883 1 98.62 18 GLY B O 1
ATOM 2715 N N . ALA B 1 19 ? -2.77 27.234 12.359 1 98.88 19 ALA B N 1
ATOM 2716 C CA . ALA B 1 19 ? -1.679 26.609 11.625 1 98.88 19 ALA B CA 1
ATOM 2717 C C . ALA B 1 19 ? -1.412 25.188 12.133 1 98.88 19 ALA B C 1
ATOM 2719 O O . ALA B 1 19 ? -0.994 25.016 13.281 1 98.88 19 ALA B O 1
ATOM 2720 N N . TRP B 1 20 ? -1.646 24.234 11.328 1 98.88 20 TRP B N 1
ATOM 2721 C CA . TRP B 1 20 ? -1.322 22.828 11.602 1 98.88 20 TRP B CA 1
ATOM 2722 C C . TRP B 1 20 ? -0.061 22.406 10.852 1 98.88 20 TRP B C 1
ATOM 2724 O O . TRP B 1 20 ? 0.035 22.578 9.633 1 98.88 20 TRP B O 1
ATOM 2734 N N . THR B 1 21 ? 0.883 21.953 11.602 1 98.81 21 THR B N 1
ATOM 2735 C CA . THR B 1 21 ? 2.127 21.531 10.969 1 98.81 21 THR B CA 1
ATOM 2736 C C . THR B 1 21 ? 2.154 20.016 10.789 1 98.81 21 THR B C 1
ATOM 2738 O O . THR B 1 21 ? 1.491 19.297 11.531 1 98.81 21 THR B O 1
ATOM 2741 N N . ILE B 1 22 ? 2.824 19.531 9.812 1 98.75 22 ILE B N 1
ATOM 2742 C CA . ILE B 1 22 ? 3.068 18.109 9.633 1 98.75 22 ILE B CA 1
ATOM 2743 C C . ILE B 1 22 ? 4.562 17.812 9.758 1 98.75 22 ILE B C 1
ATOM 2745 O O . ILE B 1 22 ? 5.375 18.422 9.055 1 98.75 22 ILE B O 1
ATOM 2749 N N . MET B 1 23 ? 4.867 16.906 10.602 1 98.75 23 MET B N 1
ATOM 2750 C CA . MET B 1 23 ? 6.258 16.656 10.969 1 98.75 23 MET B CA 1
ATOM 2751 C C . MET B 1 23 ? 6.832 15.484 10.18 1 98.75 23 MET B C 1
ATOM 2753 O O . MET B 1 23 ? 6.121 14.523 9.875 1 98.75 23 MET B O 1
ATOM 2757 N N . PRO B 1 24 ? 8.172 15.586 9.844 1 98.81 24 PRO B N 1
ATOM 2758 C CA . PRO B 1 24 ? 8.875 14.352 9.5 1 98.81 24 PRO B CA 1
ATOM 2759 C C . PRO B 1 24 ? 9.047 13.422 10.703 1 98.81 24 PRO B C 1
ATOM 2761 O O . PRO B 1 24 ? 8.648 13.766 11.82 1 98.81 24 PRO B O 1
ATOM 2764 N N . THR B 1 25 ? 9.508 12.305 10.492 1 98.94 25 THR B N 1
ATOM 2765 C CA . THR B 1 25 ? 10.039 11.461 11.555 1 98.94 25 THR B CA 1
ATOM 2766 C C . THR B 1 25 ? 11.57 11.477 11.547 1 98.94 25 THR B C 1
ATOM 2768 O O . THR B 1 25 ? 12.195 10.789 10.742 1 98.94 25 THR B O 1
ATOM 2771 N N . PRO B 1 26 ? 12.094 12.266 12.453 1 98.94 26 PRO B N 1
ATOM 2772 C CA . PRO B 1 26 ? 13.555 12.391 12.461 1 98.94 26 PRO B CA 1
ATOM 2773 C C . PRO B 1 26 ? 14.258 11.039 12.578 1 98.94 26 PRO B C 1
ATOM 2775 O O . PRO B 1 26 ? 13.805 10.164 13.32 1 98.94 26 PRO B O 1
ATOM 2778 N N . SER B 1 27 ? 15.344 10.945 11.859 1 98.88 27 SER B N 1
ATOM 2779 C CA . SER B 1 27 ? 15.992 9.648 11.75 1 98.88 27 SER B CA 1
ATOM 2780 C C . SER B 1 27 ? 17.375 9.656 12.398 1 98.88 27 SER B C 1
ATOM 2782 O O . SER B 1 27 ? 18.047 10.688 12.414 1 98.88 27 SER B O 1
ATOM 2784 N N . THR B 1 28 ? 17.781 8.5 12.875 1 98.81 28 THR B N 1
ATOM 2785 C CA . THR B 1 28 ? 19.188 8.305 13.219 1 98.81 28 THR B CA 1
ATOM 2786 C C . THR B 1 28 ? 20.047 8.234 11.961 1 98.81 28 THR B C 1
ATOM 2788 O O . THR B 1 28 ? 19.531 8.023 10.859 1 98.81 28 THR B O 1
ATOM 2791 N N . PRO B 1 29 ? 21.359 8.43 12.141 1 98.5 29 PRO B N 1
ATOM 2792 C CA . PRO B 1 29 ? 22.219 8.531 10.961 1 98.5 29 PRO B CA 1
ATOM 2793 C C . PRO B 1 29 ? 22.266 7.242 10.148 1 98.5 29 PRO B C 1
ATOM 2795 O O . PRO B 1 29 ? 22.562 7.27 8.953 1 98.5 29 PRO B O 1
ATOM 2798 N N . ASP B 1 30 ? 21.891 6.094 10.703 1 98.62 30 ASP B N 1
ATOM 2799 C CA . ASP B 1 30 ? 22.016 4.801 10.031 1 98.62 30 ASP B CA 1
ATOM 2800 C C . ASP B 1 30 ? 20.672 4.324 9.5 1 98.62 30 ASP B C 1
ATOM 2802 O O . ASP B 1 30 ? 20.531 3.168 9.109 1 98.62 30 ASP B O 1
ATOM 2806 N N . ALA B 1 31 ? 19.734 5.215 9.453 1 98.81 31 ALA B N 1
ATOM 2807 C CA . ALA B 1 31 ? 18.344 4.84 9.219 1 98.81 31 ALA B CA 1
ATOM 2808 C C . ALA B 1 31 ? 18.141 4.301 7.809 1 98.81 31 ALA B C 1
ATOM 2810 O O . ALA B 1 31 ? 17.156 3.621 7.527 1 98.81 31 ALA B O 1
ATOM 2811 N N . SER B 1 32 ? 19.078 4.551 6.902 1 98.69 32 SER B N 1
ATOM 2812 C CA . SER B 1 32 ? 18.922 4.094 5.527 1 98.69 32 SER B CA 1
ATOM 2813 C C . SER B 1 32 ? 19.375 2.645 5.371 1 98.69 32 SER B C 1
ATOM 2815 O O . SER B 1 32 ? 19.172 2.033 4.32 1 98.69 32 SER B O 1
ATOM 2817 N N . ASP B 1 33 ? 20.031 2.09 6.43 1 98.62 33 ASP B N 1
ATOM 2818 C CA . ASP B 1 33 ? 20.422 0.681 6.453 1 98.62 33 ASP B CA 1
ATOM 2819 C C . ASP B 1 33 ? 19.25 -0.198 6.906 1 98.62 33 ASP B C 1
ATOM 2821 O O . ASP B 1 33 ? 18.75 -0.044 8.023 1 98.62 33 ASP B O 1
ATOM 2825 N N . TRP B 1 34 ? 18.922 -1.188 6.027 1 98.25 34 TRP B N 1
ATOM 2826 C CA . TRP B 1 34 ? 17.781 -2.035 6.363 1 98.25 34 TRP B CA 1
ATOM 2827 C C . TRP B 1 34 ? 18.078 -2.877 7.602 1 98.25 34 TRP B C 1
ATOM 2829 O O . TRP B 1 34 ? 17.156 -3.457 8.195 1 98.25 34 TRP B O 1
ATOM 2839 N N . ARG B 1 35 ? 19.344 -2.945 8.055 1 98.5 35 ARG B N 1
ATOM 2840 C CA . ARG B 1 35 ? 19.734 -3.717 9.234 1 98.5 35 ARG B CA 1
ATOM 2841 C C . ARG B 1 35 ? 19.5 -2.914 10.516 1 98.5 35 ARG B C 1
ATOM 2843 O O . ARG B 1 35 ? 19.484 -3.475 11.609 1 98.5 35 ARG B O 1
ATOM 2850 N N . SER B 1 36 ? 19.297 -1.625 10.375 1 98.38 36 SER B N 1
ATOM 2851 C CA . SER B 1 36 ? 19.203 -0.758 11.547 1 98.38 36 SER B CA 1
ATOM 2852 C C . SER B 1 36 ? 17.844 -0.903 12.227 1 98.38 36 SER B C 1
ATOM 2854 O O . SER B 1 36 ? 16.828 -1.12 11.562 1 98.38 36 SER B O 1
ATOM 2856 N N . THR B 1 37 ? 17.766 -0.848 13.516 1 97.88 37 THR B N 1
ATOM 2857 C CA . THR B 1 37 ? 16.562 -0.842 14.344 1 97.88 37 THR B CA 1
ATOM 2858 C C . THR B 1 37 ? 16.516 0.409 15.219 1 97.88 37 THR B C 1
ATOM 2860 O O . THR B 1 37 ? 17.547 1.042 15.461 1 97.88 37 THR B O 1
ATOM 2863 N N . ASN B 1 38 ? 15.305 0.768 15.641 1 98.5 38 ASN B N 1
ATOM 2864 C CA . ASN B 1 38 ? 15.141 1.961 16.469 1 98.5 38 ASN B CA 1
ATOM 2865 C C . ASN B 1 38 ? 15.766 3.188 15.805 1 98.5 38 ASN B C 1
ATOM 2867 O O . ASN B 1 38 ? 16.578 3.883 16.422 1 98.5 38 ASN B O 1
ATOM 2871 N N . THR B 1 39 ? 15.305 3.438 14.633 1 98.88 39 THR B N 1
ATOM 2872 C CA . THR B 1 39 ? 15.984 4.406 13.773 1 98.88 39 THR B CA 1
ATOM 2873 C C . THR B 1 39 ? 15.375 5.793 13.945 1 98.88 39 THR B C 1
ATOM 2875 O O . THR B 1 39 ? 15.672 6.707 13.172 1 98.88 39 THR B O 1
ATOM 2878 N N . VAL B 1 40 ? 14.492 6.02 14.891 1 98.94 40 VAL B N 1
ATOM 2879 C CA . VAL B 1 40 ? 13.883 7.328 15.125 1 98.94 40 VAL B CA 1
ATOM 2880 C C . VAL B 1 40 ? 14.758 8.141 16.078 1 98.94 40 VAL B C 1
ATOM 2882 O O . VAL B 1 40 ? 15.156 7.648 17.141 1 98.94 40 VAL B O 1
ATOM 2885 N N . ASP B 1 41 ? 15.094 9.32 15.711 1 98.94 41 ASP B N 1
ATOM 2886 C CA . ASP B 1 41 ? 15.742 10.266 16.609 1 98.94 41 ASP B CA 1
ATOM 2887 C C . ASP B 1 41 ? 14.727 10.906 17.562 1 98.94 41 ASP B C 1
ATOM 2889 O O . ASP B 1 41 ? 14.172 11.969 17.25 1 98.94 41 ASP B O 1
ATOM 2893 N N . LEU B 1 42 ? 14.578 10.305 18.719 1 98.94 42 LEU B N 1
ATOM 2894 C CA . LEU B 1 42 ? 13.531 10.711 19.656 1 98.94 42 LEU B CA 1
ATOM 2895 C C . LEU B 1 42 ? 13.859 12.055 20.281 1 98.94 42 LEU B C 1
ATOM 2897 O O . LEU B 1 42 ? 12.961 12.852 20.562 1 98.94 42 LEU B O 1
ATOM 2901 N N . ASP B 1 43 ? 15.125 12.344 20.516 1 98.94 43 ASP B N 1
ATOM 2902 C CA . ASP B 1 43 ? 15.523 13.633 21.062 1 98.94 43 ASP B CA 1
ATOM 2903 C C . ASP B 1 43 ? 15.172 14.773 20.109 1 98.94 43 ASP B C 1
ATOM 2905 O O . ASP B 1 43 ? 14.633 15.797 20.516 1 98.94 43 ASP B O 1
ATOM 2909 N N . GLU B 1 44 ? 15.516 14.57 18.906 1 98.94 44 GLU B N 1
ATOM 2910 C CA . GLU B 1 44 ? 15.172 15.57 17.891 1 98.94 44 GLU B CA 1
ATOM 2911 C C . GLU B 1 44 ? 13.664 15.727 17.75 1 98.94 44 GLU B C 1
ATOM 2913 O O . GLU B 1 44 ? 13.164 16.828 17.547 1 98.94 44 GLU B O 1
ATOM 2918 N N . THR B 1 45 ? 12.969 14.609 17.859 1 98.94 45 THR B N 1
ATOM 2919 C CA . THR B 1 45 ? 11.508 14.648 17.828 1 98.94 45 THR B CA 1
ATOM 2920 C C . THR B 1 45 ? 10.969 15.562 18.922 1 98.94 45 THR B C 1
ATOM 2922 O O . THR B 1 45 ? 10.148 16.438 18.656 1 98.94 45 THR B O 1
ATOM 2925 N N . ALA B 1 46 ? 11.422 15.367 20.078 1 98.94 46 ALA B N 1
ATOM 2926 C CA . ALA B 1 46 ? 10.977 16.172 21.219 1 98.94 46 ALA B CA 1
ATOM 2927 C C . ALA B 1 46 ? 11.32 17.641 21.016 1 98.94 46 ALA B C 1
ATOM 2929 O O . ALA B 1 46 ? 10.508 18.531 21.312 1 98.94 46 ALA B O 1
ATOM 2930 N N . ARG B 1 47 ? 12.484 17.891 20.562 1 98.94 47 ARG B N 1
ATOM 2931 C CA . ARG B 1 47 ? 12.922 19.266 20.344 1 98.94 47 ARG B CA 1
ATOM 2932 C C . ARG B 1 47 ? 12.023 19.984 19.344 1 98.94 47 ARG B C 1
ATOM 2934 O O . ARG B 1 47 ? 11.617 21.125 19.578 1 98.94 47 ARG B O 1
ATOM 2941 N N . ILE B 1 48 ? 11.742 19.344 18.219 1 98.94 48 ILE B N 1
ATOM 2942 C CA . ILE B 1 48 ? 10.898 19.922 17.188 1 98.94 48 ILE B CA 1
ATOM 2943 C C . ILE B 1 48 ? 9.531 20.281 17.75 1 98.94 48 ILE B C 1
ATOM 2945 O O . ILE B 1 48 ? 9.031 21.391 17.547 1 98.94 48 ILE B O 1
ATOM 2949 N N . VAL B 1 49 ? 8.961 19.328 18.469 1 98.94 49 VAL B N 1
ATOM 2950 C CA . VAL B 1 49 ? 7.621 19.5 19.016 1 98.94 49 VAL B CA 1
ATOM 2951 C C . VAL B 1 49 ? 7.605 20.688 19.969 1 98.94 49 VAL B C 1
ATOM 2953 O O . VAL B 1 49 ? 6.734 21.562 19.875 1 98.94 49 VAL B O 1
ATOM 2956 N N . GLU B 1 50 ? 8.555 20.75 20.828 1 98.88 50 GLU B N 1
ATOM 2957 C CA . GLU B 1 50 ? 8.633 21.859 21.781 1 98.88 50 GLU B CA 1
ATOM 2958 C C . GLU B 1 50 ? 8.766 23.203 21.078 1 98.88 50 GLU B C 1
ATOM 2960 O O . GLU B 1 50 ? 8.102 24.172 21.438 1 98.88 50 GLU B O 1
ATOM 2965 N N . GLU B 1 51 ? 9.586 23.234 20.109 1 98.75 51 GLU B N 1
ATOM 2966 C CA . GLU B 1 51 ? 9.836 24.484 19.391 1 98.75 51 GLU B CA 1
ATOM 2967 C C . GLU B 1 51 ? 8.617 24.906 18.578 1 98.75 51 GLU B C 1
ATOM 2969 O O . GLU B 1 51 ? 8.352 26.094 18.406 1 98.75 51 GLU B O 1
ATOM 2974 N N . LEU B 1 52 ? 7.918 23.922 17.984 1 98.88 52 LEU B N 1
ATOM 2975 C CA . LEU B 1 52 ? 6.691 24.234 17.266 1 98.88 52 LEU B CA 1
ATOM 2976 C C . LEU B 1 52 ? 5.648 24.844 18.188 1 98.88 52 LEU B C 1
ATOM 2978 O O . LEU B 1 52 ? 5.004 25.844 17.828 1 98.88 52 LEU B O 1
ATOM 2982 N N . ILE B 1 53 ? 5.508 24.266 19.344 1 98.81 53 ILE B N 1
ATOM 2983 C CA . ILE B 1 53 ? 4.539 24.781 20.312 1 98.81 53 ILE B CA 1
ATOM 2984 C C . ILE B 1 53 ? 4.941 26.172 20.766 1 98.81 53 ILE B C 1
ATOM 2986 O O . ILE B 1 53 ? 4.102 27.078 20.844 1 98.81 53 ILE B O 1
ATOM 2990 N N . ALA B 1 54 ? 6.195 26.359 21 1 98.5 54 ALA B N 1
ATOM 2991 C CA . ALA B 1 54 ? 6.699 27.672 21.391 1 98.5 54 ALA B CA 1
ATOM 2992 C C . ALA B 1 54 ? 6.43 28.703 20.297 1 98.5 54 ALA B C 1
ATOM 2994 O O . ALA B 1 54 ? 6.176 29.875 20.594 1 98.5 54 ALA B O 1
ATOM 2995 N N . ALA B 1 55 ? 6.48 28.297 19.062 1 98.38 55 ALA B N 1
ATOM 2996 C CA . ALA B 1 55 ? 6.273 29.188 17.922 1 98.38 55 ALA B CA 1
ATOM 2997 C C . ALA B 1 55 ? 4.801 29.547 17.766 1 98.38 55 ALA B C 1
ATOM 2999 O O . ALA B 1 55 ? 4.457 30.5 17.062 1 98.38 55 ALA B O 1
ATOM 3000 N N . GLY B 1 56 ? 3.932 28.75 18.375 1 98.5 56 GLY B N 1
ATOM 3001 C CA . GLY B 1 56 ? 2.521 29.109 18.391 1 98.5 56 GLY B CA 1
ATOM 3002 C C . GLY B 1 56 ? 1.698 28.328 17.391 1 98.5 56 GLY B C 1
ATOM 3003 O O . GLY B 1 56 ? 0.632 28.766 16.969 1 98.5 56 GLY B O 1
ATOM 3004 N N . VAL B 1 57 ? 2.17 27.172 16.984 1 98.69 57 VAL B N 1
ATOM 3005 C CA . VAL B 1 57 ? 1.368 26.328 16.094 1 98.69 57 VAL B CA 1
ATOM 3006 C C . VAL B 1 57 ? 0.103 25.875 16.812 1 98.69 57 VAL B C 1
ATOM 3008 O O . VAL B 1 57 ? 0.066 25.828 18.047 1 98.69 57 VAL B O 1
ATOM 3011 N N . ASN B 1 58 ? -0.933 25.578 16.031 1 98.81 58 ASN B N 1
ATOM 3012 C CA . ASN B 1 58 ? -2.234 25.297 16.625 1 98.81 58 ASN B CA 1
ATOM 3013 C C . ASN B 1 58 ? -2.512 23.797 16.656 1 98.81 58 ASN B C 1
ATOM 3015 O O . ASN B 1 58 ? -3.418 23.344 17.359 1 98.81 58 ASN B O 1
ATOM 3019 N N . GLY B 1 59 ? -1.82 22.969 15.953 1 98.81 59 GLY B N 1
ATOM 3020 C CA . GLY B 1 59 ? -1.96 21.531 15.898 1 98.81 59 GLY B CA 1
ATOM 3021 C C . GLY B 1 59 ? -0.809 20.844 15.188 1 98.81 59 GLY B C 1
ATOM 3022 O O . GLY B 1 59 ? -0.057 21.484 14.453 1 98.81 59 GLY B O 1
ATOM 3023 N N . ILE B 1 60 ? -0.654 19.594 15.445 1 98.94 60 ILE B N 1
ATOM 3024 C CA . ILE B 1 60 ? 0.454 18.828 14.875 1 98.94 60 ILE B CA 1
ATOM 3025 C C . ILE B 1 60 ? -0.075 17.562 14.219 1 98.94 60 ILE B C 1
ATOM 3027 O O . ILE B 1 60 ? -0.883 16.844 14.812 1 98.94 60 ILE B O 1
ATOM 3031 N N . LEU B 1 61 ? 0.253 17.359 12.992 1 98.88 61 LEU B N 1
ATOM 3032 C CA . LEU B 1 61 ? 0.087 16.109 12.25 1 98.88 61 LEU B CA 1
ATOM 3033 C C . LEU B 1 61 ? 1.42 15.391 12.102 1 98.88 61 LEU B C 1
ATOM 3035 O O . LEU B 1 61 ? 2.473 16.031 12.023 1 98.88 61 LEU B O 1
ATOM 3039 N N . SER B 1 62 ? 1.39 14.109 12.078 1 98.88 62 SER B N 1
ATOM 3040 C CA . SER B 1 62 ? 2.602 13.336 11.82 1 98.88 62 SER B CA 1
ATOM 3041 C C . SER B 1 62 ? 2.281 12.031 11.094 1 98.88 62 SER B C 1
ATOM 3043 O O . SER B 1 62 ? 1.112 11.688 10.906 1 98.88 62 SER B O 1
ATOM 3045 N N . MET B 1 63 ? 3.32 11.414 10.625 1 98.75 63 MET B N 1
ATOM 3046 C CA . MET B 1 63 ? 3.266 10.086 10.016 1 98.75 63 MET B CA 1
ATOM 3047 C C . MET B 1 63 ? 2.365 10.094 8.781 1 98.75 63 MET B C 1
ATOM 3049 O O . MET B 1 63 ? 1.447 9.273 8.68 1 98.75 63 MET B O 1
ATOM 3053 N N . GLY B 1 64 ? 2.52 11.133 7.938 1 98 64 GLY B N 1
ATOM 3054 C CA . GLY B 1 64 ? 2.074 11.117 6.551 1 98 64 GLY B CA 1
ATOM 3055 C C . GLY B 1 64 ? 3.064 10.445 5.617 1 98 64 GLY B C 1
ATOM 3056 O O . GLY B 1 64 ? 3.711 9.461 5.988 1 98 64 GLY B O 1
ATOM 3057 N N . THR B 1 65 ? 3.217 10.992 4.449 1 97.88 65 THR B N 1
ATOM 3058 C CA . THR B 1 65 ? 4.145 10.406 3.49 1 97.88 65 THR B CA 1
ATOM 3059 C C . THR B 1 65 ? 5.59 10.703 3.885 1 97.88 65 THR B C 1
ATOM 3061 O O . THR B 1 65 ? 6.355 9.781 4.195 1 97.88 65 THR B O 1
ATOM 3064 N N . PHE B 1 66 ? 5.984 11.984 4.012 1 98 66 PHE B N 1
ATOM 3065 C CA . PHE B 1 66 ? 7.371 12.25 4.383 1 98 66 PHE B CA 1
ATOM 3066 C C . PHE B 1 66 ? 7.586 12.008 5.871 1 98 66 PHE B C 1
ATOM 3068 O O . PHE B 1 66 ? 8.727 11.953 6.34 1 98 66 PHE B O 1
ATOM 3075 N N . GLY B 1 67 ? 6.469 11.883 6.641 1 98.69 67 GLY B N 1
ATOM 3076 C CA . GLY B 1 67 ? 6.555 11.391 8.008 1 98.69 67 GLY B CA 1
ATOM 3077 C C . GLY B 1 67 ? 6.812 9.898 8.094 1 98.69 67 GLY B C 1
ATOM 3078 O O . GLY B 1 67 ? 6.949 9.344 9.188 1 98.69 67 GLY B O 1
ATOM 3079 N N . GLU B 1 68 ? 6.812 9.242 6.945 1 98.81 68 GLU B N 1
ATOM 3080 C CA . GLU B 1 68 ? 7.305 7.879 6.758 1 98.81 68 GLU B CA 1
ATOM 3081 C C . GLU B 1 68 ? 6.434 6.871 7.504 1 98.81 68 GLU B C 1
ATOM 3083 O O . GLU B 1 68 ? 6.941 5.906 8.07 1 98.81 68 GLU B O 1
ATOM 3088 N N . CYS B 1 69 ? 5.133 7.145 7.484 1 98.75 69 CYS B N 1
ATOM 3089 C CA . CYS B 1 69 ? 4.188 6.184 8.039 1 98.75 69 CYS B CA 1
ATOM 3090 C C . CYS B 1 69 ? 4.418 4.797 7.457 1 98.75 69 CYS B C 1
ATOM 3092 O O . CYS B 1 69 ? 4.375 3.799 8.18 1 98.75 69 CYS B O 1
ATOM 3094 N N . ALA B 1 70 ? 4.762 4.672 6.246 1 98.44 70 ALA B N 1
ATOM 3095 C CA . ALA B 1 70 ? 4.859 3.418 5.5 1 98.44 70 ALA B CA 1
ATOM 3096 C C . ALA B 1 70 ? 6.141 2.67 5.852 1 98.44 70 ALA B C 1
ATOM 3098 O O . ALA B 1 70 ? 6.207 1.444 5.727 1 98.44 70 ALA B O 1
ATOM 3099 N N . THR B 1 71 ? 7.184 3.398 6.316 1 98.69 71 THR B N 1
ATOM 3100 C CA . THR B 1 71 ? 8.484 2.742 6.395 1 98.69 71 THR B CA 1
ATOM 3101 C C . THR B 1 71 ? 8.891 2.518 7.848 1 98.69 71 THR B C 1
ATOM 3103 O O . THR B 1 71 ? 9.859 1.811 8.125 1 98.69 71 THR B O 1
ATOM 3106 N N . LEU B 1 72 ? 8.156 3.072 8.75 1 98.81 72 LEU B N 1
ATOM 3107 C CA . LEU B 1 72 ? 8.422 2.842 10.164 1 98.81 72 LEU B CA 1
ATOM 3108 C C . LEU B 1 72 ? 7.922 1.467 10.594 1 98.81 72 LEU B C 1
ATOM 3110 O O . LEU B 1 72 ? 6.863 1.021 10.156 1 98.81 72 LEU B O 1
ATOM 3114 N N . THR B 1 73 ? 8.719 0.807 11.469 1 98.06 73 THR B N 1
ATOM 3115 C CA . THR B 1 73 ? 8.211 -0.384 12.141 1 98.06 73 THR B CA 1
ATOM 3116 C C . THR B 1 73 ? 7.211 -0.006 13.234 1 98.06 73 THR B C 1
ATOM 3118 O O . THR B 1 73 ? 7.121 1.16 13.617 1 98.06 73 THR B O 1
ATOM 3121 N N . TRP B 1 74 ? 6.477 -0.973 13.633 1 97.69 74 TRP B N 1
ATOM 3122 C CA . TRP B 1 74 ? 5.473 -0.693 14.656 1 97.69 74 TRP B CA 1
ATOM 3123 C C . TRP B 1 74 ? 6.121 -0.132 15.914 1 97.69 74 TRP B C 1
ATOM 3125 O O . TRP B 1 74 ? 5.621 0.831 16.5 1 97.69 74 TRP B O 1
ATOM 3135 N N . GLU B 1 75 ? 7.211 -0.726 16.328 1 98.25 75 GLU B N 1
ATOM 3136 C CA . GLU B 1 75 ? 7.91 -0.263 17.531 1 98.25 75 GLU B CA 1
ATOM 3137 C C . GLU B 1 75 ? 8.383 1.18 17.375 1 98.25 75 GLU B C 1
ATOM 3139 O O . GLU B 1 75 ? 8.273 1.979 18.297 1 98.25 75 GLU B O 1
ATOM 3144 N N . GLU B 1 76 ? 8.844 1.476 16.25 1 98.88 76 GLU B N 1
ATOM 3145 C CA . GLU B 1 76 ? 9.305 2.832 15.961 1 98.88 76 GLU B CA 1
ATOM 3146 C C . GLU B 1 76 ? 8.141 3.82 15.969 1 98.88 76 GLU B C 1
ATOM 3148 O O . GLU B 1 76 ? 8.266 4.934 16.484 1 98.88 76 GLU B O 1
ATOM 3153 N N . LYS B 1 77 ? 6.969 3.418 15.367 1 98.81 77 LYS B N 1
ATOM 3154 C CA . LYS B 1 77 ? 5.773 4.258 15.391 1 98.81 77 LYS B CA 1
ATOM 3155 C C . LYS B 1 77 ? 5.352 4.57 16.828 1 98.81 77 LYS B C 1
ATOM 3157 O O . LYS B 1 77 ? 5.062 5.723 17.156 1 98.81 77 LYS B O 1
ATOM 3162 N N . ARG B 1 78 ? 5.328 3.52 17.609 1 98.69 78 ARG B N 1
ATOM 3163 C CA . ARG B 1 78 ? 4.887 3.648 19 1 98.69 78 ARG B CA 1
ATOM 3164 C C . ARG B 1 78 ? 5.801 4.586 19.781 1 98.69 78 ARG B C 1
ATOM 3166 O O . ARG B 1 78 ? 5.324 5.465 20.5 1 98.69 78 ARG B O 1
ATOM 3173 N N . ASP B 1 79 ? 7.098 4.391 19.656 1 98.88 79 ASP B N 1
ATOM 3174 C CA . ASP B 1 79 ? 8.062 5.23 20.359 1 98.88 79 ASP B CA 1
ATOM 3175 C C . ASP B 1 79 ? 7.957 6.684 19.906 1 98.88 79 ASP B C 1
ATOM 3177 O O . ASP B 1 79 ? 8.031 7.602 20.734 1 98.88 79 ASP B O 1
ATOM 3181 N N . TYR B 1 80 ? 7.84 6.863 18.656 1 98.94 80 TYR B N 1
ATOM 3182 C CA . TYR B 1 80 ? 7.711 8.203 18.094 1 98.94 80 TYR B CA 1
ATOM 3183 C C . TYR B 1 80 ? 6.488 8.914 18.656 1 98.94 80 TYR B C 1
ATOM 3185 O O . TYR B 1 80 ? 6.59 10.039 19.141 1 98.94 80 TYR B O 1
ATOM 3193 N N . VAL B 1 81 ? 5.324 8.258 18.578 1 98.94 81 VAL B N 1
ATOM 3194 C CA . VAL B 1 81 ? 4.07 8.859 19.016 1 98.94 81 VAL B CA 1
ATOM 3195 C C . VAL B 1 81 ? 4.109 9.117 20.516 1 98.94 81 VAL B C 1
ATOM 3197 O O . VAL B 1 81 ? 3.645 10.156 20.984 1 98.94 81 VAL B O 1
ATOM 3200 N N . SER B 1 82 ? 4.652 8.164 21.25 1 98.94 82 SER B N 1
ATOM 3201 C CA . SER B 1 82 ? 4.801 8.352 22.688 1 98.94 82 SER B CA 1
ATOM 3202 C C . SER B 1 82 ? 5.617 9.602 23 1 98.94 82 SER B C 1
ATOM 3204 O O . SER B 1 82 ? 5.258 10.375 23.891 1 98.94 82 SER B O 1
ATOM 3206 N N . THR B 1 83 ? 6.699 9.781 22.281 1 98.94 83 THR B N 1
ATOM 3207 C CA . THR B 1 83 ? 7.562 10.938 22.484 1 98.94 83 THR B CA 1
ATOM 3208 C C . THR B 1 83 ? 6.816 12.227 22.172 1 98.94 83 THR B C 1
ATOM 3210 O O . THR B 1 83 ? 6.914 13.211 22.906 1 98.94 83 THR B O 1
ATOM 3213 N N . VAL B 1 84 ? 6.082 12.234 21.078 1 98.94 84 VAL B N 1
ATOM 3214 C CA . VAL B 1 84 ? 5.332 13.414 20.656 1 98.94 84 VAL B CA 1
ATOM 3215 C C . VAL B 1 84 ? 4.293 13.766 21.719 1 98.94 84 VAL B C 1
ATOM 3217 O O . VAL B 1 84 ? 4.199 14.914 22.156 1 98.94 84 VAL B O 1
ATOM 3220 N N . VAL B 1 85 ? 3.541 12.766 22.172 1 98.88 85 VAL B N 1
ATOM 3221 C CA . VAL B 1 85 ? 2.465 12.953 23.141 1 98.88 85 VAL B CA 1
ATOM 3222 C C . VAL B 1 85 ? 3.041 13.461 24.469 1 98.88 85 VAL B C 1
ATOM 3224 O O . VAL B 1 85 ? 2.512 14.398 25.062 1 98.88 85 VAL B O 1
ATOM 3227 N N . GLU B 1 86 ? 4.117 12.844 24.859 1 98.88 86 GLU B N 1
ATOM 3228 C CA . GLU B 1 86 ? 4.758 13.227 26.109 1 98.88 86 GLU B CA 1
ATOM 3229 C C . GLU B 1 86 ? 5.266 14.664 26.047 1 98.88 86 GLU B C 1
ATOM 3231 O O . GLU B 1 86 ? 5.258 15.367 27.062 1 98.88 86 GLU B O 1
ATOM 3236 N N . THR B 1 87 ? 5.738 15.031 24.922 1 98.94 87 THR B N 1
ATOM 3237 C CA . THR B 1 87 ? 6.273 16.375 24.766 1 98.94 87 THR B CA 1
ATOM 3238 C C . THR B 1 87 ? 5.145 17.406 24.672 1 98.94 87 THR B C 1
ATOM 3240 O O . THR B 1 87 ? 5.238 18.484 25.25 1 98.94 87 THR B O 1
ATOM 3243 N N . ILE B 1 88 ? 4.086 17.109 23.938 1 98.81 88 ILE B N 1
ATOM 3244 C CA . ILE B 1 88 ? 2.961 18.016 23.734 1 98.81 88 ILE B CA 1
ATOM 3245 C C . ILE B 1 88 ? 2.291 18.312 25.078 1 98.81 88 ILE B C 1
ATOM 3247 O O . ILE B 1 88 ? 1.914 19.453 25.359 1 98.81 88 ILE B O 1
ATOM 3251 N N . ARG B 1 89 ? 2.068 17.25 25.891 1 97.94 89 ARG B N 1
ATOM 3252 C CA . ARG B 1 89 ? 1.431 17.328 27.203 1 97.94 89 ARG B CA 1
ATOM 3253 C C . ARG B 1 89 ? 0.08 18.031 27.109 1 97.94 89 ARG B C 1
ATOM 3255 O O . ARG B 1 89 ? -0.213 18.938 27.891 1 97.94 89 ARG B O 1
ATOM 3262 N N . GLY B 1 90 ? -0.612 17.828 26.062 1 97.44 90 GLY B N 1
ATOM 3263 C CA . GLY B 1 90 ? -1.986 18.281 25.938 1 97.44 90 GLY B CA 1
ATOM 3264 C C . GLY B 1 90 ? -2.094 19.734 25.531 1 97.44 90 GLY B C 1
ATOM 3265 O O . GLY B 1 90 ? -3.193 20.297 25.484 1 97.44 90 GLY B O 1
ATOM 3266 N N . ARG B 1 91 ? -1.034 20.406 25.141 1 98.31 91 ARG B N 1
ATOM 3267 C CA . ARG B 1 91 ? -1.029 21.844 24.875 1 98.31 91 ARG B CA 1
ATOM 3268 C C . ARG B 1 91 ? -1.649 22.156 23.516 1 98.31 91 ARG B C 1
ATOM 3270 O O . ARG B 1 91 ? -2.234 23.219 23.328 1 98.31 91 ARG B O 1
ATOM 3277 N N . VAL B 1 92 ? -1.457 21.281 22.547 1 98.56 92 VAL B N 1
ATOM 3278 C CA . VAL B 1 92 ? -2.096 21.406 21.234 1 98.56 92 VAL B CA 1
ATOM 3279 C C . VAL B 1 92 ? -2.607 20.047 20.781 1 98.56 92 VAL B C 1
ATOM 3281 O O . VAL B 1 92 ? -2.115 19 21.234 1 98.56 92 VAL B O 1
ATOM 3284 N N . PRO B 1 93 ? -3.645 20.016 19.891 1 98.69 93 PRO B N 1
ATOM 3285 C CA . PRO B 1 93 ? -4.109 18.734 19.359 1 98.69 93 PRO B CA 1
ATOM 3286 C C . PRO B 1 93 ? -3.064 18.047 18.484 1 98.69 93 PRO B C 1
ATOM 3288 O O . PRO B 1 93 ? -2.275 18.719 17.812 1 98.69 93 PRO B O 1
ATOM 3291 N N . TYR B 1 94 ? -3.135 16.719 18.547 1 98.81 94 TYR B N 1
ATOM 3292 C CA . TYR B 1 94 ? -2.168 15.906 17.812 1 98.81 94 TYR B CA 1
ATOM 3293 C C . TYR B 1 94 ? -2.857 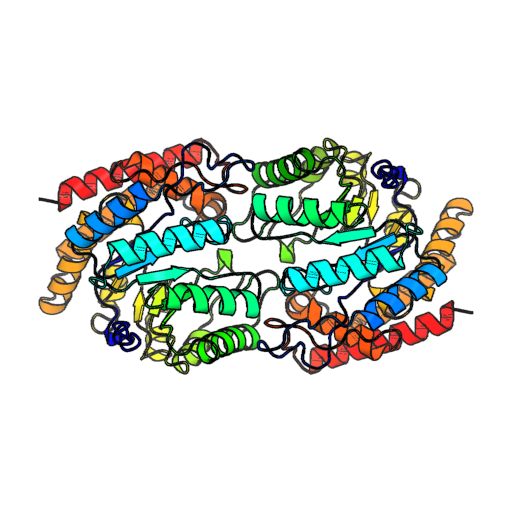14.75 17.109 1 98.81 94 TYR B C 1
ATOM 3295 O O . TYR B 1 94 ? -3.545 13.945 17.734 1 98.81 94 TYR B O 1
ATOM 3303 N N . PHE B 1 95 ? -2.723 14.695 15.719 1 98.88 95 PHE B N 1
ATOM 3304 C CA . PHE B 1 95 ? -3.141 13.562 14.898 1 98.88 95 PHE B CA 1
ATOM 3305 C C . PHE B 1 95 ? -1.931 12.781 14.391 1 98.88 95 PHE B C 1
ATOM 3307 O O . PHE B 1 95 ? -1.05 13.352 13.75 1 98.88 95 PHE B O 1
ATOM 3314 N N . CYS B 1 96 ? -1.861 11.523 14.648 1 98.75 96 CYS B N 1
ATOM 3315 C CA . CYS B 1 96 ? -0.812 10.664 14.109 1 98.75 96 CYS B CA 1
ATOM 3316 C C . CYS B 1 96 ? -1.354 9.773 13 1 98.75 96 CYS B C 1
ATOM 3318 O O . CYS B 1 96 ? -2.545 9.453 12.977 1 98.75 96 CYS B O 1
ATOM 3320 N N . GLY B 1 97 ? -0.501 9.383 12.031 1 98.81 97 GLY B N 1
ATOM 3321 C CA . GLY B 1 97 ? -0.926 8.5 10.961 1 98.81 97 GLY B CA 1
ATOM 3322 C C . GLY B 1 97 ? -0.995 7.043 11.375 1 98.81 97 GLY B C 1
ATOM 3323 O O . GLY B 1 97 ? -0.112 6.551 12.078 1 98.81 97 GLY B O 1
ATOM 3324 N N . THR B 1 98 ? -2.059 6.367 10.922 1 98.88 98 THR B N 1
ATOM 3325 C CA . THR B 1 98 ? -2.188 4.941 11.195 1 98.88 98 THR B CA 1
ATOM 3326 C C . THR B 1 98 ? -2.537 4.172 9.93 1 98.88 98 THR B C 1
ATOM 3328 O O . THR B 1 98 ? -3.01 3.035 9.992 1 98.88 98 THR B O 1
ATOM 3331 N N . THR B 1 99 ? -2.35 4.805 8.773 1 98.88 99 THR B N 1
ATOM 3332 C CA . THR B 1 99 ? -2.674 4.172 7.5 1 98.88 99 THR B CA 1
ATOM 3333 C C . THR B 1 99 ? -1.893 2.871 7.328 1 98.88 99 THR B C 1
ATOM 3335 O O . THR B 1 99 ? -0.692 2.82 7.605 1 98.88 99 THR B O 1
ATOM 3338 N N . ALA B 1 100 ? -2.551 1.853 6.953 1 98.62 100 ALA B N 1
ATOM 3339 C CA . ALA B 1 100 ? -2 0.525 6.695 1 98.62 100 ALA B CA 1
ATOM 3340 C C . ALA B 1 100 ? -2.727 -0.155 5.539 1 98.62 100 ALA B C 1
ATOM 3342 O O . ALA B 1 100 ? -3.412 0.504 4.754 1 98.62 100 ALA B O 1
ATOM 3343 N N . LEU B 1 101 ? -2.531 -1.466 5.395 1 98.62 101 LEU B N 1
ATOM 3344 C CA . LEU B 1 101 ? -2.996 -2.133 4.184 1 98.62 101 LEU B CA 1
ATOM 3345 C C . LEU B 1 101 ? -4.383 -2.732 4.391 1 98.62 101 LEU B C 1
ATOM 3347 O O . LEU B 1 101 ? -5 -3.219 3.441 1 98.62 101 LEU B O 1
ATOM 3351 N N . ASN B 1 102 ? -4.852 -2.75 5.617 1 98.62 102 ASN B N 1
ATOM 3352 C CA . ASN B 1 102 ? -6.18 -3.318 5.832 1 98.62 102 ASN B CA 1
ATOM 3353 C C . ASN B 1 102 ? -6.859 -2.709 7.055 1 98.62 102 ASN B C 1
ATOM 3355 O O . ASN B 1 102 ? -6.207 -2.062 7.875 1 98.62 102 ASN B O 1
ATOM 3359 N N . THR B 1 103 ? -8.18 -2.945 7.176 1 98.88 103 THR B N 1
ATOM 3360 C CA . THR B 1 103 ? -9.031 -2.336 8.195 1 98.88 103 THR B CA 1
ATOM 3361 C C . THR B 1 103 ? -8.594 -2.764 9.594 1 98.88 103 THR B C 1
ATOM 3363 O O . THR B 1 103 ? -8.516 -1.938 10.5 1 98.88 103 THR B O 1
ATOM 3366 N N . ARG B 1 104 ? -8.328 -4.004 9.766 1 98.81 104 ARG B N 1
ATOM 3367 C CA . ARG B 1 104 ? -8.039 -4.543 11.094 1 98.81 104 ARG B CA 1
ATOM 3368 C C . ARG B 1 104 ? -6.73 -3.99 11.641 1 98.81 104 ARG B C 1
ATOM 3370 O O . ARG B 1 104 ? -6.641 -3.652 12.828 1 98.81 104 ARG B O 1
ATOM 3377 N N . GLU B 1 105 ? -5.762 -3.906 10.766 1 98.62 105 GLU B N 1
ATOM 3378 C CA . GLU B 1 105 ? -4.48 -3.342 11.188 1 98.62 105 GLU B CA 1
ATOM 3379 C C . GLU B 1 105 ? -4.609 -1.854 11.5 1 98.62 105 GLU B C 1
ATOM 3381 O O . GLU B 1 105 ? -4.02 -1.365 12.469 1 98.62 105 GLU B O 1
ATOM 3386 N N . VAL B 1 106 ? -5.332 -1.108 10.727 1 98.88 106 VAL B N 1
ATOM 3387 C CA . VAL B 1 106 ? -5.574 0.31 10.969 1 98.88 106 VAL B CA 1
ATOM 3388 C C . VAL B 1 106 ? -6.254 0.491 12.32 1 98.88 106 VAL B C 1
ATOM 3390 O O . VAL B 1 106 ? -5.867 1.359 13.109 1 98.88 106 VAL B O 1
ATOM 3393 N N . ILE B 1 107 ? -7.25 -0.347 12.562 1 98.88 107 ILE B N 1
ATOM 3394 C CA . ILE B 1 107 ? -7.988 -0.263 13.82 1 98.88 107 ILE B CA 1
ATOM 3395 C C . ILE B 1 107 ? -7.051 -0.565 14.984 1 98.88 107 ILE B C 1
ATOM 3397 O O . ILE B 1 107 ? -7.043 0.16 15.984 1 98.88 107 ILE B O 1
ATOM 3401 N N . ARG B 1 108 ? -6.246 -1.621 14.867 1 98.75 108 ARG B N 1
ATOM 3402 C CA . ARG B 1 108 ? -5.312 -1.987 15.922 1 98.75 108 ARG B CA 1
ATOM 3403 C C . ARG B 1 108 ? -4.359 -0.839 16.234 1 98.75 108 ARG B C 1
ATOM 3405 O O . ARG B 1 108 ? -4.191 -0.461 17.391 1 98.75 108 ARG B O 1
ATOM 3412 N N . GLN B 1 109 ? -3.762 -0.261 15.219 1 98.81 109 GLN B N 1
ATOM 3413 C CA . GLN B 1 109 ? -2.824 0.843 15.406 1 98.81 109 GLN B CA 1
ATOM 3414 C C . GLN B 1 109 ? -3.518 2.057 16.016 1 98.81 109 GLN B C 1
ATOM 3416 O O . GLN B 1 109 ? -2.99 2.676 16.938 1 98.81 109 GLN B O 1
ATOM 3421 N N . THR B 1 110 ? -4.656 2.373 15.461 1 98.88 110 THR B N 1
ATOM 3422 C CA . THR B 1 110 ? -5.375 3.559 15.906 1 98.88 110 THR B CA 1
ATOM 3423 C C . THR B 1 110 ? -5.75 3.438 17.375 1 98.88 110 THR B C 1
ATOM 3425 O O . THR B 1 110 ? -5.555 4.379 18.156 1 98.88 110 THR B O 1
ATOM 3428 N N . ARG B 1 111 ? -6.262 2.266 17.781 1 98.69 111 ARG B N 1
ATOM 3429 C CA . ARG B 1 111 ? -6.629 2.037 19.172 1 98.69 111 ARG B CA 1
ATOM 3430 C C . ARG B 1 111 ? -5.434 2.258 20.094 1 98.69 111 ARG B C 1
ATOM 3432 O O . ARG B 1 111 ? -5.539 2.977 21.094 1 98.69 111 ARG B O 1
ATOM 3439 N N . GLU B 1 112 ? -4.375 1.7 19.75 1 98.62 112 GLU B N 1
ATOM 3440 C CA . GLU B 1 112 ? -3.199 1.767 20.625 1 98.62 112 GLU B CA 1
ATOM 3441 C C . GLU B 1 112 ? -2.646 3.188 20.688 1 98.62 112 GLU B C 1
ATOM 3443 O O . GLU B 1 112 ? -2.234 3.646 21.766 1 98.62 112 GLU B O 1
ATOM 3448 N N . LEU B 1 113 ? -2.613 3.877 19.609 1 98.56 113 LEU B N 1
ATOM 3449 C CA . LEU B 1 113 ? -2.016 5.207 19.594 1 98.56 113 LEU B CA 1
ATOM 3450 C C . LEU B 1 113 ? -2.932 6.223 20.266 1 98.56 113 LEU B C 1
ATOM 3452 O O . LEU B 1 113 ? -2.459 7.18 20.875 1 98.56 113 LEU B O 1
ATOM 3456 N N . ILE B 1 114 ? -4.246 5.984 20.188 1 98.56 114 ILE B N 1
ATOM 3457 C CA . ILE B 1 114 ? -5.199 6.797 20.938 1 98.56 114 ILE B CA 1
ATOM 3458 C C . ILE B 1 114 ? -5.02 6.547 22.438 1 98.56 114 ILE B C 1
ATOM 3460 O O . ILE B 1 114 ? -5.051 7.484 23.234 1 98.56 114 ILE B O 1
ATOM 3464 N N . ASP B 1 115 ? -4.738 5.305 22.812 1 98.25 115 ASP B N 1
ATOM 3465 C CA . ASP B 1 115 ? -4.492 4.949 24.203 1 98.25 115 ASP B CA 1
ATOM 3466 C C . ASP B 1 115 ? -3.229 5.629 24.734 1 98.25 115 ASP B C 1
ATOM 3468 O O . ASP B 1 115 ? -3.146 5.973 25.906 1 98.25 115 ASP B O 1
ATOM 3472 N N . ILE B 1 116 ? -2.271 5.816 23.875 1 98.25 116 ILE B N 1
ATOM 3473 C CA . ILE B 1 116 ? -1.023 6.477 24.234 1 98.25 116 ILE B CA 1
ATOM 3474 C C . ILE B 1 116 ? -1.277 7.961 24.484 1 98.25 116 ILE B C 1
ATOM 3476 O O . ILE B 1 116 ? -0.595 8.586 25.297 1 98.25 116 ILE B O 1
ATOM 3480 N N . GLY B 1 117 ? -2.234 8.578 23.703 1 98.31 117 GLY B N 1
ATOM 3481 C CA . GLY B 1 117 ? -2.596 9.945 24.031 1 98.31 117 GLY B CA 1
ATOM 3482 C C . GLY B 1 117 ? -2.838 10.82 22.812 1 98.31 117 GLY B C 1
ATOM 3483 O O . GLY B 1 117 ? -3.15 12.008 22.953 1 98.31 117 GLY B O 1
ATOM 3484 N N . ALA B 1 118 ? -2.701 10.281 21.609 1 98.62 118 ALA B N 1
ATOM 3485 C CA . ALA B 1 118 ? -3.059 11.062 20.438 1 98.62 118 ALA B CA 1
ATOM 3486 C C . ALA B 1 118 ? -4.539 11.43 20.438 1 98.62 118 ALA B C 1
ATOM 3488 O O . ALA B 1 118 ? -5.367 10.672 20.953 1 98.62 118 ALA B O 1
ATOM 3489 N N . ASN B 1 119 ? -4.879 12.578 19.891 1 98.62 119 ASN B N 1
ATOM 3490 C CA . ASN B 1 119 ? -6.27 13.016 19.844 1 98.62 119 ASN B CA 1
ATOM 3491 C C . ASN B 1 119 ? -7.023 12.359 18.688 1 98.62 119 ASN B C 1
ATOM 3493 O O . ASN B 1 119 ? -8.25 12.25 18.734 1 98.62 119 ASN B O 1
ATOM 3497 N N . GLY B 1 120 ? -6.301 12.016 17.688 1 98.62 120 GLY B N 1
ATOM 3498 C CA . GLY B 1 120 ? -6.898 11.422 16.5 1 98.62 120 GLY B CA 1
ATOM 3499 C C . GLY B 1 120 ? -5.875 10.852 15.539 1 98.62 120 GLY B C 1
ATOM 3500 O O . GLY B 1 120 ? -4.695 10.727 15.883 1 98.62 120 GLY B O 1
ATOM 3501 N N . THR B 1 121 ? -6.383 10.391 14.375 1 98.88 121 THR B N 1
ATOM 3502 C CA . THR B 1 121 ? -5.523 9.836 13.344 1 98.88 121 THR B CA 1
ATOM 3503 C C . THR B 1 121 ? -5.691 10.586 12.031 1 98.88 121 THR B C 1
ATOM 3505 O O . THR B 1 121 ? -6.801 11.016 11.688 1 98.88 121 THR B O 1
ATOM 3508 N N . MET B 1 122 ? -4.559 10.898 11.359 1 98.88 122 MET B N 1
ATOM 3509 C CA . MET B 1 122 ? -4.578 11.258 9.945 1 98.88 122 MET B CA 1
ATOM 3510 C C . MET B 1 122 ? -4.582 10.008 9.07 1 98.88 122 MET B C 1
ATOM 3512 O O . MET B 1 122 ? -3.586 9.281 9.008 1 98.88 122 MET B O 1
ATOM 3516 N N . LEU B 1 123 ? -5.621 9.805 8.344 1 98.94 123 LEU B N 1
ATOM 3517 C CA . LEU B 1 123 ? -5.871 8.453 7.855 1 98.94 123 LEU B CA 1
ATOM 3518 C C . LEU B 1 123 ? -6.195 8.469 6.367 1 98.94 123 LEU B C 1
ATOM 3520 O O . LEU B 1 123 ? -7.113 9.172 5.934 1 98.94 123 LEU B O 1
ATOM 3524 N N . GLY B 1 124 ? -5.359 7.789 5.602 1 98.69 124 GLY B N 1
ATOM 3525 C CA . GLY B 1 124 ? -5.695 7.457 4.223 1 98.69 124 GLY B CA 1
ATOM 3526 C C . GLY B 1 124 ? -6.387 6.113 4.086 1 98.69 124 GLY B C 1
ATOM 3527 O O . GLY B 1 124 ? -6.781 5.508 5.082 1 98.69 124 GLY B O 1
ATOM 3528 N N . VAL B 1 125 ? -6.633 5.629 2.854 1 98.75 125 VAL B N 1
ATOM 3529 C CA . VAL B 1 125 ? -7.27 4.34 2.623 1 98.75 125 VAL B CA 1
ATOM 3530 C C . VAL B 1 125 ? -6.211 3.289 2.291 1 98.75 125 VAL B C 1
ATOM 3532 O O . VAL B 1 125 ? -5.156 3.615 1.747 1 98.75 125 VAL B O 1
ATOM 3535 N N . PRO B 1 126 ? -6.488 2.004 2.68 1 98.62 126 PRO B N 1
ATOM 3536 C CA . PRO B 1 126 ? -5.625 0.938 2.166 1 98.62 126 PRO B CA 1
ATOM 3537 C C . PRO B 1 126 ? -5.52 0.946 0.644 1 98.62 126 PRO B C 1
ATOM 3539 O O . PRO B 1 126 ? -6.508 1.208 -0.048 1 98.62 126 PRO B O 1
ATOM 3542 N N . MET B 1 127 ? -4.285 0.635 0.074 1 98.06 127 MET B N 1
ATOM 3543 C CA . MET B 1 127 ? -4.117 1.004 -1.328 1 98.06 127 MET B CA 1
ATOM 3544 C C . MET B 1 127 ? -3.561 -0.165 -2.135 1 98.06 127 MET B C 1
ATOM 3546 O O . MET B 1 127 ? -3.045 0.025 -3.238 1 98.06 127 MET B O 1
ATOM 3550 N N . TRP B 1 128 ? -3.672 -1.378 -1.562 1 98.06 128 TRP B N 1
ATOM 3551 C CA . TRP B 1 128 ? -3.283 -2.512 -2.395 1 98.06 128 TRP B CA 1
ATOM 3552 C C . TRP B 1 128 ? -4.184 -2.621 -3.619 1 98.06 128 TRP B C 1
ATOM 3554 O O . TRP B 1 128 ? -3.701 -2.699 -4.75 1 98.06 128 TRP B O 1
ATOM 3564 N N . VAL B 1 129 ? -5.457 -2.666 -3.377 1 97.88 129 VAL B N 1
ATOM 3565 C CA . VAL B 1 129 ? -6.48 -2.658 -4.418 1 97.88 129 VAL B CA 1
ATOM 3566 C C . VAL B 1 129 ? -7.145 -1.286 -4.477 1 97.88 129 VAL B C 1
ATOM 3568 O O . VAL B 1 129 ? -7.473 -0.702 -3.443 1 97.88 129 VAL B O 1
ATOM 3571 N N . LYS B 1 130 ? -7.258 -0.786 -5.715 1 97.44 130 LYS B N 1
ATOM 3572 C CA . LYS B 1 130 ? -7.996 0.463 -5.871 1 97.44 130 LYS B CA 1
ATOM 3573 C C . LYS B 1 130 ? -9.422 0.332 -5.336 1 97.44 130 LYS B C 1
ATOM 3575 O O . LYS B 1 130 ? -10.109 -0.646 -5.629 1 97.44 130 LYS B O 1
ATOM 3580 N N . MET B 1 131 ? -9.844 1.317 -4.621 1 97.25 131 MET B N 1
ATOM 3581 C CA . MET B 1 131 ? -11.164 1.216 -3.988 1 97.25 131 MET B CA 1
ATOM 3582 C C . MET B 1 131 ? -12.203 2.014 -4.766 1 97.25 131 MET B C 1
ATOM 3584 O O . MET B 1 131 ? -11.891 3.07 -5.32 1 97.25 131 MET B O 1
ATOM 3588 N N . ASP B 1 132 ? -13.375 1.52 -4.762 1 97 132 ASP B N 1
ATOM 3589 C CA . ASP B 1 132 ? -14.523 2.322 -5.176 1 97 132 ASP B CA 1
ATOM 3590 C C . ASP B 1 132 ? -15.102 3.098 -3.994 1 97 132 ASP B C 1
ATOM 3592 O O . ASP B 1 132 ? -14.641 2.951 -2.861 1 97 132 ASP B O 1
ATOM 3596 N N . LEU B 1 133 ? -16.062 3.963 -4.277 1 98.25 133 LEU B N 1
ATOM 3597 C CA . LEU B 1 133 ? -16.609 4.867 -3.271 1 98.25 133 LEU B CA 1
ATOM 3598 C C . LEU B 1 133 ? -17.25 4.086 -2.125 1 98.25 133 LEU B C 1
ATOM 3600 O O . LEU B 1 133 ? -16.938 4.328 -0.956 1 98.25 133 LEU B O 1
ATOM 3604 N N . PRO B 1 134 ? -18.109 3.01 -2.361 1 98.44 134 PRO B N 1
ATOM 3605 C CA . PRO B 1 134 ? -18.719 2.285 -1.246 1 98.44 134 PRO B CA 1
ATOM 3606 C C . PRO B 1 134 ? -17.703 1.622 -0.334 1 98.44 134 PRO B C 1
ATOM 3608 O O . PRO B 1 134 ? -17.859 1.626 0.889 1 98.44 134 PRO B O 1
ATOM 3611 N N . THR B 1 135 ? -16.656 1.092 -0.905 1 98.69 135 THR B N 1
ATOM 3612 C CA . THR B 1 135 ? -15.625 0.411 -0.132 1 98.69 135 THR B CA 1
ATOM 3613 C C . THR B 1 135 ? -14.875 1.401 0.75 1 98.69 135 THR B C 1
ATOM 3615 O O . THR B 1 135 ? -14.625 1.128 1.927 1 98.69 135 THR B O 1
ATOM 3618 N N . ALA B 1 136 ? -14.516 2.541 0.187 1 98.88 136 ALA B N 1
ATOM 3619 C CA . ALA B 1 136 ? -13.812 3.568 0.948 1 98.88 136 ALA B CA 1
ATOM 3620 C C . ALA B 1 136 ? -14.672 4.078 2.104 1 98.88 136 ALA B C 1
ATOM 3622 O O . ALA B 1 136 ? -14.172 4.254 3.221 1 98.88 136 ALA B O 1
ATOM 3623 N N . VAL B 1 137 ? -15.93 4.316 1.824 1 98.88 137 VAL B N 1
ATOM 3624 C CA . VAL B 1 137 ? -16.844 4.824 2.84 1 98.88 137 VAL B CA 1
ATOM 3625 C C . VAL B 1 137 ? -16.984 3.805 3.971 1 98.88 137 VAL B C 1
ATOM 3627 O O . VAL B 1 137 ? -16.891 4.16 5.148 1 98.88 137 VAL B O 1
ATOM 3630 N N . GLN B 1 138 ? -17.141 2.533 3.605 1 98.88 138 GLN B N 1
ATOM 3631 C CA . GLN B 1 138 ? -17.281 1.489 4.613 1 98.88 138 GLN B CA 1
ATOM 3632 C C . GLN B 1 138 ? -16.031 1.369 5.465 1 98.88 138 GLN B C 1
ATOM 3634 O O . GLN B 1 138 ? -16.109 1.139 6.672 1 98.88 138 GLN B O 1
ATOM 3639 N N . PHE B 1 139 ? -14.891 1.519 4.871 1 98.94 139 PHE B N 1
ATOM 3640 C CA . PHE B 1 139 ? -13.617 1.489 5.582 1 98.94 139 PHE B CA 1
ATOM 3641 C C . PHE B 1 139 ? -13.602 2.523 6.699 1 98.94 139 PHE B C 1
ATOM 3643 O O . PHE B 1 139 ? -13.32 2.191 7.855 1 98.94 139 PHE B O 1
ATOM 3650 N N . TYR B 1 140 ? -13.93 3.744 6.398 1 98.94 140 TYR B N 1
ATOM 3651 C CA . TYR B 1 140 ? -13.914 4.809 7.398 1 98.94 140 TYR B CA 1
ATOM 3652 C C . TYR B 1 140 ? -15 4.59 8.445 1 98.94 140 TYR B C 1
ATOM 3654 O O . TYR B 1 140 ? -14.797 4.887 9.625 1 98.94 140 TYR B O 1
ATOM 3662 N N . ARG B 1 141 ? -16.141 4.078 8 1 98.88 141 ARG B N 1
ATOM 3663 C CA . ARG B 1 141 ? -17.203 3.752 8.953 1 98.88 141 ARG B CA 1
ATOM 3664 C C . ARG B 1 141 ? -16.719 2.703 9.961 1 98.88 141 ARG B C 1
ATOM 3666 O O . ARG B 1 141 ? -16.984 2.818 11.156 1 98.88 141 ARG B O 1
ATOM 3673 N N . ASP B 1 142 ? -16.031 1.681 9.461 1 98.88 142 ASP B N 1
ATOM 3674 C CA . ASP B 1 142 ? -15.523 0.62 10.328 1 98.88 142 ASP B CA 1
ATOM 3675 C C . ASP B 1 142 ? -14.523 1.172 11.336 1 98.88 142 ASP B C 1
ATOM 3677 O O . ASP B 1 142 ? -14.586 0.84 12.523 1 98.88 142 ASP B O 1
ATOM 3681 N N . VAL B 1 143 ? -13.602 2.008 10.898 1 98.94 143 VAL B N 1
ATOM 3682 C CA . VAL B 1 143 ? -12.586 2.57 11.781 1 98.94 143 VAL B CA 1
ATOM 3683 C C . VAL B 1 143 ? -13.25 3.467 12.828 1 98.94 143 VAL B C 1
ATOM 3685 O O . VAL B 1 143 ? -12.945 3.375 14.016 1 98.94 143 VAL B O 1
ATOM 3688 N N . ALA B 1 144 ? -14.18 4.344 12.391 1 98.88 144 ALA B N 1
ATOM 3689 C CA . ALA B 1 144 ? -14.891 5.242 13.297 1 98.88 144 ALA B CA 1
ATOM 3690 C C . ALA B 1 144 ? -15.68 4.453 14.344 1 98.88 144 ALA B C 1
ATOM 3692 O O . ALA B 1 144 ? -15.727 4.84 15.508 1 98.88 144 ALA B O 1
ATOM 3693 N N . GLY B 1 145 ? -16.328 3.387 13.891 1 98.56 145 GLY B N 1
ATOM 3694 C CA . GLY B 1 145 ? -17.078 2.539 14.797 1 98.56 145 GLY B CA 1
ATOM 3695 C C . GLY B 1 145 ? -16.203 1.792 15.781 1 98.56 145 GLY B C 1
ATOM 3696 O O . GLY B 1 145 ? -16.578 1.599 16.938 1 98.56 145 GLY B O 1
ATOM 3697 N N . ALA B 1 146 ? -15.031 1.408 15.398 1 98.75 146 ALA B N 1
ATOM 3698 C CA . ALA B 1 146 ? -14.133 0.584 16.203 1 98.75 146 ALA B CA 1
ATOM 3699 C C . ALA B 1 146 ? -13.414 1.423 17.25 1 98.75 146 ALA B C 1
ATOM 3701 O O . ALA B 1 146 ? -13.078 0.923 18.328 1 98.75 146 ALA B O 1
ATOM 3702 N N . VAL B 1 147 ? -13.133 2.709 16.891 1 98.56 147 VAL B N 1
ATOM 3703 C CA . VAL B 1 147 ? -12.414 3.602 17.797 1 98.56 147 VAL B CA 1
ATOM 3704 C C . VAL B 1 147 ? -13.188 4.91 17.953 1 98.56 147 VAL B C 1
ATOM 3706 O O . VAL B 1 147 ? -12.719 5.969 17.531 1 98.56 147 VAL B O 1
ATOM 3709 N N . PRO B 1 148 ? -14.211 4.91 18.641 1 97.62 148 PRO B N 1
ATOM 3710 C CA . PRO B 1 148 ? -15.125 6.055 18.672 1 97.62 148 PRO B CA 1
ATOM 3711 C C . PRO B 1 148 ? -14.5 7.289 19.312 1 97.62 148 PRO B C 1
ATOM 3713 O O . PRO B 1 148 ? -14.969 8.414 19.094 1 97.62 148 PRO B O 1
ATOM 3716 N N . GLU B 1 149 ? -13.477 7.102 20.062 1 97.06 149 GLU B N 1
ATOM 3717 C CA . GLU B 1 149 ? -12.844 8.211 20.766 1 97.06 149 GLU B CA 1
ATOM 3718 C C . GLU B 1 149 ? -11.875 8.961 19.859 1 97.06 149 GLU B C 1
ATOM 3720 O O . GLU B 1 149 ? -11.414 10.055 20.188 1 97.06 149 GLU B O 1
ATOM 3725 N N . ALA B 1 150 ? -11.594 8.422 18.75 1 98.31 150 ALA B N 1
ATOM 3726 C CA . ALA B 1 150 ? -10.602 9.016 17.859 1 98.31 150 ALA B CA 1
ATOM 3727 C C . ALA B 1 150 ? -11.242 10.039 16.922 1 98.31 150 ALA B C 1
ATOM 3729 O O . ALA B 1 150 ? -12.266 9.758 16.297 1 98.31 150 ALA B O 1
ATOM 3730 N N . ALA B 1 151 ? -10.672 11.242 16.906 1 98.88 151 ALA B N 1
ATOM 3731 C CA . ALA B 1 151 ? -10.961 12.125 15.773 1 98.88 151 ALA B CA 1
ATOM 3732 C C . ALA B 1 151 ? -10.219 11.672 14.523 1 98.88 151 ALA B C 1
ATOM 3734 O O . ALA B 1 151 ? -9.133 11.102 14.609 1 98.88 151 ALA B O 1
ATOM 3735 N N . ILE B 1 152 ? -10.82 11.875 13.352 1 98.94 152 ILE B N 1
ATOM 3736 C CA . ILE B 1 152 ? -10.219 11.422 12.102 1 98.94 152 ILE B CA 1
ATOM 3737 C C . ILE B 1 152 ? -9.977 12.617 11.188 1 98.94 152 ILE B C 1
ATOM 3739 O O . ILE B 1 152 ? -10.883 13.406 10.922 1 98.94 152 ILE B O 1
ATOM 3743 N N . ALA B 1 153 ? -8.75 12.805 10.828 1 98.94 153 ALA B N 1
ATOM 3744 C CA . ALA B 1 153 ? -8.352 13.672 9.719 1 98.94 153 ALA B CA 1
ATOM 3745 C C . ALA B 1 153 ? -8.156 12.867 8.438 1 98.94 153 ALA B C 1
ATOM 3747 O O . ALA B 1 153 ? -7.238 12.047 8.344 1 98.94 153 ALA B O 1
ATOM 3748 N N . ILE B 1 154 ? -8.984 13.141 7.434 1 98.88 154 ILE B N 1
ATOM 3749 C CA . ILE B 1 154 ? -8.836 12.43 6.168 1 98.88 154 ILE B CA 1
ATOM 3750 C C . ILE B 1 154 ? -7.535 12.859 5.488 1 98.88 154 ILE B C 1
ATOM 3752 O O . ILE B 1 154 ? -7.281 14.055 5.316 1 98.88 154 ILE B O 1
ATOM 3756 N N . TYR B 1 155 ? -6.734 11.891 5.207 1 98.69 155 TYR B N 1
ATOM 3757 C CA . TYR B 1 155 ? -5.539 12.117 4.402 1 98.69 155 TYR B CA 1
ATOM 3758 C C . TYR B 1 155 ? -5.84 11.945 2.918 1 98.69 155 TYR B C 1
ATOM 3760 O O . TYR B 1 155 ? -5.637 10.867 2.355 1 98.69 155 TYR B O 1
ATOM 3768 N N . ALA B 1 156 ? -6.207 13.023 2.252 1 97.75 156 ALA B N 1
ATOM 3769 C CA . ALA B 1 156 ? -6.664 12.961 0.867 1 97.75 156 ALA B CA 1
ATOM 3770 C C . ALA B 1 156 ? -5.496 13.102 -0.104 1 97.75 156 ALA B C 1
ATOM 3772 O O . ALA B 1 156 ? -5.266 14.172 -0.661 1 97.75 156 ALA B O 1
ATOM 3773 N N . ASN B 1 157 ? -4.797 12.031 -0.286 1 96.56 157 ASN B N 1
ATOM 3774 C CA . ASN B 1 157 ? -3.65 11.961 -1.186 1 96.56 157 ASN B CA 1
ATOM 3775 C C . ASN B 1 157 ? -3.865 10.922 -2.289 1 96.56 157 ASN B C 1
ATOM 3777 O O . ASN B 1 157 ? -3.533 9.75 -2.119 1 96.56 157 ASN B O 1
ATOM 3781 N N . PRO B 1 158 ? -4.359 11.352 -3.473 1 95.5 158 PRO B N 1
ATOM 3782 C CA . PRO B 1 158 ? -4.684 10.398 -4.535 1 95.5 158 PRO B CA 1
ATOM 3783 C C . PRO B 1 158 ? -3.463 9.625 -5.023 1 95.5 158 PRO B C 1
ATOM 3785 O O . PRO B 1 158 ? -3.574 8.445 -5.367 1 95.5 158 PRO B O 1
ATOM 3788 N N . GLU B 1 159 ? -2.32 10.234 -5.059 1 94.19 159 GLU B N 1
ATOM 3789 C CA . GLU B 1 159 ? -1.109 9.57 -5.535 1 94.19 159 GLU B CA 1
ATOM 3790 C C . GLU B 1 159 ? -0.722 8.406 -4.633 1 94.19 159 GLU B C 1
ATOM 3792 O O . GLU B 1 159 ? -0.332 7.34 -5.117 1 94.19 159 GLU B O 1
ATOM 3797 N N . ALA B 1 160 ? -0.86 8.609 -3.336 1 96.25 160 ALA B N 1
ATOM 3798 C CA . ALA B 1 160 ? -0.473 7.578 -2.377 1 96.25 160 ALA B CA 1
ATOM 3799 C C . ALA B 1 160 ? -1.512 6.465 -2.324 1 96.25 160 ALA B C 1
ATOM 3801 O O . ALA B 1 160 ? -1.161 5.289 -2.195 1 96.25 160 ALA B O 1
ATOM 3802 N N . PHE B 1 161 ? -2.83 6.82 -2.488 1 97.69 161 PHE B N 1
ATOM 3803 C CA . PHE B 1 161 ? -3.848 5.883 -2.027 1 97.69 161 PHE B CA 1
ATOM 3804 C C . PHE B 1 161 ? -4.68 5.371 -3.197 1 97.69 161 PHE B C 1
ATOM 3806 O O . PHE B 1 161 ? -5.617 4.59 -3.004 1 97.69 161 PHE B O 1
ATOM 3813 N N . LYS B 1 162 ? -4.422 5.73 -4.414 1 96.25 162 LYS B N 1
ATOM 3814 C CA . LYS B 1 162 ? -5.117 5.281 -5.617 1 96.25 162 LYS B CA 1
ATOM 3815 C C . LYS B 1 162 ? -6.617 5.555 -5.52 1 96.25 162 LYS B C 1
ATOM 3817 O O . LYS B 1 162 ? -7.43 4.73 -5.945 1 96.25 162 LYS B O 1
ATOM 3822 N N . PHE B 1 163 ? -6.992 6.586 -4.879 1 97.56 163 PHE B N 1
ATOM 3823 C CA . PHE B 1 163 ? -8.375 6.992 -4.668 1 97.56 163 PHE B CA 1
ATOM 3824 C C . PHE B 1 163 ? -8.531 8.5 -4.832 1 97.56 163 PHE B C 1
ATOM 3826 O O . PHE B 1 163 ? -7.77 9.273 -4.246 1 97.56 163 PHE B O 1
ATOM 3833 N N . ASP B 1 164 ? -9.477 8.961 -5.574 1 95.38 164 ASP B N 1
ATOM 3834 C CA . ASP B 1 164 ? -9.547 10.352 -6.016 1 95.38 164 ASP B CA 1
ATOM 3835 C C . ASP B 1 164 ? -10.289 11.219 -4.996 1 95.38 164 ASP B C 1
ATOM 3837 O O . ASP B 1 164 ? -10.305 12.445 -5.109 1 95.38 164 ASP B O 1
ATOM 3841 N N . PHE B 1 165 ? -10.922 10.594 -3.986 1 97.56 165 PHE B N 1
ATOM 3842 C CA . PHE B 1 165 ? -11.711 11.305 -2.992 1 97.56 165 PHE B CA 1
ATOM 3843 C C . PHE B 1 165 ? -12.758 12.188 -3.662 1 97.56 165 PHE B C 1
ATOM 3845 O O . PHE B 1 165 ? -12.758 13.406 -3.477 1 97.56 165 PHE B O 1
ATOM 3852 N N . PRO B 1 166 ? -13.664 11.57 -4.414 1 96.94 166 PRO B N 1
ATOM 3853 C CA . PRO B 1 166 ? -14.633 12.344 -5.188 1 96.94 166 PRO B CA 1
ATOM 3854 C C . PRO B 1 166 ? -15.633 13.094 -4.301 1 96.94 166 PRO B C 1
ATOM 3856 O O . PRO B 1 166 ? -15.742 12.805 -3.107 1 96.94 166 PRO B O 1
ATOM 3859 N N . ARG B 1 167 ? -16.422 13.984 -4.852 1 97.06 167 ARG B N 1
ATOM 3860 C CA . ARG B 1 167 ? -17.328 14.867 -4.129 1 97.06 167 ARG B CA 1
ATOM 3861 C C . ARG B 1 167 ? -18.312 14.062 -3.287 1 97.06 167 ARG B C 1
ATOM 3863 O O . ARG B 1 167 ? -18.562 14.391 -2.125 1 97.06 167 ARG B O 1
ATOM 3870 N N . PRO B 1 168 ? -18.906 12.977 -3.846 1 98.19 168 PRO B N 1
ATOM 3871 C CA . PRO B 1 168 ? -19.828 12.195 -3.014 1 98.19 168 PRO B CA 1
ATOM 3872 C C . PRO B 1 168 ? -19.141 11.602 -1.781 1 98.19 168 PRO B C 1
ATOM 3874 O O . PRO B 1 168 ? -19.797 11.375 -0.759 1 98.19 168 PRO B O 1
ATOM 3877 N N . PHE B 1 169 ? -17.844 11.352 -1.867 1 98.69 169 PHE B N 1
ATOM 3878 C CA . PHE B 1 169 ? -17.078 10.875 -0.722 1 98.69 169 PHE B CA 1
ATOM 3879 C C . PHE B 1 169 ? -17.172 11.859 0.439 1 98.69 169 PHE B C 1
ATOM 3881 O O . PHE B 1 169 ? -17.406 11.461 1.581 1 98.69 169 PHE B O 1
ATOM 3888 N N . TRP B 1 170 ? -17.016 13.125 0.177 1 98.56 170 TRP B N 1
ATOM 3889 C CA . TRP B 1 170 ? -17.062 14.156 1.209 1 98.56 170 TRP B CA 1
ATOM 3890 C C . TRP B 1 170 ? -18.453 14.211 1.851 1 98.56 170 TRP B C 1
ATOM 3892 O O . TRP B 1 170 ? -18.562 14.391 3.064 1 98.56 170 TRP B O 1
ATOM 3902 N N . ALA B 1 171 ? -19.469 14.055 1.031 1 98.75 171 ALA B N 1
ATOM 3903 C CA . ALA B 1 171 ? -20.828 14 1.566 1 98.75 171 ALA B CA 1
ATOM 3904 C C . ALA B 1 171 ? -20.984 12.836 2.531 1 98.75 171 ALA B C 1
ATOM 3906 O O . ALA B 1 171 ? -21.609 12.977 3.59 1 98.75 171 ALA B O 1
ATOM 3907 N N . GLU B 1 172 ? -20.453 11.695 2.184 1 98.88 172 GLU B N 1
ATOM 3908 C CA . GLU B 1 172 ? -20.547 10.516 3.039 1 98.88 172 GLU B CA 1
ATOM 3909 C C . GLU B 1 172 ? -19.719 10.695 4.312 1 98.88 172 GLU B C 1
ATOM 3911 O O . GLU B 1 172 ? -20.156 10.305 5.398 1 98.88 172 GLU B O 1
ATOM 3916 N N . MET B 1 173 ? -18.5 11.258 4.168 1 98.81 173 MET B N 1
ATOM 3917 C CA . MET B 1 173 ? -17.641 11.469 5.328 1 98.81 173 MET B CA 1
ATOM 3918 C C . MET B 1 173 ? -18.297 12.43 6.316 1 98.81 173 MET B C 1
ATOM 3920 O O . MET B 1 173 ? -18.094 12.312 7.527 1 98.81 173 MET B O 1
ATOM 3924 N N . SER B 1 174 ? -19.078 13.367 5.805 1 98.38 174 SER B N 1
ATOM 3925 C CA . SER B 1 174 ? -19.75 14.352 6.648 1 98.38 174 SER B CA 1
ATOM 3926 C C . SER B 1 174 ? -20.75 13.688 7.594 1 98.38 174 SER B C 1
ATOM 3928 O O . SER B 1 174 ? -21.109 14.273 8.617 1 98.38 174 SER B O 1
ATOM 3930 N N . LYS B 1 175 ? -21.172 12.461 7.301 1 98.56 175 LYS B N 1
ATOM 3931 C CA . LYS B 1 175 ? -22.141 11.734 8.117 1 98.56 175 LYS B CA 1
ATOM 3932 C C . LYS B 1 175 ? -21.453 10.992 9.258 1 98.56 175 LYS B C 1
ATOM 3934 O O . LYS B 1 175 ? -22.125 10.453 10.148 1 98.56 175 LYS B O 1
ATOM 3939 N N . ILE B 1 176 ? -20.156 10.953 9.305 1 98.75 176 ILE B N 1
ATOM 3940 C CA . ILE B 1 176 ? -19.359 10.312 10.352 1 98.75 176 ILE B CA 1
ATOM 3941 C C . ILE B 1 176 ? -18.828 11.367 11.32 1 98.75 176 ILE B C 1
ATOM 3943 O O . ILE B 1 176 ? -17.828 12.039 11.039 1 98.75 176 ILE B O 1
ATOM 3947 N N . PRO B 1 177 ? -19.359 11.484 12.484 1 98 177 PRO B N 1
ATOM 3948 C CA . PRO B 1 177 ? -19.031 12.578 13.398 1 98 177 PRO B CA 1
ATOM 3949 C C . PRO B 1 177 ? -17.547 12.609 13.75 1 98 177 PRO B C 1
ATOM 3951 O O . PRO B 1 177 ? -17 13.68 14.047 1 98 177 PRO B O 1
ATOM 3954 N N . GLN B 1 178 ? -16.906 11.461 13.656 1 98.75 178 GLN B N 1
ATOM 3955 C CA . GLN B 1 178 ? -15.492 11.383 14.023 1 98.75 178 GLN B CA 1
ATOM 3956 C C . GLN B 1 178 ? -14.609 12.055 12.977 1 98.75 178 GLN B C 1
ATOM 3958 O O . GLN B 1 178 ? -13.461 12.398 13.258 1 98.75 178 GLN B O 1
ATOM 3963 N N . VAL B 1 179 ? -15.086 12.195 11.758 1 98.88 179 VAL B N 1
ATOM 3964 C CA . VAL B 1 179 ? -14.328 12.875 10.719 1 98.88 179 VAL B CA 1
ATOM 3965 C C . VAL B 1 179 ? -14.438 14.391 10.906 1 98.88 179 VAL B C 1
ATOM 3967 O O . VAL B 1 179 ? -15.461 14.992 10.586 1 98.88 179 VAL B O 1
ATOM 3970 N N . VAL B 1 180 ? -13.336 14.992 11.359 1 98.81 180 VAL B N 1
ATOM 3971 C CA . VAL B 1 180 ? -13.484 16.375 11.812 1 98.81 180 VAL B CA 1
ATOM 3972 C C . VAL B 1 180 ? -12.688 17.312 10.898 1 98.81 180 VAL B C 1
ATOM 3974 O O . VAL B 1 180 ? -12.914 18.516 10.891 1 98.81 180 VAL B O 1
ATOM 3977 N N . THR B 1 181 ? -11.711 16.75 10.195 1 98.81 181 THR B N 1
ATOM 3978 C CA . THR B 1 181 ? -10.875 17.578 9.328 1 98.81 181 THR B CA 1
ATOM 3979 C C . THR B 1 181 ? -10.289 16.734 8.195 1 98.81 181 THR B C 1
ATOM 3981 O O . THR B 1 181 ? -10.555 15.531 8.109 1 98.81 181 THR B O 1
ATOM 3984 N N . ALA B 1 182 ? -9.633 17.375 7.23 1 98.62 182 ALA B N 1
ATOM 3985 C CA . ALA B 1 182 ? -9.023 16.703 6.082 1 98.62 182 ALA B CA 1
ATOM 3986 C C . ALA B 1 182 ? -7.793 17.469 5.594 1 98.62 182 ALA B C 1
ATOM 3988 O O . ALA B 1 182 ? -7.836 18.688 5.41 1 98.62 182 ALA B O 1
ATOM 3989 N N . LYS B 1 183 ? -6.691 16.734 5.582 1 98 183 LYS B N 1
ATOM 3990 C CA . LYS B 1 183 ? -5.598 17.234 4.758 1 98 183 LYS B CA 1
ATOM 3991 C C . LYS B 1 183 ? -5.996 17.266 3.283 1 98 183 LYS B C 1
ATOM 3993 O O . LYS B 1 183 ? -5.82 16.281 2.564 1 98 183 LYS B O 1
ATOM 3998 N N . TYR B 1 184 ? -6.387 18.391 2.854 1 94.56 184 TYR B N 1
ATOM 3999 C CA . TYR B 1 184 ? -7.105 18.625 1.606 1 94.56 184 TYR B CA 1
ATOM 4000 C C . TYR B 1 184 ? -6.168 19.125 0.519 1 94.56 184 TYR B C 1
ATOM 4002 O O . TYR B 1 184 ? -5.34 20.016 0.767 1 94.56 184 TYR B O 1
ATOM 4010 N N . LEU B 1 185 ? -6.176 18.406 -0.644 1 86.94 185 LEU B N 1
ATOM 4011 C CA . LEU B 1 185 ? -5.312 18.828 -1.747 1 86.94 185 LEU B CA 1
ATOM 4012 C C . LEU B 1 185 ? -6.133 19.453 -2.871 1 86.94 185 LEU B C 1
ATOM 4014 O O . LEU B 1 185 ? -7.199 18.938 -3.223 1 86.94 185 LEU B O 1
ATOM 4018 N N . GLY B 1 186 ? -5.703 20.516 -3.455 1 86.56 186 GLY B N 1
ATOM 4019 C CA . GLY B 1 186 ? -6.367 21.188 -4.555 1 86.56 186 GLY B CA 1
ATOM 4020 C C . GLY B 1 186 ? -7.656 21.875 -4.145 1 86.56 186 GLY B C 1
ATOM 4021 O O . GLY B 1 186 ? -8.547 21.25 -3.574 1 86.56 186 GLY B O 1
ATOM 4022 N N . ILE B 1 187 ? -7.777 23.172 -4.398 1 93.19 187 ILE B N 1
ATOM 4023 C CA . ILE B 1 187 ? -8.922 23.922 -3.881 1 93.19 187 ILE B CA 1
ATOM 4024 C C . ILE B 1 187 ? -9.867 24.281 -5.027 1 93.19 187 ILE B C 1
ATOM 4026 O O . ILE B 1 187 ? -10.703 25.172 -4.895 1 93.19 187 ILE B O 1
ATOM 4030 N N . GLY B 1 188 ? -9.695 23.547 -6.172 1 92.88 188 GLY B N 1
ATOM 4031 C CA . GLY B 1 188 ? -10.516 23.844 -7.336 1 92.88 188 GLY B CA 1
ATOM 4032 C C . GLY B 1 188 ? -12 23.625 -7.086 1 92.88 188 GLY B C 1
ATOM 4033 O O . GLY B 1 188 ? -12.836 24.312 -7.676 1 92.88 188 GLY B O 1
ATOM 4034 N N . MET B 1 189 ? -12.336 22.688 -6.223 1 94.81 189 MET B N 1
ATOM 4035 C CA . MET B 1 189 ? -13.734 22.359 -5.945 1 94.81 189 MET B CA 1
ATOM 4036 C C . MET B 1 189 ? -14.07 22.609 -4.48 1 94.81 189 MET B C 1
ATOM 4038 O O . MET B 1 189 ? -14.992 22 -3.938 1 94.81 189 MET B O 1
ATOM 4042 N N . LEU B 1 190 ? -13.328 23.469 -3.869 1 96.38 190 LEU B N 1
ATOM 4043 C CA . LEU B 1 190 ? -13.43 23.703 -2.432 1 96.38 190 LEU B CA 1
ATOM 4044 C C . LEU B 1 190 ? -14.836 24.156 -2.051 1 96.38 190 LEU B C 1
ATOM 4046 O O . LEU B 1 190 ? -15.414 23.656 -1.083 1 96.38 190 LEU B O 1
ATOM 4050 N N . ASP B 1 191 ? -15.391 25.078 -2.82 1 95.69 191 ASP B N 1
ATOM 4051 C CA . ASP B 1 191 ? -16.703 25.625 -2.498 1 95.69 191 ASP B CA 1
ATOM 4052 C C . ASP B 1 191 ? -17.766 24.516 -2.461 1 95.69 191 ASP B C 1
ATOM 4054 O O . ASP B 1 191 ? -18.594 24.484 -1.559 1 95.69 191 ASP B O 1
ATOM 4058 N N . LEU B 1 192 ? -17.734 23.656 -3.391 1 96.38 192 LEU B N 1
ATOM 4059 C CA . LEU B 1 192 ? -18.688 22.547 -3.457 1 96.38 192 LEU B CA 1
ATOM 4060 C C . LEU B 1 192 ? -18.453 21.562 -2.314 1 96.38 192 LEU B C 1
ATOM 4062 O O . LEU B 1 192 ? -19.422 21.094 -1.697 1 96.38 192 LEU B O 1
ATOM 4066 N N . ASP B 1 193 ? -17.219 21.25 -2.051 1 97.38 193 ASP B N 1
ATOM 4067 C CA . ASP B 1 193 ? -16.891 20.297 -0.989 1 97.38 193 ASP B CA 1
ATOM 4068 C C . ASP B 1 193 ? -17.312 20.844 0.377 1 97.38 193 ASP B C 1
ATOM 4070 O O . ASP B 1 193 ? -17.781 20.078 1.229 1 97.38 193 ASP B O 1
ATOM 4074 N N . LEU B 1 194 ? -17.172 22.172 0.564 1 97.5 194 LEU B N 1
ATOM 4075 C CA . LEU B 1 194 ? -17.594 22.797 1.813 1 97.5 194 LEU B CA 1
ATOM 4076 C C . LEU B 1 194 ? -19.094 22.672 2.014 1 97.5 194 LEU B C 1
ATOM 4078 O O . LEU B 1 194 ? -19.562 22.531 3.145 1 97.5 194 LEU B O 1
ATOM 4082 N N . LYS B 1 195 ? -19.828 22.75 0.948 1 97.62 195 LYS B N 1
ATOM 4083 C CA . LYS B 1 195 ? -21.281 22.625 1.028 1 97.62 195 LYS B CA 1
ATOM 4084 C C . LYS B 1 195 ? -21.672 21.188 1.351 1 97.62 195 LYS B C 1
ATOM 4086 O O . LYS B 1 195 ? -22.641 20.953 2.092 1 97.62 195 LYS B O 1
ATOM 4091 N N . LEU B 1 196 ? -20.969 20.25 0.811 1 98 196 LEU B N 1
ATOM 4092 C CA . LEU B 1 196 ? -21.297 18.844 0.97 1 98 196 LEU B CA 1
ATOM 4093 C C . LEU B 1 196 ? -20.891 18.344 2.354 1 98 196 LEU B C 1
ATOM 4095 O O . LEU B 1 196 ? -21.469 17.391 2.871 1 98 196 LEU B O 1
ATOM 4099 N N . ALA B 1 197 ? -19.906 18.969 2.953 1 98.19 197 ALA B N 1
ATOM 4100 C CA . ALA B 1 197 ? -19.344 18.516 4.227 1 98.19 197 ALA B CA 1
ATOM 4101 C C . ALA B 1 197 ? -19.234 19.688 5.215 1 98.19 197 ALA B C 1
ATOM 4103 O O . ALA B 1 197 ? -18.141 20.062 5.621 1 98.19 197 ALA B O 1
ATOM 4104 N N . PRO B 1 198 ? -20.328 20.156 5.715 1 96.81 198 PRO B N 1
ATOM 4105 C CA . PRO B 1 198 ? -20.328 21.344 6.559 1 96.81 198 PRO B CA 1
ATOM 4106 C C . PRO B 1 198 ? -19.656 21.109 7.914 1 96.81 198 PRO B C 1
ATOM 4108 O O . PRO B 1 198 ? -19.266 22.078 8.586 1 96.81 198 PRO B O 1
ATOM 4111 N N . ASN B 1 199 ? -19.531 19.922 8.336 1 97.31 199 ASN B N 1
ATOM 4112 C CA . ASN B 1 199 ? -18.969 19.625 9.656 1 97.31 199 ASN B CA 1
ATOM 4113 C C . ASN B 1 199 ? -17.547 19.109 9.562 1 97.31 199 ASN B C 1
ATOM 4115 O O . ASN B 1 199 ? -17.062 18.469 10.492 1 97.31 199 ASN B O 1
ATOM 4119 N N . ILE B 1 200 ? -16.891 19.281 8.461 1 98.5 200 ILE B N 1
ATOM 4120 C CA . ILE B 1 200 ? -15.477 18.938 8.273 1 98.5 200 ILE B CA 1
ATOM 4121 C C . ILE B 1 200 ? -14.672 20.203 8.016 1 98.5 200 ILE B C 1
ATOM 4123 O O . ILE B 1 200 ? -15.031 21.016 7.152 1 98.5 200 ILE B O 1
ATOM 4127 N N . ARG B 1 201 ? -13.656 20.469 8.812 1 98.31 201 ARG B N 1
ATOM 4128 C CA . ARG B 1 201 ? -12.719 21.547 8.547 1 98.31 201 ARG B CA 1
ATOM 4129 C C . ARG B 1 201 ? -11.672 21.125 7.512 1 98.31 201 ARG B C 1
ATOM 4131 O O . ARG B 1 201 ? -10.766 20.359 7.816 1 98.31 201 ARG B O 1
ATOM 4138 N N . PHE B 1 202 ? -11.773 21.641 6.309 1 98.25 202 PHE B N 1
ATOM 4139 C CA . PHE B 1 202 ? -10.773 21.328 5.293 1 98.25 202 PHE B CA 1
ATOM 4140 C C . PHE B 1 202 ? -9.5 22.141 5.527 1 98.25 202 PHE B C 1
ATOM 4142 O O . PHE B 1 202 ? -9.555 23.359 5.695 1 98.25 202 PHE B O 1
ATOM 4149 N N . LEU B 1 203 ? -8.398 21.453 5.57 1 98.56 203 LEU B N 1
ATOM 4150 C CA . LEU B 1 203 ? -7.094 22.094 5.676 1 98.56 203 LEU B CA 1
ATOM 4151 C C . LEU B 1 203 ? -6.422 22.188 4.305 1 98.56 203 LEU B C 1
ATOM 4153 O O . LEU B 1 203 ? -5.777 21.234 3.861 1 98.56 203 LEU B O 1
ATOM 4157 N N . PRO B 1 204 ? -6.504 23.359 3.691 1 98.19 204 PRO B N 1
ATOM 4158 C CA . PRO B 1 204 ? -5.688 23.516 2.484 1 98.19 204 PRO B CA 1
ATOM 4159 C C . PRO B 1 204 ? -4.191 23.547 2.785 1 98.19 204 PRO B C 1
ATOM 4161 O O . PRO B 1 204 ? -3.791 23.891 3.902 1 98.19 204 PRO B O 1
ATOM 4164 N N . HIS B 1 205 ? -3.406 23.188 1.807 1 97.56 205 HIS B N 1
ATOM 4165 C CA . HIS B 1 205 ? -1.966 23.391 1.919 1 97.56 205 HIS B CA 1
ATOM 4166 C C . HIS B 1 205 ? -1.635 24.875 2.131 1 97.56 205 HIS B C 1
ATOM 4168 O O . HIS B 1 205 ? -2.367 25.75 1.666 1 97.56 205 HIS B O 1
ATOM 4174 N N . GLU B 1 206 ? -0.576 25.141 2.729 1 98.12 206 GLU B N 1
ATOM 4175 C CA . GLU B 1 206 ? -0.177 26.5 3.047 1 98.12 206 GLU B CA 1
ATOM 4176 C C . GLU B 1 206 ? -0.098 27.359 1.788 1 98.12 206 GLU B C 1
ATOM 4178 O O . GLU B 1 206 ? -0.426 28.547 1.818 1 98.12 206 GLU B O 1
ATOM 4183 N N . ASP B 1 207 ? 0.289 26.75 0.659 1 96.56 207 ASP B N 1
ATOM 4184 C CA . ASP B 1 207 ? 0.394 27.484 -0.601 1 96.56 207 ASP B CA 1
ATOM 4185 C C . ASP B 1 207 ? -0.979 27.938 -1.087 1 96.56 207 ASP B C 1
ATOM 4187 O O . ASP B 1 207 ? -1.083 28.875 -1.873 1 96.56 207 ASP B O 1
ATOM 4191 N N . ASP B 1 208 ? -1.985 27.281 -0.608 1 97.69 208 ASP B N 1
ATOM 4192 C CA . ASP B 1 208 ? -3.33 27.531 -1.113 1 97.69 208 ASP B CA 1
ATOM 4193 C C . ASP B 1 208 ? -4.18 28.25 -0.065 1 97.69 208 ASP B C 1
ATOM 4195 O O . ASP B 1 208 ? -5.328 28.609 -0.332 1 97.69 208 ASP B O 1
ATOM 4199 N N . TYR B 1 209 ? -3.629 28.5 1.104 1 98.56 209 TYR B N 1
ATOM 4200 C CA . TYR B 1 209 ? -4.43 28.984 2.227 1 98.56 209 TYR B CA 1
ATOM 4201 C C . TYR B 1 209 ? -4.98 30.375 1.95 1 98.56 209 TYR B C 1
ATOM 4203 O O . TYR B 1 209 ? -6.16 30.641 2.193 1 98.56 209 TYR B O 1
ATOM 4211 N N . TYR B 1 210 ? -4.137 31.312 1.423 1 98.31 210 TYR B N 1
ATOM 4212 C CA . TYR B 1 210 ? -4.57 32.656 1.083 1 98.31 210 TYR B CA 1
ATOM 4213 C C . TYR B 1 210 ? -5.762 32.625 0.133 1 98.31 210 TYR B C 1
ATOM 4215 O O . TYR B 1 210 ? -6.801 33.219 0.407 1 98.31 210 TYR B O 1
ATOM 4223 N N . ALA B 1 211 ? -5.633 31.906 -0.92 1 98.06 211 ALA B N 1
ATOM 4224 C CA . ALA B 1 211 ? -6.688 31.828 -1.928 1 98.06 211 ALA B CA 1
ATOM 4225 C C . ALA B 1 211 ? -7.93 31.141 -1.367 1 98.06 211 ALA B C 1
ATOM 4227 O O . ALA B 1 211 ? -9.055 31.578 -1.616 1 98.06 211 ALA B O 1
ATOM 4228 N N . ALA B 1 212 ? -7.73 30.062 -0.613 1 98.44 212 ALA B N 1
ATOM 4229 C CA . ALA B 1 212 ? -8.844 29.312 -0.04 1 98.44 212 ALA B CA 1
ATOM 4230 C C . ALA B 1 212 ? -9.633 30.172 0.948 1 98.44 212 ALA B C 1
ATOM 4232 O O . ALA B 1 212 ? -10.867 30.141 0.962 1 98.44 212 ALA B O 1
ATOM 4233 N N . ALA B 1 213 ? -8.891 30.922 1.779 1 98 213 ALA B N 1
ATOM 4234 C CA . ALA B 1 213 ? -9.531 31.781 2.773 1 98 213 ALA B CA 1
ATOM 4235 C C . ALA B 1 213 ? -10.367 32.875 2.104 1 98 213 ALA B C 1
ATOM 4237 O O . ALA B 1 213 ? -11.375 33.312 2.65 1 98 213 ALA B O 1
ATOM 4238 N N . ARG B 1 214 ? -9.992 33.281 0.961 1 97.06 214 ARG B N 1
ATOM 4239 C CA . ARG B 1 214 ? -10.758 34.281 0.221 1 97.06 214 ARG B CA 1
ATOM 4240 C C . ARG B 1 214 ? -12.023 33.688 -0.368 1 97.06 214 ARG B C 1
ATOM 4242 O O . ARG B 1 214 ? -13.039 34.375 -0.509 1 97.06 214 ARG B O 1
ATOM 4249 N N . ILE B 1 215 ? -11.945 32.406 -0.748 1 95.94 215 ILE B N 1
ATOM 4250 C CA . ILE B 1 215 ? -13.109 31.703 -1.275 1 95.94 215 ILE B CA 1
ATOM 4251 C C . ILE B 1 215 ? -14.172 31.594 -0.189 1 95.94 215 ILE B C 1
ATOM 4253 O O . ILE B 1 215 ? -15.359 31.828 -0.443 1 95.94 215 ILE B O 1
ATOM 4257 N N . ASN B 1 216 ? -13.773 31.219 0.959 1 96.38 216 ASN B N 1
ATOM 4258 C CA . ASN B 1 216 ? -14.695 31.094 2.084 1 96.38 216 ASN B CA 1
ATOM 4259 C C . ASN B 1 216 ? -14.016 31.422 3.408 1 96.38 216 ASN B C 1
ATOM 4261 O O . ASN B 1 216 ? -13.602 30.531 4.145 1 96.38 216 ASN B O 1
ATOM 4265 N N . PRO B 1 217 ? -13.977 32.688 3.76 1 95.69 217 PRO B N 1
ATOM 4266 C CA . PRO B 1 217 ? -13.234 33.125 4.941 1 95.69 217 PRO B CA 1
ATOM 4267 C C . PRO B 1 217 ? -13.812 32.562 6.242 1 95.69 217 PRO B C 1
ATOM 4269 O O . PRO B 1 217 ? -13.078 32.406 7.227 1 95.69 217 PRO B O 1
ATOM 4272 N N . GLU B 1 218 ? -15.062 32.25 6.297 1 94.56 218 GLU B N 1
ATOM 4273 C CA . GLU B 1 218 ? -15.719 31.781 7.52 1 94.56 218 GLU B CA 1
ATOM 4274 C C . GLU B 1 218 ? -15.383 30.312 7.812 1 94.56 218 GLU B C 1
ATOM 4276 O O . GLU B 1 218 ? -15.219 29.938 8.977 1 94.56 218 GLU B O 1
ATOM 4281 N N . ARG B 1 219 ? -15.18 29.531 6.723 1 96.38 219 ARG B N 1
ATOM 4282 C CA . ARG B 1 219 ? -15.016 28.094 6.918 1 96.38 219 ARG B CA 1
ATOM 4283 C C . ARG B 1 219 ? -13.555 27.688 6.789 1 96.38 219 ARG B C 1
ATOM 4285 O O . ARG B 1 219 ? -13.148 26.641 7.293 1 96.38 219 ARG B O 1
ATOM 4292 N N . ILE B 1 220 ? -12.836 28.5 6.027 1 97.81 220 ILE B N 1
ATOM 4293 C CA . ILE B 1 220 ? -11.406 28.219 5.91 1 97.81 220 ILE B CA 1
ATOM 4294 C C . ILE B 1 220 ? -10.648 29 6.988 1 97.81 220 ILE B C 1
ATOM 4296 O O . ILE B 1 220 ? -10.242 30.141 6.773 1 97.81 220 ILE B O 1
ATOM 4300 N N . THR B 1 221 ? -10.461 28.344 8.148 1 97 221 THR B N 1
ATOM 4301 C CA . THR B 1 221 ? -9.883 29 9.312 1 97 221 THR B CA 1
ATOM 4302 C C . THR B 1 221 ? -8.594 28.312 9.75 1 97 221 THR B C 1
ATOM 4304 O O . THR B 1 221 ? -8.023 28.641 10.789 1 97 221 THR B O 1
ATOM 4307 N N . ALA B 1 222 ? -8.172 27.297 9 1 98.56 222 ALA B N 1
ATOM 4308 C CA . ALA B 1 222 ? -6.977 26.516 9.297 1 98.56 222 ALA B CA 1
ATOM 4309 C C . ALA B 1 222 ? -6.328 25.984 8.016 1 98.56 222 ALA B C 1
ATOM 4311 O O . ALA B 1 222 ? -6.965 25.953 6.961 1 98.56 222 ALA B O 1
ATOM 4312 N N . PHE B 1 223 ? -5.098 25.656 8.07 1 98.81 223 PHE B N 1
ATOM 4313 C CA . PHE B 1 223 ? -4.324 25.094 6.969 1 98.81 223 PHE B CA 1
ATOM 4314 C C . PHE B 1 223 ? -3.223 24.188 7.496 1 98.81 223 PHE B C 1
ATOM 4316 O O . PHE B 1 223 ? -2.912 24.203 8.688 1 98.81 223 PHE B O 1
ATOM 4323 N N . TRP B 1 224 ? -2.756 23.312 6.66 1 98.62 224 TRP B N 1
ATOM 4324 C CA . TRP B 1 224 ? -1.592 22.516 7.039 1 98.62 224 TRP B CA 1
ATOM 4325 C C . TRP B 1 224 ? -0.331 23.031 6.355 1 98.62 224 TRP B C 1
ATOM 4327 O O . TRP B 1 224 ? -0.402 23.625 5.273 1 98.62 224 TRP B O 1
ATOM 4337 N N . SER B 1 225 ? 0.8 22.844 7.012 1 98.5 225 SER B N 1
ATOM 4338 C CA . SER B 1 225 ? 2.051 23.406 6.516 1 98.5 225 SER B CA 1
ATOM 4339 C C . SER B 1 225 ? 3.197 22.406 6.641 1 98.5 225 SER B C 1
ATOM 4341 O O . SER B 1 225 ? 3.496 21.922 7.734 1 98.5 225 SER B O 1
ATOM 4343 N N . SER B 1 226 ? 3.795 22.078 5.555 1 97.62 226 SER B N 1
ATOM 4344 C CA . SER B 1 226 ? 5.062 21.359 5.566 1 97.62 226 SER B CA 1
ATOM 4345 C C . SER B 1 226 ? 6.242 22.328 5.656 1 97.62 226 SER B C 1
ATOM 4347 O O . SER B 1 226 ? 7.293 21.969 6.199 1 97.62 226 SER B O 1
ATOM 4349 N N . GLY B 1 227 ? 6.051 23.531 5.137 1 98.25 227 GLY B N 1
ATOM 4350 C CA . GLY B 1 227 ? 7.098 24.531 5.164 1 98.25 227 GLY B CA 1
ATOM 4351 C C . GLY B 1 227 ? 7.484 24.953 6.566 1 98.25 227 GLY B C 1
ATOM 4352 O O . GLY B 1 227 ? 8.609 25.406 6.797 1 98.25 227 GLY B O 1
ATOM 4353 N N . ALA B 1 228 ? 6.57 24.844 7.496 1 98.62 228 ALA B N 1
ATOM 4354 C CA . ALA B 1 228 ? 6.852 25.172 8.891 1 98.62 228 ALA B CA 1
ATOM 4355 C C . ALA B 1 228 ? 8.016 24.328 9.422 1 98.62 228 ALA B C 1
ATOM 4357 O O . ALA B 1 228 ? 8.688 24.734 10.375 1 98.62 228 ALA B O 1
ATOM 4358 N N . MET B 1 229 ? 8.305 23.188 8.789 1 98.75 229 MET B N 1
ATOM 4359 C CA . MET B 1 229 ? 9.406 22.312 9.203 1 98.75 229 MET B CA 1
ATOM 4360 C C . MET B 1 229 ? 10.742 22.875 8.75 1 98.75 229 MET B C 1
ATOM 4362 O O . MET B 1 229 ? 11.797 22.391 9.164 1 98.75 229 MET B O 1
ATOM 4366 N N . CYS B 1 230 ? 10.703 23.922 7.953 1 98.81 230 CYS B N 1
ATOM 4367 C CA . CYS B 1 230 ? 11.906 24.672 7.578 1 98.81 230 CYS B CA 1
ATOM 4368 C C . CYS B 1 230 ? 12.055 25.922 8.43 1 98.81 230 CYS B C 1
ATOM 4370 O O . CYS B 1 230 ? 12.984 26.703 8.219 1 98.81 230 CYS B O 1
ATOM 4372 N N . GLY B 1 231 ? 11.227 26.109 9.359 1 98.5 231 GLY B N 1
ATOM 4373 C CA . GLY B 1 231 ? 11.047 27.266 10.219 1 98.5 231 GLY B CA 1
ATOM 4374 C C . GLY B 1 231 ? 9.609 27.734 10.297 1 98.5 231 GLY B C 1
ATOM 4375 O O . GLY B 1 231 ? 9.016 28.109 9.281 1 98.5 231 GLY B O 1
ATOM 4376 N N . PRO B 1 232 ? 9.047 27.828 11.5 1 98.56 232 PRO B N 1
ATOM 4377 C CA . PRO B 1 232 ? 7.598 27.969 11.609 1 98.56 232 PRO B CA 1
ATOM 4378 C C . PRO B 1 232 ? 7.129 29.406 11.43 1 98.56 232 PRO B C 1
ATOM 4380 O O . PRO B 1 232 ? 5.934 29.656 11.281 1 98.56 232 PRO B O 1
ATOM 4383 N N . ALA B 1 233 ? 8.008 30.422 11.367 1 98.75 233 ALA B N 1
ATOM 4384 C CA . ALA B 1 233 ? 7.625 31.828 11.414 1 98.75 233 ALA B CA 1
ATOM 4385 C C . ALA B 1 233 ? 6.754 32.219 10.219 1 98.75 233 ALA B C 1
ATOM 4387 O O . ALA B 1 233 ? 5.805 32.969 10.359 1 98.75 233 ALA B O 1
ATOM 4388 N N . THR B 1 234 ? 7.141 31.734 9.055 1 98.75 234 THR B N 1
ATOM 4389 C CA . THR B 1 234 ? 6.418 32.094 7.836 1 98.75 234 THR B CA 1
ATOM 4390 C C . THR B 1 234 ? 4.965 31.625 7.914 1 98.75 234 THR B C 1
ATOM 4392 O O . THR B 1 234 ? 4.047 32.375 7.594 1 98.75 234 THR B O 1
ATOM 4395 N N . ALA B 1 235 ? 4.77 30.375 8.352 1 98.69 235 ALA B N 1
ATOM 4396 C CA . ALA B 1 235 ? 3.424 29.828 8.469 1 98.69 235 ALA B CA 1
ATOM 4397 C C . ALA B 1 235 ? 2.615 30.578 9.523 1 98.69 235 ALA B C 1
ATOM 4399 O O . ALA B 1 235 ? 1.426 30.844 9.328 1 98.69 235 ALA B O 1
ATOM 4400 N N . ILE B 1 236 ? 3.279 30.938 10.633 1 98.75 236 ILE B N 1
ATOM 4401 C CA . ILE B 1 236 ? 2.609 31.656 11.711 1 98.75 236 ILE B CA 1
ATOM 4402 C C . ILE B 1 236 ? 2.205 33.062 11.227 1 98.75 236 ILE B C 1
ATOM 4404 O O . ILE B 1 236 ? 1.092 33.5 11.5 1 98.75 236 ILE B O 1
ATOM 4408 N N . MET B 1 237 ? 3.082 33.688 10.5 1 98.75 237 MET B N 1
ATOM 4409 C CA . MET B 1 237 ? 2.777 35.031 9.969 1 98.75 237 MET B CA 1
ATOM 4410 C C . MET B 1 237 ? 1.632 34.969 8.969 1 98.75 237 MET B C 1
ATOM 4412 O O . MET B 1 237 ? 0.756 35.812 8.961 1 98.75 237 MET B O 1
ATOM 4416 N N . LEU B 1 238 ? 1.662 33.938 8.094 1 98.88 238 LEU B N 1
ATOM 4417 C CA . LEU B 1 238 ? 0.562 33.781 7.148 1 98.88 238 LEU B CA 1
ATOM 4418 C C . LEU B 1 238 ? -0.766 33.625 7.883 1 98.88 238 LEU B C 1
ATOM 4420 O O . LEU B 1 238 ? -1.759 34.25 7.512 1 98.88 238 LEU B O 1
ATOM 4424 N N . ARG B 1 239 ? -0.764 32.75 8.898 1 98.75 239 ARG B N 1
ATOM 4425 C CA . ARG B 1 239 ? -1.953 32.562 9.719 1 98.75 239 ARG B CA 1
ATOM 4426 C C . ARG B 1 239 ? -2.502 33.875 10.227 1 98.75 239 ARG B C 1
ATOM 4428 O O . ARG B 1 239 ? -3.682 34.188 10.031 1 98.75 239 ARG B O 1
ATOM 4435 N N . ASP B 1 240 ? -1.646 34.688 10.836 1 98.5 240 ASP B N 1
ATOM 4436 C CA . ASP B 1 240 ? -2.055 35.938 11.484 1 98.5 240 ASP B CA 1
ATOM 4437 C C . ASP B 1 240 ? -2.549 36.969 10.453 1 98.5 240 ASP B C 1
ATOM 4439 O O . ASP B 1 240 ? -3.551 37.625 10.68 1 98.5 240 ASP B O 1
ATOM 4443 N N . GLU B 1 241 ? -1.866 37.031 9.344 1 98.56 241 GLU B N 1
ATOM 4444 C CA . GLU B 1 241 ? -2.217 38.031 8.336 1 98.56 241 GLU B CA 1
ATOM 4445 C C . GLU B 1 241 ? -3.498 37.656 7.602 1 98.56 241 GLU B C 1
ATOM 4447 O O . GLU B 1 241 ? -4.273 38.531 7.207 1 98.56 241 GLU B O 1
ATOM 4452 N N . VAL B 1 242 ? -3.74 36.344 7.379 1 98.69 242 VAL B N 1
ATOM 4453 C CA . VAL B 1 242 ? -5.008 35.906 6.797 1 98.69 242 VAL B CA 1
ATOM 4454 C C . VAL B 1 242 ? -6.152 36.25 7.75 1 98.69 242 VAL B C 1
ATOM 4456 O O . VAL B 1 242 ? -7.203 36.719 7.324 1 98.69 242 VAL B O 1
ATOM 4459 N N . GLU B 1 243 ? -5.957 35.969 9.078 1 98.06 243 GLU B N 1
ATOM 4460 C CA . GLU B 1 243 ? -6.984 36.281 10.062 1 98.06 243 GLU B CA 1
ATOM 4461 C C . GLU B 1 243 ? -7.281 37.781 10.07 1 98.06 243 GLU B C 1
ATOM 4463 O O . GLU B 1 243 ? -8.445 38.188 10.102 1 98.06 243 GLU B O 1
ATOM 4468 N N . ARG B 1 244 ? -6.27 38.594 10.062 1 98.12 244 ARG B N 1
ATOM 4469 C CA . ARG B 1 244 ? -6.43 40.031 10.008 1 98.12 244 ARG B CA 1
ATOM 4470 C C . ARG B 1 244 ? -7.184 40.469 8.75 1 98.12 244 ARG B C 1
ATOM 4472 O O . ARG B 1 244 ? -8.078 41.312 8.805 1 98.12 244 ARG B O 1
ATOM 4479 N N . ALA B 1 245 ? -6.777 39.844 7.648 1 98.25 245 ALA B N 1
ATOM 4480 C CA . ALA B 1 245 ? -7.371 40.188 6.359 1 98.25 245 ALA B CA 1
ATOM 4481 C C . ALA B 1 245 ? -8.867 39.875 6.344 1 98.25 245 ALA B C 1
ATOM 4483 O O . ALA B 1 245 ? -9.648 40.625 5.734 1 98.25 245 ALA B O 1
ATOM 4484 N N . LYS B 1 246 ? -9.234 38.812 6.98 1 97.12 246 LYS B N 1
ATOM 4485 C CA . LYS B 1 246 ? -10.641 38.438 7.051 1 97.12 246 LYS B CA 1
ATOM 4486 C C . LYS B 1 246 ? -11.469 39.5 7.75 1 97.12 246 LYS B C 1
ATOM 4488 O O . LYS B 1 246 ? -12.617 39.75 7.383 1 97.12 246 LYS B O 1
ATOM 4493 N N . SER B 1 247 ? -10.891 40.156 8.727 1 95.94 247 SER B N 1
ATOM 4494 C CA . SER B 1 247 ? -11.602 41.125 9.523 1 95.94 247 SER B CA 1
ATOM 4495 C C . SER B 1 247 ? -11.516 42.531 8.898 1 95.94 247 SER B C 1
ATOM 4497 O O . SER B 1 247 ? -12.445 43.312 9.016 1 95.94 247 SER B O 1
ATOM 4499 N N . THR B 1 248 ? -10.508 42.812 8.148 1 97.44 248 THR B N 1
ATOM 4500 C CA . THR B 1 248 ? -10.258 44.188 7.691 1 97.44 248 THR B CA 1
ATOM 4501 C C . THR B 1 248 ? -10.539 44.312 6.195 1 97.44 248 THR B C 1
ATOM 4503 O O . THR B 1 248 ? -10.688 45.406 5.68 1 97.44 248 THR B O 1
ATOM 4506 N N . GLY B 1 249 ? -10.414 43.156 5.488 1 97.19 249 GLY B N 1
ATOM 4507 C CA . GLY B 1 249 ? -10.562 43.188 4.043 1 97.19 249 GLY B CA 1
ATOM 4508 C C . GLY B 1 249 ? -9.266 43.469 3.314 1 97.19 249 GLY B C 1
ATOM 4509 O O . GLY B 1 249 ? -9.211 43.406 2.084 1 97.19 249 GLY B O 1
ATOM 4510 N N . ASP B 1 250 ? -8.242 43.812 4.059 1 98.12 250 ASP B N 1
ATOM 4511 C CA . ASP B 1 250 ? -6.941 44.094 3.455 1 98.12 250 ASP B CA 1
ATOM 4512 C C . ASP B 1 250 ? -6.094 42.844 3.34 1 98.12 250 ASP B C 1
ATOM 4514 O O . ASP B 1 250 ? -5.473 42.406 4.316 1 98.12 250 ASP B O 1
ATOM 4518 N N . TRP B 1 251 ? -5.973 42.312 2.137 1 98.44 251 TRP B N 1
ATOM 4519 C CA . TRP B 1 251 ? -5.348 41 1.891 1 98.44 251 TRP B CA 1
ATOM 4520 C C . TRP B 1 251 ? -3.918 41.188 1.39 1 98.44 251 TRP B C 1
ATOM 4522 O O . TRP B 1 251 ? -3.246 40.188 1.063 1 98.44 251 TRP B O 1
ATOM 4532 N N . ILE B 1 252 ? -3.369 42.344 1.325 1 98.56 252 ILE B N 1
ATOM 4533 C CA . ILE B 1 252 ? -2.117 42.656 0.652 1 98.56 252 ILE B CA 1
ATOM 4534 C C . ILE B 1 252 ? -0.968 41.906 1.298 1 98.56 252 ILE B C 1
ATOM 4536 O O . ILE B 1 252 ? -0.196 41.219 0.607 1 98.56 252 ILE B O 1
ATOM 4540 N N . LYS B 1 253 ? -0.896 41.938 2.584 1 98.38 253 LYS B N 1
ATOM 4541 C CA . LYS B 1 253 ? 0.202 41.281 3.281 1 98.38 253 LYS B CA 1
ATOM 4542 C C . LYS B 1 253 ? 0.081 39.781 3.182 1 98.38 253 LYS B C 1
ATOM 4544 O O . LYS B 1 253 ? 1.08 39.062 2.988 1 98.38 253 LYS B O 1
ATOM 4549 N N . ALA B 1 254 ? -1.108 39.281 3.361 1 98.62 254 ALA B N 1
ATOM 4550 C CA . ALA B 1 254 ? -1.335 37.844 3.23 1 98.62 254 ALA B CA 1
ATOM 4551 C C . ALA B 1 254 ? -0.918 37.344 1.849 1 98.62 254 ALA B C 1
ATOM 4553 O O . ALA B 1 254 ? -0.293 36.281 1.726 1 98.62 254 ALA B O 1
ATOM 4554 N N . LYS B 1 255 ? -1.26 38.062 0.827 1 98.69 255 LYS B N 1
ATOM 4555 C CA . LYS B 1 255 ? -0.879 37.719 -0.537 1 98.69 255 LYS B CA 1
ATOM 4556 C C . LYS B 1 255 ? 0.637 37.719 -0.706 1 98.69 255 LYS B C 1
ATOM 4558 O O . LYS B 1 255 ? 1.199 36.875 -1.381 1 98.69 255 LYS B O 1
ATOM 4563 N N . ALA B 1 256 ? 1.27 38.719 -0.149 1 98.69 256 ALA B N 1
ATOM 4564 C CA . ALA B 1 256 ? 2.721 38.844 -0.264 1 98.69 256 ALA B CA 1
ATOM 4565 C C . ALA B 1 256 ? 3.424 37.656 0.353 1 98.69 256 ALA B C 1
ATOM 4567 O O . ALA B 1 256 ? 4.391 37.125 -0.211 1 98.69 256 ALA B O 1
ATOM 4568 N N . ILE B 1 257 ? 2.961 37.219 1.515 1 98.69 257 ILE B N 1
ATOM 4569 C CA . ILE B 1 257 ? 3.533 36.062 2.184 1 98.69 257 ILE B CA 1
ATOM 4570 C C . ILE B 1 257 ? 3.305 34.812 1.334 1 98.69 257 ILE B C 1
ATOM 4572 O O . ILE B 1 257 ? 4.219 34 1.144 1 98.69 257 ILE B O 1
ATOM 4576 N N . SER B 1 258 ? 2.082 34.656 0.831 1 98.5 258 SER B N 1
ATOM 4577 C CA . SER B 1 258 ? 1.747 33.531 -0.032 1 98.5 258 SER B CA 1
ATOM 4578 C C . SER B 1 258 ? 2.641 33.5 -1.267 1 98.5 258 SER B C 1
ATOM 4580 O O . SER B 1 258 ? 3.1 32.438 -1.676 1 98.5 258 SER B O 1
ATOM 4582 N N . ASP B 1 259 ? 2.895 34.625 -1.893 1 98.62 259 ASP B N 1
ATOM 4583 C CA . ASP B 1 259 ? 3.766 34.75 -3.061 1 98.62 259 ASP B CA 1
ATOM 4584 C C . ASP B 1 259 ? 5.199 34.344 -2.711 1 98.62 259 ASP B C 1
ATOM 4586 O O . ASP B 1 259 ? 5.875 33.688 -3.494 1 98.62 259 ASP B O 1
ATOM 4590 N N . ASP B 1 260 ? 5.66 34.812 -1.555 1 98.62 260 ASP B N 1
ATOM 4591 C CA . ASP B 1 260 ? 6.992 34.438 -1.076 1 98.62 260 ASP B CA 1
ATOM 4592 C C . ASP B 1 260 ? 7.125 32.938 -0.914 1 98.62 260 ASP B C 1
ATOM 4594 O O . ASP B 1 260 ? 8.141 32.344 -1.3 1 98.62 260 ASP B O 1
ATOM 4598 N N . MET B 1 261 ? 6.117 32.344 -0.321 1 98.31 261 MET B N 1
ATOM 4599 C CA . MET B 1 261 ? 6.113 30.906 -0.105 1 98.31 261 MET B CA 1
ATOM 4600 C C . MET B 1 261 ? 6.168 30.156 -1.432 1 98.31 261 MET B C 1
ATOM 4602 O O . MET B 1 261 ? 6.934 29.203 -1.579 1 98.31 261 MET B O 1
ATOM 4606 N N . ARG B 1 262 ? 5.375 30.547 -2.381 1 97.19 262 ARG B N 1
ATOM 4607 C CA . ARG B 1 262 ? 5.348 29.906 -3.691 1 97.19 262 ARG B CA 1
ATOM 4608 C C . ARG B 1 262 ? 6.703 30.016 -4.383 1 97.19 262 ARG B C 1
ATOM 4610 O O . ARG B 1 262 ? 7.16 29.062 -5.023 1 97.19 262 ARG B O 1
ATOM 4617 N N . ALA B 1 263 ? 7.312 31.203 -4.266 1 97.94 263 ALA B N 1
ATOM 4618 C CA . ALA B 1 263 ? 8.641 31.406 -4.828 1 97.94 263 ALA B CA 1
ATOM 4619 C C . ALA B 1 263 ? 9.656 30.453 -4.188 1 97.94 263 ALA B C 1
ATOM 4621 O O . ALA B 1 263 ? 10.516 29.891 -4.875 1 97.94 263 ALA B O 1
ATOM 4622 N N . ALA B 1 264 ? 9.555 30.281 -2.877 1 98.31 264 ALA B N 1
ATOM 4623 C CA . ALA B 1 264 ? 10.477 29.406 -2.141 1 98.31 264 ALA B CA 1
ATOM 4624 C C . ALA B 1 264 ? 10.281 27.953 -2.529 1 98.31 264 ALA B C 1
ATOM 4626 O O . ALA B 1 264 ? 11.227 27.156 -2.469 1 98.31 264 ALA B O 1
ATOM 4627 N N . ASP B 1 265 ? 9.07 27.578 -3.002 1 97.38 265 ASP B N 1
ATOM 4628 C CA . ASP B 1 265 ? 8.75 26.188 -3.33 1 97.38 265 ASP B CA 1
ATOM 4629 C C . ASP B 1 265 ? 9.047 25.891 -4.797 1 97.38 265 ASP B C 1
ATOM 4631 O O . ASP B 1 265 ? 8.969 24.75 -5.23 1 97.38 265 ASP B O 1
ATOM 4635 N N . SER B 1 266 ? 9.414 26.859 -5.598 1 95.5 266 SER B N 1
ATOM 4636 C CA . SER B 1 266 ? 9.477 26.75 -7.055 1 95.5 266 SER B CA 1
ATOM 4637 C C . SER B 1 266 ? 10.477 25.703 -7.496 1 95.5 266 SER B C 1
ATOM 4639 O O . SER B 1 266 ? 10.32 25.078 -8.555 1 95.5 266 SER B O 1
ATOM 4641 N N . THR B 1 267 ? 11.5 25.391 -6.66 1 96.31 267 THR B N 1
ATOM 4642 C CA . THR B 1 267 ? 12.547 24.469 -7.07 1 96.31 267 THR B CA 1
ATOM 4643 C C . THR B 1 267 ? 12.336 23.094 -6.43 1 96.31 267 THR B C 1
ATOM 4645 O O . THR B 1 267 ? 13.078 22.156 -6.699 1 96.31 267 THR B O 1
ATOM 4648 N N . LEU B 1 268 ? 11.297 23.016 -5.629 1 97.12 268 LEU B N 1
ATOM 4649 C CA . LEU B 1 268 ? 11.047 21.781 -4.895 1 97.12 268 LEU B CA 1
ATOM 4650 C C . LEU B 1 268 ? 10.477 20.703 -5.812 1 97.12 268 LEU B C 1
ATOM 4652 O O . LEU B 1 268 ? 10.68 19.516 -5.578 1 97.12 268 LEU B O 1
ATOM 4656 N N . PHE B 1 269 ? 9.773 21.109 -6.852 1 95.5 269 PHE B N 1
ATOM 4657 C CA . PHE B 1 269 ? 9.086 20.219 -7.77 1 95.5 269 PHE B CA 1
ATOM 4658 C C . PHE B 1 269 ? 9.914 20 -9.031 1 95.5 269 PHE B C 1
ATOM 4660 O O . PHE B 1 269 ? 9.984 20.875 -9.891 1 95.5 269 PHE B O 1
ATOM 4667 N N . PRO B 1 270 ? 10.406 18.812 -9.109 1 92.44 270 PRO B N 1
ATOM 4668 C CA . PRO B 1 270 ? 11.203 18.578 -10.312 1 92.44 270 PRO B CA 1
ATOM 4669 C C . PRO B 1 270 ? 10.422 18.828 -11.602 1 92.44 270 PRO B C 1
ATOM 4671 O O . PRO B 1 270 ? 9.352 18.25 -11.805 1 92.44 270 PRO B O 1
ATOM 4674 N N . ARG B 1 271 ? 11 19.672 -12.484 1 87.56 271 ARG B N 1
ATOM 4675 C CA . ARG B 1 271 ? 10.414 20.062 -13.766 1 87.56 271 ARG B CA 1
ATOM 4676 C C . ARG B 1 271 ? 9 20.594 -13.578 1 87.56 271 ARG B C 1
ATOM 4678 O O . ARG B 1 271 ? 8.164 20.469 -14.477 1 87.56 271 ARG B O 1
ATOM 4685 N N . GLY B 1 272 ? 8.695 21.031 -12.367 1 87.25 272 GLY B N 1
ATOM 4686 C CA . GLY B 1 272 ? 7.383 21.578 -12.055 1 87.25 272 GLY B CA 1
ATOM 4687 C C . GLY B 1 272 ? 6.289 20.531 -12.062 1 87.25 272 GLY B C 1
ATOM 4688 O O . GLY B 1 272 ? 5.105 20.859 -12.203 1 87.25 272 GLY B O 1
ATOM 4689 N N . ASP B 1 273 ? 6.625 19.281 -11.93 1 89.12 273 ASP B N 1
ATOM 4690 C CA . ASP B 1 273 ? 5.719 18.141 -12.062 1 89.12 273 ASP B CA 1
ATOM 4691 C C . ASP B 1 273 ? 5.457 17.484 -10.711 1 89.12 273 ASP B C 1
ATOM 4693 O O . ASP B 1 273 ? 6.332 16.812 -10.156 1 89.12 273 ASP B O 1
ATOM 4697 N N . PHE B 1 274 ? 4.234 17.594 -10.289 1 87.19 274 PHE B N 1
ATOM 4698 C CA . PHE B 1 274 ? 3.852 17.062 -8.984 1 87.19 274 PHE B CA 1
ATOM 4699 C C . PHE B 1 274 ? 3.959 15.539 -8.969 1 87.19 274 PHE B C 1
ATOM 4701 O O . PHE B 1 274 ? 4.312 14.945 -7.949 1 87.19 274 PHE B O 1
ATOM 4708 N N . SER B 1 275 ? 3.617 14.953 -10.062 1 89.25 275 SER B N 1
ATOM 4709 C CA . SER B 1 275 ? 3.695 13.5 -10.141 1 89.25 275 SER B CA 1
ATOM 4710 C C . SER B 1 275 ? 5.133 13.008 -9.984 1 89.25 275 SER B C 1
ATOM 4712 O O . SER B 1 275 ? 5.383 11.977 -9.367 1 89.25 275 SER B O 1
ATOM 4714 N N . GLU B 1 276 ? 6.035 13.773 -10.586 1 92.88 276 GLU B N 1
ATOM 4715 C CA . GLU B 1 276 ? 7.449 13.438 -10.438 1 92.88 276 GLU B CA 1
ATOM 4716 C C . GLU B 1 276 ? 7.93 13.688 -9.016 1 92.88 276 GLU B C 1
ATOM 4718 O O . GLU B 1 276 ? 8.656 12.867 -8.445 1 92.88 276 GLU B O 1
ATOM 4723 N N . PHE B 1 277 ? 7.512 14.781 -8.43 1 96.06 277 PHE B N 1
ATOM 4724 C CA . PHE B 1 277 ? 7.801 15.078 -7.035 1 96.06 277 PHE B CA 1
ATOM 4725 C C . PHE B 1 277 ? 7.332 13.953 -6.129 1 96.06 277 PHE B C 1
ATOM 4727 O O . PHE B 1 277 ? 8.047 13.547 -5.207 1 96.06 277 PHE B O 1
ATOM 4734 N N . SER B 1 278 ? 6.207 13.375 -6.434 1 95.38 278 SER B N 1
ATOM 4735 C CA . SER B 1 278 ? 5.559 12.391 -5.574 1 95.38 278 SER B CA 1
ATOM 4736 C C . SER B 1 278 ? 6.363 11.094 -5.508 1 95.38 278 SER B C 1
ATOM 4738 O O . SER B 1 278 ? 6.277 10.359 -4.523 1 95.38 278 SER B O 1
ATOM 4740 N N . LYS B 1 279 ? 7.203 10.82 -6.492 1 96.44 279 LYS B N 1
ATOM 4741 C CA . LYS B 1 279 ? 8.031 9.617 -6.516 1 96.44 279 LYS B CA 1
ATOM 4742 C C . LYS B 1 279 ? 9.172 9.719 -5.508 1 96.44 279 LYS B C 1
ATOM 4744 O O . LYS B 1 279 ? 9.734 8.703 -5.086 1 96.44 279 LYS B O 1
ATOM 4749 N N . TYR B 1 280 ? 9.453 10.984 -5.125 1 97.94 280 TYR B N 1
ATOM 4750 C CA . TYR B 1 280 ? 10.633 11.211 -4.305 1 97.94 280 TYR B CA 1
ATOM 4751 C C . TYR B 1 280 ? 10.305 12.109 -3.113 1 97.94 280 TYR B C 1
ATOM 4753 O O . TYR B 1 280 ? 11.203 12.672 -2.484 1 97.94 280 TYR B O 1
ATOM 4761 N N . ASN B 1 281 ? 9.031 12.25 -2.795 1 97.94 281 ASN B N 1
ATOM 4762 C CA . ASN B 1 281 ? 8.555 13.281 -1.879 1 97.94 281 ASN B CA 1
ATOM 4763 C C . ASN B 1 281 ? 9.164 13.125 -0.488 1 97.94 281 ASN B C 1
ATOM 4765 O O . ASN B 1 281 ? 9.445 14.109 0.187 1 97.94 281 ASN B O 1
ATOM 4769 N N . ILE B 1 282 ? 9.461 11.875 -0.017 1 98.69 282 ILE B N 1
ATOM 4770 C CA . ILE B 1 282 ? 10.062 11.68 1.3 1 98.69 282 ILE B CA 1
ATOM 4771 C C . ILE B 1 282 ? 11.469 12.266 1.324 1 98.69 282 ILE B C 1
ATOM 4773 O O . ILE B 1 282 ? 11.781 13.094 2.182 1 98.69 282 ILE B O 1
ATOM 4777 N N . GLY B 1 283 ? 12.234 11.898 0.329 1 98.69 283 GLY B N 1
ATOM 4778 C CA . GLY B 1 283 ? 13.617 12.367 0.271 1 98.69 283 GLY B CA 1
ATOM 4779 C C . GLY B 1 283 ? 13.727 13.859 -0.012 1 98.69 283 GLY B C 1
ATOM 4780 O O . GLY B 1 283 ? 14.586 14.539 0.549 1 98.69 283 GLY B O 1
ATOM 4781 N N . LEU B 1 284 ? 12.898 14.352 -0.854 1 98.75 284 LEU B N 1
ATOM 4782 C CA . LEU B 1 284 ? 12.953 15.766 -1.227 1 98.75 284 LEU B CA 1
ATOM 4783 C C . LEU B 1 284 ? 12.562 16.656 -0.048 1 98.75 284 LEU B C 1
ATOM 4785 O O . LEU B 1 284 ? 13.219 17.656 0.217 1 98.75 284 LEU B O 1
ATOM 4789 N N . GLU B 1 285 ? 11.508 16.266 0.66 1 98.69 285 GLU B N 1
ATOM 4790 C CA . GLU B 1 285 ? 11.078 17.047 1.818 1 98.69 285 GLU B CA 1
ATOM 4791 C C . GLU B 1 285 ? 12.133 17.016 2.922 1 98.69 285 GLU B C 1
ATOM 4793 O O . GLU B 1 285 ? 12.438 18.047 3.52 1 98.69 285 GLU B O 1
ATOM 4798 N N . LYS B 1 286 ? 12.695 15.844 3.189 1 98.81 286 LYS B N 1
ATOM 4799 C CA . LYS B 1 286 ? 13.703 15.75 4.246 1 98.81 286 LYS B CA 1
ATOM 4800 C C . LYS B 1 286 ? 14.969 16.516 3.873 1 98.81 286 LYS B C 1
ATOM 4802 O O . LYS B 1 286 ? 15.586 17.156 4.727 1 98.81 286 LYS B O 1
ATOM 4807 N N . ALA B 1 287 ? 15.305 16.484 2.596 1 98.81 287 ALA B N 1
ATOM 4808 C CA . ALA B 1 287 ? 16.453 17.25 2.133 1 98.81 287 ALA B CA 1
ATOM 4809 C C . ALA B 1 287 ? 16.203 18.75 2.281 1 98.81 287 ALA B C 1
ATOM 4811 O O . ALA B 1 287 ? 17.109 19.5 2.664 1 98.81 287 ALA B O 1
ATOM 4812 N N . ARG B 1 288 ? 15.016 19.141 1.9 1 98.81 288 ARG B N 1
ATOM 4813 C CA . ARG B 1 288 ? 14.609 20.547 2.051 1 98.81 288 ARG B CA 1
ATOM 4814 C C . ARG B 1 288 ? 14.719 20.984 3.504 1 98.81 288 ARG B C 1
ATOM 4816 O O . ARG B 1 288 ? 15.258 22.062 3.791 1 98.81 288 ARG B O 1
ATOM 4823 N N . MET B 1 289 ? 14.273 20.203 4.406 1 98.94 289 MET B N 1
ATOM 4824 C CA . MET B 1 289 ? 14.258 20.5 5.832 1 98.94 289 MET B CA 1
ATOM 4825 C C . MET B 1 289 ? 15.68 20.547 6.391 1 98.94 289 MET B C 1
ATOM 4827 O O . MET B 1 289 ? 16.016 21.469 7.148 1 98.94 289 MET B O 1
ATOM 4831 N N . ASP B 1 290 ? 16.438 19.578 6.02 1 98.94 290 ASP B N 1
ATOM 4832 C CA . ASP B 1 290 ? 17.828 19.547 6.473 1 98.94 290 ASP B CA 1
ATOM 4833 C C . ASP B 1 290 ? 18.594 20.766 5.977 1 98.94 290 ASP B C 1
ATOM 4835 O O . ASP B 1 290 ? 19.406 21.344 6.711 1 98.94 290 ASP B O 1
ATOM 4839 N N . ALA B 1 291 ? 18.359 21.156 4.762 1 98.88 291 ALA B N 1
ATOM 4840 C CA . ALA B 1 291 ? 19.031 22.312 4.184 1 98.88 291 ALA B CA 1
ATOM 4841 C C . ALA B 1 291 ? 18.609 23.594 4.871 1 98.88 291 ALA B C 1
ATOM 4843 O O . ALA B 1 291 ? 19.406 24.531 5.023 1 98.88 291 ALA B O 1
ATOM 4844 N N . ALA B 1 292 ? 17.312 23.703 5.203 1 98.88 292 ALA B N 1
ATOM 4845 C CA . ALA B 1 292 ? 16.828 24.875 5.922 1 98.88 292 ALA B CA 1
ATOM 4846 C C . ALA B 1 292 ? 17.531 25.016 7.27 1 98.88 292 ALA B C 1
ATOM 4848 O O . ALA B 1 292 ? 17.734 26.141 7.746 1 98.88 292 ALA B O 1
ATOM 4849 N N . GLY B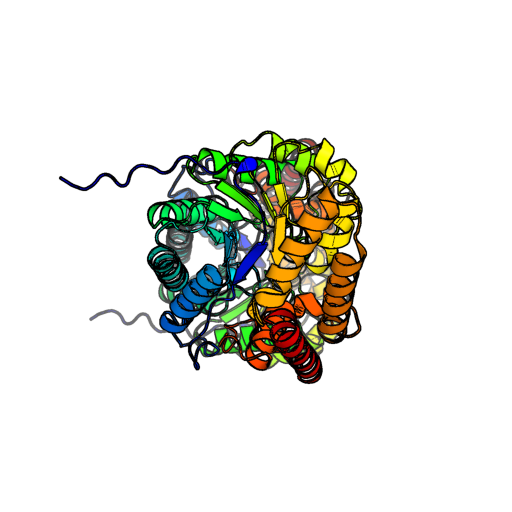 1 293 ? 17.734 23.828 7.926 1 98.81 293 GLY B N 1
ATOM 4850 C CA . GLY B 1 293 ? 18.578 23.812 9.109 1 98.81 293 GLY B CA 1
ATOM 4851 C C . GLY B 1 293 ? 17.812 24.031 10.398 1 98.81 293 GLY B C 1
ATOM 4852 O O . GLY B 1 293 ? 18.391 24.016 11.484 1 98.81 293 GLY B O 1
ATOM 4853 N N . TRP B 1 294 ? 16.5 24.203 10.328 1 98.75 294 TRP B N 1
ATOM 4854 C CA . TRP B 1 294 ? 15.703 24.422 11.523 1 98.75 294 TRP B CA 1
ATOM 4855 C C . TRP B 1 294 ? 15.562 23.125 12.328 1 98.75 294 TRP B C 1
ATOM 4857 O O . TRP B 1 294 ? 15.43 23.156 13.555 1 98.75 294 TRP B O 1
ATOM 4867 N N . LEU B 1 295 ? 15.609 22.016 11.695 1 98.81 295 LEU B N 1
ATOM 4868 C CA . LEU B 1 295 ? 15.602 20.688 12.289 1 98.81 295 LEU B CA 1
ATOM 4869 C C . LEU B 1 295 ? 16.531 19.734 11.531 1 98.81 295 LEU B C 1
ATOM 4871 O O . LEU B 1 295 ? 17.062 20.109 10.484 1 98.81 295 LEU B O 1
ATOM 4875 N N . LYS B 1 296 ? 16.75 18.594 12.148 1 98.81 296 LYS B N 1
ATOM 4876 C CA . LYS B 1 296 ? 17.438 17.484 11.492 1 98.81 296 LYS B CA 1
ATOM 4877 C C . LYS B 1 296 ? 16.484 16.344 11.164 1 98.81 296 LYS B C 1
ATOM 4879 O O . LYS B 1 296 ? 16.109 15.562 12.039 1 98.81 296 LYS B O 1
ATOM 4884 N N . ALA B 1 297 ? 16.094 16.25 9.891 1 98.88 297 ALA B N 1
ATOM 4885 C CA . ALA B 1 297 ? 15.188 15.188 9.469 1 98.88 297 ALA B CA 1
ATOM 4886 C C . ALA B 1 297 ? 15.93 13.859 9.359 1 98.88 297 ALA B C 1
ATOM 4888 O O . ALA B 1 297 ? 15.445 12.828 9.836 1 98.88 297 ALA B O 1
ATOM 4889 N N . GLY B 1 298 ? 17.156 13.953 8.773 1 98.81 298 GLY B N 1
ATOM 4890 C CA . GLY B 1 298 ? 18 12.773 8.664 1 98.81 298 GLY B CA 1
ATOM 4891 C C . GLY B 1 298 ? 17.672 11.914 7.461 1 98.81 298 GLY B C 1
ATOM 4892 O O . GLY B 1 298 ? 16.859 12.297 6.621 1 98.81 298 GLY B O 1
ATOM 4893 N N . PRO B 1 299 ? 18.391 10.773 7.32 1 98.69 299 PRO B N 1
ATOM 4894 C CA . PRO B 1 299 ? 18.25 9.922 6.137 1 98.69 299 PRO B CA 1
ATOM 4895 C C . PRO B 1 299 ? 16.875 9.25 6.047 1 98.69 299 PRO B C 1
ATOM 4897 O O . PRO B 1 299 ? 16.219 9.047 7.07 1 98.69 299 PRO B O 1
ATOM 4900 N N . CYS B 1 300 ? 16.516 8.953 4.832 1 98.75 300 CYS B N 1
ATOM 4901 C CA . CYS B 1 300 ? 15.266 8.242 4.59 1 98.75 300 CYS B CA 1
ATOM 4902 C C . CYS B 1 300 ? 15.422 6.746 4.855 1 98.75 300 CYS B C 1
ATOM 4904 O O . CYS B 1 300 ? 16.5 6.184 4.617 1 98.75 300 CYS B O 1
ATOM 4906 N N . ARG B 1 301 ? 14.414 6.18 5.32 1 98.88 301 ARG B N 1
ATOM 4907 C CA . ARG B 1 301 ? 14.383 4.734 5.512 1 98.88 301 ARG B CA 1
ATOM 4908 C C . ARG B 1 301 ? 14.078 4.012 4.203 1 98.88 301 ARG B C 1
ATOM 4910 O O . ARG B 1 301 ? 13.383 4.547 3.342 1 98.88 301 ARG B O 1
ATOM 4917 N N . PRO B 1 302 ? 14.523 2.732 4.035 1 98.75 302 PRO B N 1
ATOM 4918 C CA . PRO B 1 302 ? 14.234 1.988 2.807 1 98.75 302 PRO B CA 1
ATOM 4919 C C . PRO B 1 302 ? 12.766 1.568 2.701 1 98.75 302 PRO B C 1
ATOM 4921 O O . PRO B 1 302 ? 12.117 1.318 3.719 1 98.75 302 PRO B O 1
ATOM 4924 N N . PRO B 1 303 ? 12.297 1.544 1.485 1 98.69 303 PRO B N 1
ATOM 4925 C CA . PRO B 1 303 ? 13.047 1.538 0.228 1 98.69 303 PRO B CA 1
ATOM 4926 C C . PRO B 1 303 ? 13.211 2.934 -0.368 1 98.69 303 PRO B C 1
ATOM 4928 O O . PRO B 1 303 ? 13.789 3.084 -1.447 1 98.69 303 PRO B O 1
ATOM 4931 N N . TYR B 1 304 ? 12.797 3.992 0.279 1 98.56 304 TYR B N 1
ATOM 4932 C CA . TYR B 1 304 ? 12.672 5.297 -0.361 1 98.56 304 TYR B CA 1
ATOM 4933 C C . TYR B 1 304 ? 13.867 6.184 -0.04 1 98.56 304 TYR B C 1
ATOM 4935 O O . TYR B 1 304 ? 13.703 7.363 0.277 1 98.56 304 TYR B O 1
ATOM 4943 N N . ASN B 1 305 ? 15.055 5.625 -0.099 1 98 305 ASN B N 1
ATOM 4944 C CA . ASN B 1 305 ? 16.25 6.363 0.295 1 98 305 ASN B CA 1
ATOM 4945 C C . ASN B 1 305 ? 17.109 6.715 -0.911 1 98 305 ASN B C 1
ATOM 4947 O O . ASN B 1 305 ? 18.25 7.168 -0.754 1 98 305 ASN B O 1
ATOM 4951 N N . LEU B 1 306 ? 16.656 6.508 -2.156 1 98.19 306 LEU B N 1
ATOM 4952 C CA . LEU B 1 306 ? 17.375 6.898 -3.365 1 98.19 306 LEU B CA 1
ATOM 4953 C C . LEU B 1 306 ? 16.672 8.047 -4.07 1 98.19 306 LEU B C 1
ATOM 4955 O O . LEU B 1 306 ? 15.492 7.934 -4.422 1 98.19 306 LEU B O 1
ATOM 4959 N N . VAL B 1 307 ? 17.328 9.188 -4.25 1 98 307 VAL B N 1
ATOM 4960 C CA . VAL B 1 307 ? 16.797 10.375 -4.918 1 98 307 VAL B CA 1
ATOM 4961 C C . VAL B 1 307 ? 17.828 10.906 -5.91 1 98 307 VAL B C 1
ATOM 4963 O O . VAL B 1 307 ? 19.016 10.992 -5.598 1 98 307 VAL B O 1
ATOM 4966 N N . PRO B 1 308 ? 17.406 11.203 -7.137 1 97.5 308 PRO B N 1
ATOM 4967 C CA . PRO B 1 308 ? 18.359 11.797 -8.078 1 97.5 308 PRO B CA 1
ATOM 4968 C C . PRO B 1 308 ? 19.016 13.07 -7.539 1 97.5 308 PRO B C 1
ATOM 4970 O O . PRO B 1 308 ? 18.344 13.891 -6.906 1 97.5 308 PRO B O 1
ATOM 4973 N N . GLU B 1 309 ? 20.234 13.25 -7.828 1 97.62 309 GLU B N 1
ATOM 4974 C CA . GLU B 1 309 ? 21.016 14.336 -7.262 1 97.62 309 GLU B CA 1
ATOM 4975 C C . GLU B 1 309 ? 20.469 15.695 -7.676 1 97.62 309 GLU B C 1
ATOM 4977 O O . GLU B 1 309 ? 20.422 16.625 -6.871 1 97.62 309 GLU B O 1
ATOM 4982 N N . ASP B 1 310 ? 20.125 15.836 -8.883 1 97.06 310 ASP B N 1
ATOM 4983 C CA . ASP B 1 310 ? 19.625 17.109 -9.375 1 97.06 310 ASP B CA 1
ATOM 4984 C C . ASP B 1 310 ? 18.328 17.5 -8.672 1 97.06 310 ASP B C 1
ATOM 4986 O O . ASP B 1 310 ? 18.062 18.688 -8.453 1 97.06 310 ASP B O 1
ATOM 4990 N N . TYR B 1 311 ? 17.469 16.516 -8.344 1 98.06 311 TYR B N 1
ATOM 4991 C CA . TYR B 1 311 ? 16.25 16.781 -7.59 1 98.06 311 TYR B CA 1
ATOM 4992 C C . TYR B 1 311 ? 16.562 17.25 -6.172 1 98.06 311 TYR B C 1
ATOM 4994 O O . TYR B 1 311 ? 15.922 18.156 -5.645 1 98.06 311 TYR B O 1
ATOM 5002 N N . LEU B 1 312 ? 17.609 16.641 -5.605 1 98.31 312 LEU B N 1
ATOM 5003 C CA . LEU B 1 312 ? 18.047 17.016 -4.266 1 98.31 312 LEU B CA 1
ATOM 5004 C C . LEU B 1 312 ? 18.516 18.469 -4.238 1 98.31 312 LEU B C 1
ATOM 5006 O O . LEU B 1 312 ? 18.25 19.203 -3.283 1 98.31 312 LEU B O 1
ATOM 5010 N N . VAL B 1 313 ? 19.203 18.859 -5.25 1 98.44 313 VAL B N 1
ATOM 5011 C CA . VAL B 1 313 ? 19.688 20.234 -5.34 1 98.44 313 VAL B CA 1
ATOM 5012 C C . VAL B 1 313 ? 18.516 21.203 -5.312 1 98.44 313 VAL B C 1
ATOM 5014 O O . VAL B 1 313 ? 18.578 22.234 -4.641 1 98.44 313 VAL B O 1
ATOM 5017 N N . GLY B 1 314 ? 17.484 20.844 -6.07 1 98.38 314 GLY B N 1
ATOM 5018 C CA . GLY B 1 314 ? 16.281 21.672 -6.062 1 98.38 314 GLY B CA 1
ATOM 5019 C C . GLY B 1 314 ? 15.641 21.766 -4.695 1 98.38 314 GLY B C 1
ATOM 5020 O O . GLY B 1 314 ? 15.203 22.844 -4.277 1 98.38 314 GLY B O 1
ATOM 5021 N N . ALA B 1 315 ? 15.594 20.672 -3.988 1 98.75 315 ALA B N 1
ATOM 5022 C CA . ALA B 1 315 ? 15.008 20.625 -2.65 1 98.75 315 ALA B CA 1
ATOM 5023 C C . ALA B 1 315 ? 15.828 21.469 -1.668 1 98.75 315 ALA B C 1
ATOM 5025 O O . ALA B 1 315 ? 15.273 22.172 -0.827 1 98.75 315 ALA B O 1
ATOM 5026 N N . GLN B 1 316 ? 17.125 21.359 -1.782 1 98.81 316 GLN B N 1
ATOM 5027 C CA . GLN B 1 316 ? 18.016 22.109 -0.906 1 98.81 316 GLN B CA 1
ATOM 5028 C C . GLN B 1 316 ? 17.891 23.609 -1.138 1 98.81 316 GLN B C 1
ATOM 5030 O O . GLN B 1 316 ? 17.891 24.391 -0.185 1 98.81 316 GLN B O 1
ATOM 5035 N N . LYS B 1 317 ? 17.766 23.969 -2.395 1 98.75 317 LYS B N 1
ATOM 5036 C CA . LYS B 1 317 ? 17.547 25.375 -2.721 1 98.75 317 LYS B CA 1
ATOM 5037 C C . LYS B 1 317 ? 16.234 25.875 -2.113 1 98.75 317 LYS B C 1
ATOM 5039 O O . LYS B 1 317 ? 16.172 26.984 -1.581 1 98.75 317 LYS B O 1
ATOM 5044 N N . SER B 1 318 ? 15.227 25.078 -2.207 1 98.69 318 SER B N 1
ATOM 5045 C CA . SER B 1 318 ? 13.945 25.406 -1.583 1 98.69 318 SER B CA 1
ATOM 5046 C C . SER B 1 318 ? 14.094 25.578 -0.075 1 98.69 318 SER B C 1
ATOM 5048 O O . SER B 1 318 ? 13.547 26.516 0.506 1 98.69 318 SER B O 1
ATOM 5050 N N . GLY B 1 319 ? 14.836 24.672 0.556 1 98.88 319 GLY B N 1
ATOM 5051 C CA . GLY B 1 319 ? 15.07 24.75 1.988 1 98.88 319 GLY B CA 1
ATOM 5052 C C . GLY B 1 319 ? 15.75 26.031 2.406 1 98.88 319 GLY B C 1
ATOM 5053 O O . GLY B 1 319 ? 15.352 26.672 3.385 1 98.88 319 GLY B O 1
ATOM 5054 N N . LYS B 1 320 ? 16.734 26.422 1.662 1 98.88 320 LYS B N 1
ATOM 5055 C CA . LYS B 1 320 ? 17.453 27.656 1.959 1 98.88 320 LYS B CA 1
ATOM 5056 C C . LYS B 1 320 ? 16.547 28.875 1.782 1 98.88 320 LYS B C 1
ATOM 5058 O O . LYS B 1 320 ? 16.641 29.828 2.553 1 98.88 320 LYS B O 1
ATOM 5063 N N . ALA B 1 321 ? 15.742 28.812 0.738 1 98.81 321 ALA B N 1
ATOM 5064 C CA . ALA B 1 321 ? 14.789 29.891 0.524 1 98.81 321 ALA B CA 1
ATOM 5065 C C . ALA B 1 321 ? 13.805 30 1.689 1 98.81 321 ALA B C 1
ATOM 5067 O O . ALA B 1 321 ? 13.477 31.094 2.131 1 98.81 321 ALA B O 1
ATOM 5068 N N . TRP B 1 322 ? 13.367 28.875 2.201 1 98.75 322 TRP B N 1
ATOM 5069 C CA . TRP B 1 322 ? 12.438 28.859 3.33 1 98.75 322 TRP B CA 1
ATOM 5070 C C . TRP B 1 322 ? 13.125 29.359 4.602 1 98.75 322 TRP B C 1
ATOM 5072 O O . TRP B 1 322 ? 12.492 30.016 5.43 1 98.75 322 TRP B O 1
ATOM 5082 N N . ALA B 1 323 ? 14.383 28.969 4.77 1 98.75 323 ALA B N 1
ATOM 5083 C CA . ALA B 1 323 ? 15.148 29.484 5.906 1 98.75 323 ALA B CA 1
ATOM 5084 C C . ALA B 1 323 ? 15.211 31.016 5.871 1 98.75 323 ALA B C 1
ATOM 5086 O O . ALA B 1 323 ? 15.102 31.672 6.91 1 98.75 323 ALA B O 1
ATOM 5087 N N . ALA B 1 324 ? 15.375 31.578 4.676 1 98.75 324 ALA B N 1
ATOM 5088 C CA . ALA B 1 324 ? 15.398 33.031 4.516 1 98.75 324 ALA B CA 1
ATOM 5089 C C . ALA B 1 324 ? 14.047 33.656 4.875 1 98.75 324 ALA B C 1
ATOM 5091 O O . ALA B 1 324 ? 13.992 34.719 5.496 1 98.75 324 ALA B O 1
ATOM 5092 N N . LEU B 1 325 ? 13 33 4.465 1 98.75 325 LEU B N 1
ATOM 5093 C CA . LEU B 1 325 ? 11.664 33.469 4.805 1 98.75 325 LEU B CA 1
ATOM 5094 C C . LEU B 1 325 ? 11.438 33.406 6.312 1 98.75 325 LEU B C 1
ATOM 5096 O O . LEU B 1 325 ? 10.82 34.312 6.883 1 98.75 325 LEU B O 1
ATOM 5100 N N . HIS B 1 326 ? 11.883 32.312 6.914 1 98.62 326 HIS B N 1
ATOM 5101 C CA . HIS B 1 326 ? 11.766 32.219 8.367 1 98.62 326 HIS B CA 1
ATOM 5102 C C . HIS B 1 326 ? 12.469 33.375 9.062 1 98.62 326 HIS B C 1
ATOM 5104 O O . HIS B 1 326 ? 11.93 33.938 10.008 1 98.62 326 HIS B O 1
ATOM 5110 N N . ALA B 1 327 ? 13.617 33.719 8.617 1 98.38 327 ALA B N 1
ATOM 5111 C CA . ALA B 1 327 ? 14.352 34.844 9.172 1 98.38 327 ALA B CA 1
ATOM 5112 C C . ALA B 1 327 ? 13.609 36.156 8.938 1 98.38 327 ALA B C 1
ATOM 5114 O O . ALA B 1 327 ? 13.531 37.031 9.836 1 98.38 327 ALA B O 1
ATOM 5115 N N . LYS B 1 328 ? 13.07 36.312 7.762 1 98.19 328 LYS B N 1
ATOM 5116 C CA . LYS B 1 328 ? 12.352 37.531 7.371 1 98.19 328 LYS B CA 1
ATOM 5117 C C . LYS B 1 328 ? 11.117 37.75 8.25 1 98.19 328 LYS B C 1
ATOM 5119 O O . LYS B 1 328 ? 10.844 38.875 8.68 1 98.19 328 LYS B O 1
ATOM 5124 N N . TYR B 1 329 ? 10.422 36.656 8.547 1 97.69 329 TYR B N 1
ATOM 5125 C CA . TYR B 1 329 ? 9.109 36.781 9.172 1 97.69 329 TYR B CA 1
ATOM 5126 C C . TYR B 1 329 ? 9.188 36.531 10.664 1 97.69 329 TYR B C 1
ATOM 5128 O O . TYR B 1 329 ? 8.172 36.594 11.367 1 97.69 329 TYR B O 1
ATOM 5136 N N . SER B 1 330 ? 10.367 36.156 11.211 1 92.94 330 SER B N 1
ATOM 5137 C CA . SER B 1 330 ? 10.57 36.031 12.648 1 92.94 330 SER B CA 1
ATOM 5138 C C . SER B 1 330 ? 10.727 37.375 13.305 1 92.94 330 SER B C 1
ATOM 5140 O O . SER B 1 330 ? 10.664 37.5 14.531 1 92.94 330 SER B O 1
ATOM 5142 N N . LYS B 1 331 ? 10.891 38.5 12.617 1 78.12 331 LYS B N 1
ATOM 5143 C CA . LYS B 1 331 ? 11.094 39.875 13.133 1 78.12 331 LYS B CA 1
ATOM 5144 C C . LYS B 1 331 ? 9.758 40.531 13.445 1 78.12 331 LYS B C 1
ATOM 5146 O O . LYS B 1 331 ? 8.75 40.25 12.797 1 78.12 331 LYS B O 1
#